Protein AF-A0A522X2B9-F1 (afdb_monomer)

Foldseek 3Di:
DVVVVVLFLVLLFLDPLVLQLLLQLLLLQLLVLLCVVCVVPAFFAPCNCVLSVQAHDDDDDPDDPDRHHLSLLLSLLLLDLPSCVQQDFPDPVVVPPPPPDDSAQLDPNRTPNVVSSCVSVVDDPSSFVSLARPLCLAALSLVVQLVVLLLVLLVQLLVAPSSLNRSSSSLSSSLSSVQSVLAQLRHQQPPQFDFSQLSSLLSQLCQAVFFWFAFDLVLLCLLAVVVCNVSSLVSSLVCLCVLQADPPPVVVPDDPPDPCVVVPPHPVDPDPVVSVVSSVLLSVLSVCSNVPPDTQTGHHSVCLNPCPPSSSSNSSSVSSSVSSSSSSQSRCCNHVVDNDDSSVVGDGAGDGDPPPDPPPDDPDDDDDDDDDDDDDDDDDDDDDDDPDDPPPPDPDPDPPPPPPPVCSVVRSVVNVVVVVVVLVPSFWKKWKKKWKWKQWPDAPDGTKIKIKIWMWTWRDDPDAWTKIKIKIKMWIDDPPWIKIWIKIKIWTGHGSFQKTKIKMKTWMWGDDPVDIDTDIKIWIKIWHDDGSFKIKIKIWIKDWDQHPPPGIDIGIMIMTIMMGMHTVVSVCVVVVVDPVVD

Solvent-accessible surface area (backbone atoms only — not comparable to full-atom values): 32000 Å² total; per-residue (Å²): 108,69,72,58,51,58,56,47,59,64,63,56,52,86,69,52,45,64,52,45,19,53,47,37,41,50,21,53,52,30,50,49,46,42,34,59,77,52,71,35,75,83,56,30,34,97,60,42,66,64,41,46,64,58,30,44,77,81,86,66,100,80,61,72,88,81,68,60,29,39,5,56,49,18,29,38,39,59,52,38,83,57,54,70,62,65,65,44,57,77,71,55,80,88,71,67,80,77,72,88,79,68,86,64,41,58,47,76,89,49,39,39,49,66,71,50,46,53,50,61,66,61,54,78,61,35,59,52,49,29,50,67,57,48,61,54,59,22,42,65,43,15,55,50,45,22,52,52,32,37,51,49,10,32,58,37,4,50,76,32,76,60,26,40,43,39,13,50,56,35,31,23,52,12,48,33,36,52,52,40,68,53,13,31,19,25,59,70,30,63,53,60,43,37,37,43,34,60,30,50,24,44,19,51,50,32,15,71,71,35,38,30,37,44,72,42,82,70,45,41,56,66,56,40,41,78,94,44,37,67,54,52,52,54,27,49,36,76,44,13,47,71,71,65,47,73,68,75,65,74,64,70,79,54,73,85,88,54,96,55,83,79,69,67,76,60,71,89,72,82,44,76,74,47,41,55,50,23,29,53,50,47,54,49,38,50,55,45,56,69,63,48,82,67,62,44,59,30,38,13,56,86,44,44,87,47,73,64,88,54,35,23,49,41,45,50,52,49,53,34,43,50,48,32,41,55,55,47,30,31,33,35,7,35,51,71,63,43,95,55,64,71,71,83,74,48,73,84,55,64,50,80,59,79,79,83,67,82,73,89,68,88,82,80,85,82,84,88,80,89,80,89,85,88,84,86,81,90,81,90,84,86,87,81,92,85,87,88,73,96,79,79,88,66,100,59,95,68,86,66,78,71,78,66,75,54,58,61,61,50,45,53,49,52,42,57,62,74,28,59,64,58,68,73,62,63,79,28,42,33,38,34,44,35,44,32,43,34,34,39,79,29,38,83,46,87,59,32,40,37,38,34,44,34,43,27,51,48,47,77,48,93,90,75,53,30,46,32,46,32,46,31,42,36,41,36,44,45,93,94,47,62,32,39,33,44,35,41,33,40,34,38,30,43,61,76,41,48,36,31,43,28,49,35,42,32,46,34,40,35,74,45,103,89,51,75,46,78,45,77,29,40,36,40,30,43,33,41,48,82,48,44,38,37,28,41,34,43,31,47,32,41,36,74,31,66,26,98,86,71,50,73,30,74,26,50,28,43,35,41,36,43,38,39,38,42,26,42,72,52,51,33,54,76,74,65,54,58,80,86,82,114

pLDDT: mean 73.32, std 21.57, range [21.41, 98.19]

Sequence (582 aa):
MTFIIIQFTHTAIAFEGYEHKKMGDLAMLVVQNICEEDKGEKFCAANWKQAISQLTPCKGDGCKPNPITYGDIVRCVDDYLVPEKMLSRKVDPKKQTDAGQNWLPVDRNELMLNPLLEHCDAGRGGELAAAHANHTHFQNDLLVALNLHHTAAIGFALQGENTLYGALVMNAIADHYLHDFFAPGHMVTPRSTLTDTASNSMHDVANDQGMMYQLAPNMTGLIIDKQHEKLLMDAMAAVSVQLVCRPSKLFKEFPPAFIYSRLETTDPDCSEDKEKRADDAVREALKSLSNMQNPLKLKGDGLLWRDDNGQGLMQRVLMLAVNVRSILDVMDANKNKQFTNSFAKVNWQYEPSKSALQVTGDENSVKKDGSSNRISRPGIVTKLPCASNPDCMSVGFGHGRYELENDGSRMTHDALKNNEEYKNNTFSTLIGFQYARESLTSGAHYGRNAYEAYLAPILYRDENWNVIPNFGLVWLHEGAFGAHGASFRTDFIVPNTETKIAPYIRRIKYPNPNTYEWKNSFGVRAEQGFTSFMTLFIGLGKDYGPSPNLGLEHGWMFTAGANFSLPFIRAKKLIGISPDNQ

Mean predicted aligned error: 12.09 Å

Secondary structure (DSSP, 8-state):
-HHHHHHHHHHT----HHHHHHHHHHHHHHHHHHHHHTTTSSSS-TTHHHHHHTTSPP-STTPPS-PPPHHHHHHHGGG-SSGGGGG-B---GGGTTS--S--S-SSGGGBTHHHHHHHHHS-SHHHHHHHHH-GGGSHHHHHHHHHHHHHHHHHHHHT-GGGHHHHHHHHHHHHHHHHHHTSHHHHH--GGGS-HHHHHHHHHHHHHH-EEE---HHHHHHHS-TTTHHHHHHHHHTTHHHHHS--TTGGGGS-TTSTTTTS--------HHHHHHHHHHHHHHHHHHHT--SPEEE--GGGTT--STTHHHHHHHHHHHHHHHHHHHHHHHHHH-----SGGG--------TTS-------------------PPPPP---------TT---------------HHHHHHHHHHHS-HHHHHH--EEEEEEEEEEEEESSSS-EEEEEEEEEEEEEB--TTS-EEEEEEEEEEEEETTEEEEEEEEEEEEEPTTSSEEEEEEEEEEEEEETTEEEEEEEEEEEEEEEEETTEEEEEEEEEEEEEETTTEEEEEEEEEEEEEEEEEHHHHHHHTT--GGG-

Nearest PDB structures (foldseek):
  1uyo-assembly1_X  TM=2.685E-01  e=1.409E-02  Neisseria meningitidis
  3aeh-assembly2_B  TM=3.006E-01  e=7.185E-02  Escherichia coli
  2hdi-assembly1_A  TM=3.529E-01  e=3.026E-01  Escherichia coli
  2ooj-assembly1_B  TM=2.152E-01  e=4.231E-01  Shewanella oneidensis MR-1
  6wil-assembly1_A  TM=1.802E-01  e=5.918E-01  Acinetobacter baumannii ACICU

Structure (mmCIF, N/CA/C/O backbone):
data_AF-A0A522X2B9-F1
#
_entry.id   AF-A0A522X2B9-F1
#
loop_
_atom_site.group_PDB
_atom_site.id
_atom_site.type_symbol
_atom_site.label_atom_id
_atom_site.label_alt_id
_atom_site.label_comp_id
_atom_site.label_asym_id
_atom_site.label_entity_id
_atom_site.label_seq_id
_atom_site.pdbx_PDB_ins_code
_atom_site.Cartn_x
_atom_site.Cartn_y
_atom_site.Cartn_z
_atom_site.occupancy
_atom_site.B_iso_or_equiv
_atom_site.auth_seq_id
_atom_site.auth_comp_id
_atom_site.auth_asym_id
_atom_site.auth_atom_id
_atom_site.pdbx_PDB_model_num
ATOM 1 N N . MET A 1 1 ? 27.171 2.404 -4.765 1.00 43.00 1 MET A N 1
ATOM 2 C CA . MET A 1 1 ? 26.072 1.463 -5.076 1.00 43.00 1 MET A CA 1
ATOM 3 C C . MET A 1 1 ? 25.308 1.060 -3.815 1.00 43.00 1 MET A C 1
ATOM 5 O O . MET A 1 1 ? 24.109 1.270 -3.782 1.00 43.00 1 MET A O 1
ATOM 9 N N . THR A 1 2 ? 25.971 0.614 -2.741 1.00 41.34 2 THR A N 1
ATOM 10 C CA . THR A 1 2 ? 25.317 0.201 -1.477 1.00 41.34 2 THR A CA 1
ATOM 11 C C . THR A 1 2 ? 24.466 1.288 -0.804 1.00 41.34 2 THR A C 1
ATOM 13 O O . THR A 1 2 ? 23.340 1.012 -0.419 1.00 41.34 2 THR A O 1
ATOM 16 N N . PHE A 1 3 ? 24.946 2.536 -0.720 1.00 43.25 3 PHE A N 1
ATOM 17 C CA . PHE A 1 3 ? 24.181 3.650 -0.124 1.00 43.25 3 PHE A CA 1
ATOM 18 C C . PHE A 1 3 ? 22.908 3.989 -0.923 1.00 43.25 3 PHE A C 1
ATOM 20 O O . PHE A 1 3 ? 21.861 4.266 -0.357 1.00 43.25 3 PHE A O 1
ATOM 27 N N . ILE A 1 4 ? 22.999 3.875 -2.250 1.00 51.88 4 ILE A N 1
ATOM 28 C CA . ILE A 1 4 ? 21.897 4.089 -3.193 1.00 51.88 4 ILE A CA 1
ATOM 29 C C . ILE A 1 4 ? 20.855 2.963 -3.066 1.00 51.88 4 ILE A C 1
ATOM 31 O O . ILE A 1 4 ? 19.663 3.236 -3.019 1.00 51.88 4 ILE A O 1
ATOM 35 N N . ILE A 1 5 ? 21.298 1.707 -2.929 1.00 51.84 5 ILE A N 1
ATOM 36 C CA . ILE A 1 5 ? 20.413 0.553 -2.698 1.00 51.84 5 ILE A CA 1
ATOM 37 C C . ILE A 1 5 ? 19.647 0.706 -1.374 1.00 51.84 5 ILE A C 1
ATOM 39 O O . ILE A 1 5 ? 18.444 0.483 -1.358 1.00 51.84 5 ILE A O 1
ATOM 43 N N . ILE A 1 6 ? 20.308 1.152 -0.298 1.00 49.59 6 ILE A N 1
ATOM 44 C CA . ILE A 1 6 ? 19.671 1.375 1.016 1.00 49.59 6 ILE A CA 1
ATOM 45 C C . ILE A 1 6 ? 18.601 2.478 0.947 1.00 49.59 6 ILE A C 1
ATOM 47 O O . ILE A 1 6 ? 17.540 2.358 1.552 1.00 49.59 6 ILE A O 1
ATOM 51 N N . GLN A 1 7 ? 18.842 3.547 0.187 1.00 52.84 7 GLN A N 1
ATOM 52 C CA . GLN A 1 7 ? 17.868 4.631 0.016 1.00 52.84 7 GLN A CA 1
ATOM 53 C C . GLN A 1 7 ? 16.675 4.207 -0.863 1.00 52.84 7 GLN A C 1
ATOM 55 O O . GLN A 1 7 ? 15.539 4.634 -0.634 1.00 52.84 7 GLN A O 1
ATOM 60 N N . PHE A 1 8 ? 16.916 3.335 -1.849 1.00 48.66 8 PHE A N 1
ATOM 61 C CA . PHE A 1 8 ? 15.869 2.801 -2.719 1.00 48.66 8 PHE A CA 1
ATOM 62 C C . PHE A 1 8 ? 14.986 1.756 -2.042 1.00 48.66 8 PHE A C 1
ATOM 64 O O . PHE A 1 8 ? 13.787 1.762 -2.292 1.00 48.66 8 PHE A O 1
ATOM 71 N N . THR A 1 9 ? 15.515 0.919 -1.144 1.00 48.28 9 THR A N 1
ATOM 72 C CA . THR A 1 9 ? 14.682 -0.045 -0.405 1.00 48.28 9 THR A CA 1
ATOM 73 C C . THR A 1 9 ? 13.669 0.652 0.500 1.00 48.28 9 THR A C 1
ATOM 75 O O . THR A 1 9 ? 12.523 0.230 0.537 1.00 48.28 9 THR A O 1
ATOM 78 N N . HIS A 1 10 ? 14.044 1.765 1.144 1.00 45.09 10 HIS A N 1
ATOM 79 C CA . HIS A 1 10 ? 13.141 2.493 2.046 1.00 45.09 10 HIS A CA 1
ATOM 80 C C . HIS A 1 10 ? 12.104 3.354 1.323 1.00 45.09 10 HIS A C 1
ATOM 82 O O . HIS A 1 10 ? 10.983 3.491 1.791 1.00 45.09 10 HIS A O 1
ATOM 88 N N . THR A 1 11 ? 12.442 3.915 0.160 1.00 40.56 11 THR A N 1
ATOM 89 C CA . THR A 1 11 ? 11.441 4.618 -0.655 1.00 40.56 11 THR A CA 1
ATOM 90 C C . THR A 1 11 ? 10.551 3.660 -1.421 1.00 40.56 11 THR A C 1
ATOM 92 O O . THR A 1 11 ? 9.473 4.063 -1.822 1.00 40.56 11 THR A O 1
ATOM 95 N N . ALA A 1 12 ? 10.944 2.396 -1.606 1.00 38.91 12 ALA A N 1
ATOM 96 C CA . ALA A 1 12 ? 10.116 1.361 -2.218 1.00 38.91 12 ALA A CA 1
ATOM 97 C C . ALA A 1 12 ? 8.970 0.851 -1.308 1.00 38.91 12 ALA A C 1
ATOM 99 O O . ALA A 1 12 ? 8.080 0.150 -1.796 1.00 38.91 12 ALA A O 1
ATOM 100 N N . ILE A 1 13 ? 8.934 1.280 -0.045 1.00 51.75 13 ILE A N 1
ATOM 101 C CA . ILE A 1 13 ? 7.884 0.970 0.926 1.00 51.75 13 ILE A CA 1
ATOM 102 C C . ILE A 1 13 ? 6.615 1.737 0.534 1.00 51.75 13 ILE A C 1
ATOM 104 O O . ILE A 1 13 ? 6.647 2.954 0.365 1.00 51.75 13 ILE A O 1
ATOM 108 N N . ALA A 1 14 ? 5.525 1.014 0.282 1.00 47.81 14 ALA A N 1
ATOM 109 C CA . ALA A 1 14 ? 4.223 1.601 -0.032 1.00 47.81 14 ALA A CA 1
ATOM 110 C C . ALA A 1 14 ? 3.400 1.946 1.219 1.00 47.81 14 ALA A C 1
ATOM 112 O O . ALA A 1 14 ? 2.438 2.683 1.080 1.00 47.81 14 ALA A O 1
ATOM 113 N N . PHE A 1 15 ? 3.817 1.480 2.398 1.00 54.16 15 PHE A N 1
ATOM 114 C CA . PHE A 1 15 ? 3.040 1.531 3.632 1.00 54.16 15 PHE A CA 1
ATOM 115 C C . PHE A 1 15 ? 3.828 2.260 4.724 1.00 54.16 15 PHE A C 1
ATOM 117 O O . PHE A 1 15 ? 4.863 1.774 5.193 1.00 54.16 15 PHE A O 1
ATOM 124 N N . GLU A 1 16 ? 3.378 3.445 5.128 1.00 60.91 16 GLU A N 1
ATOM 125 C CA . GLU A 1 16 ? 3.914 4.081 6.334 1.00 60.91 16 GLU A CA 1
ATOM 126 C C . GLU A 1 16 ? 3.185 3.467 7.548 1.00 60.91 16 GLU A C 1
ATOM 128 O O . GLU A 1 16 ? 2.139 3.918 7.996 1.00 60.91 16 GLU A O 1
ATOM 133 N N . GLY A 1 17 ? 3.720 2.364 8.088 1.00 64.88 17 GLY A N 1
ATOM 134 C CA . GLY A 1 17 ? 3.065 1.609 9.173 1.00 64.88 17 GLY A CA 1
ATOM 135 C C . GLY A 1 17 ? 2.955 2.353 10.520 1.00 64.88 17 GLY A C 1
ATOM 136 O O . GLY A 1 17 ? 2.348 1.858 11.475 1.00 64.88 17 GLY A O 1
ATOM 137 N N . TYR A 1 18 ? 3.545 3.547 10.641 1.00 72.50 18 TYR A N 1
ATOM 138 C CA . TYR A 1 18 ? 3.484 4.359 11.861 1.00 72.50 18 TYR A CA 1
ATOM 139 C C . TYR A 1 18 ? 2.064 4.871 12.132 1.00 72.50 18 TYR A C 1
ATOM 141 O O . TYR A 1 18 ? 1.601 4.880 13.277 1.00 72.50 18 TYR A O 1
ATOM 149 N N . GLU A 1 19 ? 1.363 5.280 11.082 1.00 82.25 19 GLU A N 1
ATOM 150 C CA . GLU A 1 19 ? 0.006 5.797 11.126 1.00 82.25 19 GLU A CA 1
ATOM 151 C C . GLU A 1 19 ? -0.968 4.752 11.647 1.00 82.25 19 GLU A C 1
ATOM 153 O O . GLU A 1 19 ? -1.758 5.054 12.545 1.00 82.25 19 GLU A O 1
ATOM 158 N N . HIS A 1 20 ? -0.846 3.521 11.148 1.00 89.44 20 HIS A N 1
ATOM 159 C CA . HIS A 1 20 ? -1.674 2.390 11.554 1.00 89.44 20 HIS A CA 1
ATOM 160 C C . HIS A 1 20 ? -1.465 2.055 13.027 1.00 89.44 20 HIS A C 1
ATOM 162 O O . HIS A 1 20 ? -2.429 1.952 13.792 1.00 89.44 20 HIS A O 1
ATOM 168 N N . LYS A 1 21 ? -0.196 2.011 13.468 1.00 89.44 21 LYS A N 1
ATOM 169 C CA . LYS A 1 21 ? 0.127 1.853 14.889 1.00 89.44 21 LYS A CA 1
ATOM 170 C C . LYS A 1 21 ? -0.557 2.919 15.731 1.00 89.44 21 LYS A C 1
ATOM 172 O O . LYS A 1 21 ? -1.258 2.608 16.693 1.00 89.44 21 LYS A O 1
ATOM 177 N N . LYS A 1 22 ? -0.338 4.188 15.384 1.00 87.38 22 LYS A N 1
ATOM 178 C CA . LYS A 1 22 ? -0.850 5.310 16.171 1.00 87.38 22 LYS A CA 1
ATOM 179 C C . LYS A 1 22 ? -2.377 5.300 16.212 1.00 87.38 22 LYS A C 1
ATOM 181 O O . LYS A 1 22 ? -2.942 5.500 17.282 1.00 87.38 22 LYS A O 1
ATOM 186 N N . MET A 1 23 ? -3.039 5.056 15.084 1.00 91.31 23 MET A N 1
ATOM 187 C CA . MET A 1 23 ? -4.498 5.007 15.016 1.00 91.31 23 MET A CA 1
ATOM 188 C C . MET A 1 23 ? -5.067 3.852 15.851 1.00 91.31 23 MET A C 1
ATOM 190 O O . MET A 1 23 ? -5.997 4.069 16.626 1.00 91.31 23 MET A O 1
ATOM 194 N N . GLY A 1 24 ? -4.457 2.664 15.780 1.00 93.19 24 GLY A N 1
ATOM 195 C CA . GLY A 1 24 ? -4.853 1.515 16.596 1.00 93.19 24 GLY A CA 1
ATOM 196 C C . GLY A 1 24 ? -4.675 1.755 18.100 1.00 93.19 24 GLY A C 1
ATOM 197 O O . GLY A 1 24 ? -5.568 1.449 18.890 1.00 93.19 24 GLY A O 1
ATOM 198 N N . ASP A 1 25 ? -3.557 2.364 18.511 1.00 90.94 25 ASP A N 1
ATOM 199 C CA . ASP A 1 25 ? -3.310 2.721 19.916 1.00 90.94 25 ASP A CA 1
ATOM 200 C C . ASP A 1 25 ? -4.325 3.751 20.436 1.00 90.94 25 ASP A C 1
ATOM 202 O O . ASP A 1 25 ? -4.817 3.632 21.561 1.00 90.94 25 ASP A O 1
ATOM 206 N N . LEU A 1 26 ? -4.668 4.747 19.611 1.00 90.19 26 LEU A N 1
ATOM 207 C CA . LEU A 1 26 ? -5.689 5.743 19.938 1.00 90.19 26 LEU A CA 1
ATOM 208 C C . LEU A 1 26 ? -7.069 5.106 20.084 1.00 90.19 26 LEU A C 1
ATOM 210 O O . LEU A 1 26 ? -7.774 5.410 21.045 1.00 90.19 26 LEU A O 1
ATOM 214 N N . ALA A 1 27 ? -7.446 4.207 19.174 1.00 93.31 27 ALA A N 1
ATOM 215 C CA . ALA A 1 27 ? -8.726 3.512 19.238 1.00 93.31 27 ALA A CA 1
ATOM 216 C C . ALA A 1 27 ? -8.851 2.690 20.527 1.00 93.31 27 ALA A C 1
ATOM 218 O O . ALA A 1 27 ? -9.862 2.788 21.226 1.00 93.31 27 ALA A O 1
ATOM 219 N N . MET A 1 28 ? -7.797 1.957 20.902 1.00 92.44 28 MET A N 1
ATOM 220 C CA . MET A 1 28 ? -7.774 1.198 22.154 1.00 92.44 28 MET A CA 1
ATOM 221 C C . MET A 1 28 ? -7.887 2.108 23.387 1.00 92.44 28 MET A C 1
ATOM 223 O O . MET A 1 28 ? -8.623 1.793 24.323 1.00 92.44 28 MET A O 1
ATOM 227 N N . LEU A 1 29 ? -7.212 3.262 23.381 1.00 89.12 29 LEU A N 1
ATOM 228 C CA . LEU A 1 29 ? -7.299 4.236 24.471 1.00 89.12 29 LEU A CA 1
ATOM 229 C C . LEU A 1 29 ? -8.710 4.835 24.606 1.00 89.12 29 LEU A C 1
ATOM 231 O O . LEU A 1 29 ? -9.213 4.973 25.719 1.00 89.12 29 LEU A O 1
ATOM 235 N N . VAL A 1 30 ? -9.373 5.151 23.490 1.00 89.88 30 VAL A N 1
ATOM 236 C CA . VAL A 1 30 ? -10.764 5.631 23.502 1.00 89.88 30 VAL A CA 1
ATOM 237 C C . VAL A 1 30 ? -11.698 4.564 24.069 1.00 89.88 30 VAL A C 1
ATOM 239 O O . VAL A 1 30 ? -12.511 4.872 24.937 1.00 89.88 30 VAL A O 1
ATOM 242 N N . VAL A 1 31 ? -11.558 3.304 23.648 1.00 91.38 31 VAL A N 1
ATOM 243 C CA . VAL A 1 31 ? -12.365 2.196 24.188 1.00 91.38 31 VAL A CA 1
ATOM 244 C C . VAL A 1 31 ? -12.130 2.013 25.683 1.00 91.38 31 VAL A C 1
ATOM 246 O O . VAL A 1 31 ? -13.090 1.821 26.428 1.00 91.38 31 VAL A O 1
ATOM 249 N N . GLN A 1 32 ? -10.884 2.125 26.146 1.00 89.56 32 GLN A N 1
ATOM 250 C CA . GLN A 1 32 ? -10.584 2.099 27.574 1.00 89.56 32 GLN A CA 1
ATOM 251 C C . GLN A 1 32 ? -11.341 3.201 28.329 1.00 89.56 32 GLN A C 1
ATOM 253 O O . GLN A 1 32 ? -12.005 2.893 29.317 1.00 89.56 32 GLN A O 1
ATOM 258 N N . ASN A 1 33 ? -11.297 4.449 27.852 1.00 88.62 33 ASN A N 1
ATOM 259 C CA . ASN A 1 33 ? -12.010 5.566 28.482 1.00 88.62 33 ASN A CA 1
ATOM 260 C C . ASN A 1 33 ? -13.528 5.310 28.530 1.00 88.62 33 ASN A C 1
ATOM 262 O O . ASN A 1 33 ? -14.153 5.500 29.572 1.00 88.62 33 ASN A O 1
ATOM 266 N N . ILE A 1 34 ? -14.107 4.791 27.440 1.00 88.56 34 ILE A N 1
ATOM 267 C CA . ILE A 1 34 ? -15.521 4.382 27.374 1.00 88.56 34 ILE A CA 1
ATOM 268 C C . ILE A 1 34 ? -15.833 3.339 28.457 1.00 88.56 34 ILE A C 1
ATOM 270 O O . ILE A 1 34 ? -16.811 3.484 29.191 1.00 88.56 34 ILE A O 1
ATOM 274 N N . CYS A 1 35 ? -14.998 2.304 28.594 1.00 88.31 35 CYS A N 1
ATOM 275 C CA . CYS A 1 35 ? -15.179 1.261 29.604 1.00 88.31 35 CYS A CA 1
ATOM 276 C C . CYS A 1 35 ? -15.068 1.784 31.046 1.00 88.31 35 CYS A C 1
ATOM 278 O O . CYS A 1 35 ? -15.757 1.279 31.939 1.00 88.31 35 CYS A O 1
ATOM 280 N N . GLU A 1 36 ? -14.182 2.753 31.292 1.00 87.31 36 GLU A N 1
ATOM 281 C CA . GLU A 1 36 ? -13.979 3.368 32.607 1.00 87.31 36 GLU A CA 1
ATOM 282 C C . GLU A 1 36 ? -15.164 4.251 33.009 1.00 87.31 36 GLU A C 1
ATOM 284 O O . GLU A 1 36 ? -15.685 4.104 34.119 1.00 87.31 36 GLU A O 1
ATOM 289 N N . GLU A 1 37 ? -15.632 5.113 32.105 1.00 85.62 37 GLU A N 1
ATOM 290 C CA . GLU A 1 37 ? -16.770 6.009 32.341 1.00 85.62 37 GLU A CA 1
ATOM 291 C C . GLU A 1 37 ? -18.090 5.250 32.515 1.00 85.62 37 GLU A C 1
ATOM 293 O O . GLU A 1 37 ? -18.890 5.574 33.396 1.00 85.62 37 GLU A O 1
ATOM 298 N N . ASP A 1 38 ? -18.293 4.189 31.733 1.00 80.50 38 ASP A N 1
ATOM 299 C CA . ASP A 1 38 ? -19.456 3.302 31.830 1.00 80.50 38 ASP A CA 1
ATOM 300 C C . ASP A 1 38 ? -19.413 2.393 33.075 1.00 80.50 38 ASP A C 1
ATOM 302 O O . ASP A 1 38 ? -20.323 1.597 33.311 1.00 80.50 38 ASP A O 1
ATOM 306 N N . LYS A 1 39 ? -18.337 2.464 33.877 1.00 77.38 39 LYS A N 1
ATOM 307 C CA . LYS A 1 39 ? -18.062 1.572 35.019 1.00 77.38 39 LYS A CA 1
ATOM 308 C C . LYS A 1 39 ? -18.130 0.079 34.654 1.00 77.38 39 LYS A C 1
ATOM 310 O O . LYS A 1 39 ? -18.300 -0.768 35.527 1.00 77.38 39 LYS A O 1
ATOM 315 N N . GLY A 1 40 ? -17.973 -0.252 33.370 1.00 63.56 40 GLY A N 1
ATOM 316 C CA . GLY A 1 40 ? -18.115 -1.603 32.825 1.00 63.56 40 GLY A CA 1
ATOM 317 C C . GLY A 1 40 ? -19.547 -2.156 32.801 1.00 63.56 40 GLY A C 1
ATOM 318 O O . GLY A 1 40 ? -19.719 -3.351 32.565 1.00 63.56 40 GLY A O 1
ATOM 319 N N . GLU A 1 41 ? -20.585 -1.349 33.031 1.00 72.19 41 GLU A N 1
ATOM 320 C CA . GLU A 1 41 ? -21.954 -1.858 33.193 1.00 72.19 41 GLU A CA 1
ATOM 321 C C . GLU A 1 41 ? -22.665 -2.155 31.867 1.00 72.19 41 GLU A C 1
ATOM 323 O O . GLU A 1 41 ? -23.356 -3.171 31.781 1.00 72.19 41 GLU A O 1
ATOM 328 N N . LYS A 1 42 ? -22.414 -1.410 30.785 1.00 70.00 42 LYS A N 1
ATOM 329 C CA . LYS A 1 42 ? -23.084 -1.580 29.479 1.00 70.00 42 LYS A CA 1
ATOM 330 C C . LYS A 1 42 ? -22.205 -2.183 28.392 1.00 70.00 42 LYS A C 1
ATOM 332 O O . LYS A 1 42 ? -22.634 -3.145 27.767 1.00 70.00 42 LYS A O 1
ATOM 337 N N . PHE A 1 43 ? -20.959 -1.737 28.244 1.00 68.06 43 PHE A N 1
ATOM 338 C CA . PHE A 1 43 ? -20.129 -2.129 27.090 1.00 68.06 43 PHE A CA 1
ATOM 339 C C . PHE A 1 43 ? -19.108 -3.218 27.355 1.00 68.06 43 PHE A C 1
ATOM 341 O O . PHE A 1 43 ? -18.921 -4.109 26.532 1.00 68.06 43 PHE A O 1
ATOM 348 N N . CYS A 1 44 ? -18.434 -3.154 28.497 1.00 79.38 44 CYS A N 1
ATOM 349 C CA . CYS A 1 44 ? -17.204 -3.916 28.666 1.00 79.38 44 CYS A CA 1
ATOM 350 C C . CYS A 1 44 ? -17.420 -5.114 29.593 1.00 79.38 44 CYS A C 1
ATOM 352 O O . CYS A 1 44 ? -18.132 -5.016 30.594 1.00 79.38 44 CYS A O 1
ATOM 354 N N . ALA A 1 45 ? -16.864 -6.266 29.218 1.00 72.19 45 ALA A N 1
ATOM 355 C CA . ALA A 1 45 ? -16.962 -7.508 29.986 1.00 72.19 45 ALA A CA 1
ATOM 356 C C . ALA A 1 45 ? -16.224 -7.394 31.328 1.00 72.19 45 ALA A C 1
ATOM 358 O O . ALA A 1 45 ? -15.288 -6.613 31.442 1.00 72.19 45 ALA A O 1
ATOM 359 N N . ALA A 1 46 ? -16.574 -8.186 32.345 1.00 74.88 46 ALA A N 1
ATOM 360 C CA . ALA A 1 46 ? -15.974 -8.065 33.683 1.00 74.88 46 ALA A CA 1
ATOM 361 C C . ALA A 1 46 ? -14.429 -8.131 33.683 1.00 74.88 46 ALA A C 1
ATOM 363 O O . ALA A 1 46 ? -13.770 -7.504 34.514 1.00 74.88 46 ALA A O 1
ATOM 364 N N . ASN A 1 47 ? -13.847 -8.839 32.714 1.00 78.62 47 ASN A N 1
ATOM 365 C CA . ASN A 1 47 ? -12.410 -9.019 32.551 1.00 78.62 47 ASN A CA 1
ATOM 366 C C . ASN A 1 47 ? -11.745 -8.049 31.550 1.00 78.62 47 ASN A C 1
ATOM 368 O O . ASN A 1 47 ? -10.559 -8.212 31.249 1.00 78.62 47 ASN A O 1
ATOM 372 N N . TRP A 1 48 ? -12.459 -7.031 31.050 1.00 83.25 48 TRP A N 1
ATOM 373 C CA . TRP A 1 48 ? -11.945 -6.108 30.029 1.00 83.25 48 TRP A CA 1
ATOM 374 C C . TRP A 1 48 ? -10.615 -5.470 30.446 1.00 83.25 48 TRP A C 1
ATOM 376 O O . TRP A 1 48 ? -9.702 -5.359 29.633 1.00 83.25 48 TRP A O 1
ATOM 386 N N . LYS A 1 49 ? -10.456 -5.130 31.734 1.00 85.12 49 LYS A N 1
ATOM 387 C CA . LYS A 1 49 ? -9.230 -4.518 32.274 1.00 85.12 49 LYS A CA 1
ATOM 388 C C . LYS A 1 49 ? -8.004 -5.397 32.059 1.00 85.12 49 LYS A C 1
ATOM 390 O O . LYS A 1 49 ? -6.934 -4.880 31.757 1.00 85.12 49 LYS A O 1
ATOM 395 N N . GLN A 1 50 ? -8.146 -6.715 32.194 1.00 83.44 50 GLN A N 1
ATOM 396 C CA . GLN A 1 50 ? -7.044 -7.645 31.968 1.00 83.44 50 GLN A CA 1
ATOM 397 C C . GLN A 1 50 ? -6.661 -7.684 30.486 1.00 83.44 50 GLN A C 1
ATOM 399 O O . GLN A 1 50 ? -5.487 -7.538 30.173 1.00 83.44 50 GLN A O 1
ATOM 404 N N . ALA A 1 51 ? -7.633 -7.826 29.582 1.00 81.38 51 ALA A N 1
ATOM 405 C CA . ALA A 1 51 ? -7.359 -7.886 28.146 1.00 81.38 51 ALA A CA 1
ATOM 406 C C . ALA A 1 51 ? -6.804 -6.556 27.598 1.00 81.38 51 ALA A C 1
ATOM 408 O O . ALA A 1 51 ? -5.794 -6.557 26.898 1.00 81.38 51 ALA A O 1
ATOM 409 N N . ILE A 1 52 ? -7.415 -5.423 27.969 1.00 82.31 52 ILE A N 1
ATOM 410 C CA . ILE A 1 52 ? -6.997 -4.084 27.531 1.00 82.31 52 ILE A CA 1
ATOM 411 C C . ILE A 1 52 ? -5.631 -3.715 28.115 1.00 82.31 52 ILE A C 1
ATOM 413 O O . ILE A 1 52 ? -4.760 -3.276 27.376 1.00 82.31 52 ILE A O 1
ATOM 417 N N . SER A 1 53 ? -5.370 -3.952 29.407 1.00 79.69 53 SER A N 1
ATOM 418 C CA . SER A 1 53 ? -4.062 -3.609 30.004 1.00 79.69 53 SER A CA 1
ATOM 419 C C . SER A 1 53 ? -2.878 -4.350 29.370 1.00 79.69 53 SER A C 1
ATOM 421 O O . SER A 1 53 ? -1.742 -3.890 29.477 1.00 79.69 53 SER A O 1
ATOM 423 N N . GLN A 1 54 ? -3.127 -5.475 28.692 1.00 79.56 54 GLN A N 1
ATOM 424 C CA . GLN A 1 54 ? -2.111 -6.198 27.930 1.00 79.56 54 GLN A CA 1
ATOM 425 C C . GLN A 1 54 ? -1.861 -5.621 26.525 1.00 79.56 54 GLN A C 1
ATOM 427 O O . GLN A 1 54 ? -0.866 -6.015 25.920 1.00 79.56 54 GLN A O 1
ATOM 432 N N . LEU A 1 55 ? -2.733 -4.734 26.027 1.00 81.62 55 LEU A N 1
ATOM 433 C CA . LEU A 1 55 ? -2.713 -4.142 24.680 1.00 81.62 55 LEU A CA 1
ATOM 434 C C . LEU A 1 55 ? -2.681 -2.599 24.679 1.00 81.62 55 LEU A C 1
ATOM 436 O O . LEU A 1 55 ? -2.516 -1.995 23.622 1.00 81.62 55 LEU A O 1
ATOM 440 N N . THR A 1 56 ? -2.824 -1.932 25.823 1.00 77.19 56 THR A N 1
ATOM 441 C CA . THR A 1 56 ? -2.702 -0.470 25.916 1.00 77.19 56 THR A CA 1
ATOM 442 C C . THR A 1 56 ? -1.246 -0.059 26.174 1.00 77.19 56 THR A C 1
ATOM 444 O O . THR A 1 56 ? -0.570 -0.688 26.995 1.00 77.19 56 THR A O 1
ATOM 447 N N . PRO A 1 57 ? -0.757 1.037 25.558 1.00 66.62 57 PRO A N 1
ATOM 448 C CA . PRO A 1 57 ? 0.495 1.672 25.962 1.00 66.62 57 PRO A CA 1
ATOM 449 C C . PRO A 1 57 ? 0.531 1.942 27.477 1.00 66.62 57 PRO A C 1
ATOM 451 O O . PRO A 1 57 ? -0.358 2.591 28.033 1.00 66.62 57 PRO A O 1
ATOM 454 N N . CYS A 1 58 ? 1.559 1.451 28.168 1.00 65.06 58 CYS A N 1
ATOM 455 C CA . CYS A 1 58 ? 1.665 1.603 29.619 1.00 65.06 58 CYS A CA 1
ATOM 456 C C . CYS A 1 58 ? 2.043 3.047 30.003 1.00 65.06 58 CYS A C 1
ATOM 458 O O . CYS A 1 58 ? 2.941 3.638 29.404 1.00 65.06 58 CYS A O 1
ATOM 460 N N . LYS A 1 59 ? 1.362 3.620 31.008 1.00 58.00 59 LYS A N 1
ATOM 461 C CA . LYS A 1 59 ? 1.627 4.970 31.536 1.00 58.00 59 LYS A CA 1
ATOM 462 C C . LYS A 1 59 ? 2.322 4.877 32.906 1.00 58.00 59 LYS A C 1
ATOM 464 O O . LYS A 1 59 ? 1.699 4.419 33.859 1.00 58.00 59 LYS A O 1
ATOM 469 N N . GLY A 1 60 ? 3.566 5.360 33.020 1.00 58.19 60 GLY A N 1
ATOM 470 C CA . GLY A 1 60 ? 4.225 5.664 34.306 1.00 58.19 60 GLY A CA 1
ATOM 471 C C . GLY A 1 60 ? 5.526 4.912 34.636 1.00 58.19 60 GLY A C 1
ATOM 472 O O . GLY A 1 60 ? 5.901 3.933 33.988 1.00 58.19 60 GLY A O 1
ATOM 473 N N . ASP A 1 61 ? 6.203 5.390 35.686 1.00 45.00 61 ASP A N 1
ATOM 474 C CA . ASP A 1 61 ? 7.471 4.870 36.216 1.00 45.00 61 ASP A CA 1
ATOM 475 C C . ASP A 1 61 ? 7.241 3.535 36.951 1.00 45.00 61 ASP A C 1
ATOM 477 O O . ASP A 1 61 ? 7.011 3.482 38.157 1.00 45.00 61 ASP A O 1
ATOM 481 N N . GLY A 1 62 ? 7.225 2.430 36.208 1.00 52.44 62 GLY A N 1
ATOM 482 C CA . GLY A 1 62 ? 6.979 1.087 36.758 1.00 52.44 62 GLY A CA 1
ATOM 483 C C . GLY A 1 62 ? 6.590 0.033 35.721 1.00 52.44 62 GLY A C 1
ATOM 484 O O . GLY A 1 62 ? 6.514 -1.156 36.032 1.00 52.44 62 GLY A O 1
ATOM 485 N N . CYS A 1 63 ? 6.364 0.450 34.477 1.00 55.19 63 CYS A N 1
ATOM 486 C CA . CYS A 1 63 ? 6.096 -0.448 33.366 1.00 55.19 63 CYS A CA 1
ATOM 487 C C . CYS A 1 63 ? 7.330 -1.298 33.026 1.00 55.19 63 CYS A C 1
ATOM 489 O O . CYS A 1 63 ? 8.457 -0.800 32.982 1.00 55.19 63 CYS A O 1
ATOM 491 N N . LYS A 1 64 ? 7.117 -2.584 32.718 1.00 54.44 64 LYS A N 1
ATOM 492 C CA . LYS A 1 64 ? 8.139 -3.365 32.007 1.00 54.44 64 LYS A CA 1
ATOM 493 C C . LYS A 1 64 ? 8.439 -2.658 30.676 1.00 54.44 64 LYS A C 1
ATOM 495 O O . LYS A 1 64 ? 7.484 -2.206 30.043 1.00 54.44 64 LYS A O 1
ATOM 500 N N . PRO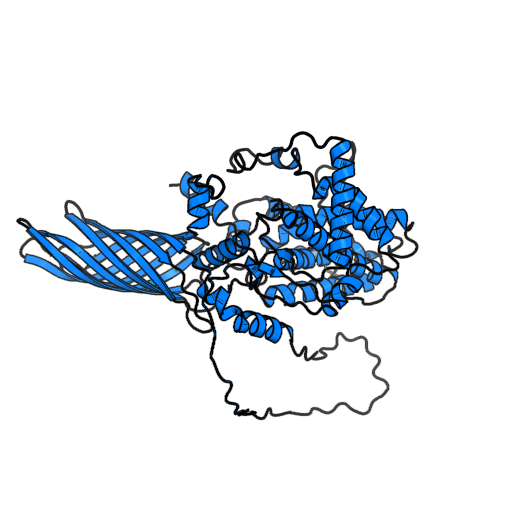 A 1 65 ? 9.706 -2.569 30.239 1.00 51.47 65 PRO A N 1
ATOM 501 C CA . PRO A 1 65 ? 10.026 -1.987 28.943 1.00 51.47 65 PRO A CA 1
ATOM 502 C C . PRO A 1 65 ? 9.276 -2.749 27.837 1.00 51.47 65 PRO A C 1
ATOM 504 O O . PRO A 1 65 ? 9.365 -3.973 27.756 1.00 51.47 65 PRO A O 1
ATOM 507 N N . ASN A 1 66 ? 8.517 -2.001 27.033 1.00 59.38 66 ASN A N 1
ATOM 508 C CA . ASN A 1 66 ? 7.850 -2.402 25.786 1.00 59.38 66 ASN A CA 1
ATOM 509 C C . ASN A 1 66 ? 6.753 -3.486 25.903 1.00 59.38 66 ASN A C 1
ATOM 511 O O . ASN A 1 66 ? 6.901 -4.599 25.386 1.00 5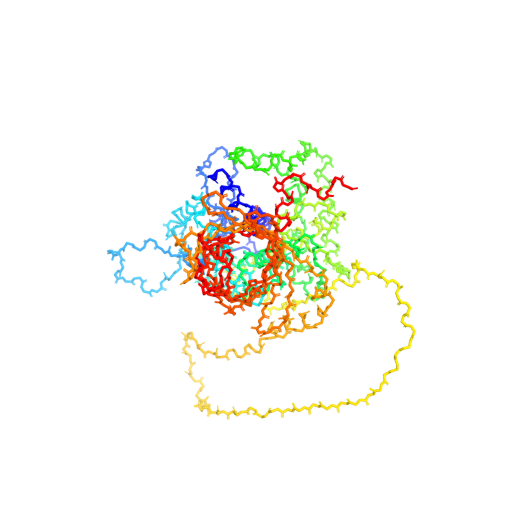9.38 66 ASN A O 1
ATOM 515 N N . PRO A 1 67 ? 5.608 -3.213 26.562 1.00 70.19 67 PRO A N 1
ATOM 516 C CA . PRO A 1 67 ? 4.418 -4.017 26.329 1.00 70.19 67 PRO A CA 1
ATOM 517 C C . PRO A 1 67 ? 3.940 -3.812 24.888 1.00 70.19 67 PRO A C 1
ATOM 519 O O . PRO A 1 67 ? 3.837 -2.682 24.427 1.00 70.19 67 PRO A O 1
ATOM 522 N N . ILE A 1 68 ? 3.651 -4.921 24.212 1.00 79.94 68 ILE A N 1
ATOM 523 C CA . ILE A 1 68 ? 3.049 -4.940 22.880 1.00 79.94 68 ILE A CA 1
ATOM 524 C C . ILE A 1 68 ? 1.708 -4.228 22.954 1.00 79.94 68 ILE A C 1
ATOM 526 O O . ILE A 1 68 ? 0.863 -4.614 23.764 1.00 79.94 68 ILE A O 1
ATOM 530 N N . THR A 1 69 ? 1.513 -3.225 22.114 1.00 88.06 69 THR A N 1
ATOM 531 C CA . THR A 1 69 ? 0.256 -2.492 22.052 1.00 88.06 69 THR A CA 1
ATOM 532 C C . THR A 1 69 ? -0.664 -3.049 20.969 1.00 88.06 69 THR A C 1
ATOM 534 O O . THR A 1 69 ? -0.264 -3.840 20.114 1.00 88.06 69 THR A O 1
ATOM 537 N N . TYR A 1 70 ? -1.928 -2.638 20.991 1.00 92.38 70 TYR A N 1
ATOM 538 C CA . TYR A 1 70 ? -2.873 -2.927 19.920 1.00 92.38 70 TYR A CA 1
ATOM 539 C C . TYR A 1 70 ? -2.341 -2.419 18.577 1.00 92.38 70 TYR A C 1
ATOM 541 O O . TYR A 1 70 ? -2.294 -3.165 17.603 1.00 92.38 70 TYR A O 1
ATOM 549 N N . GLY A 1 71 ? -1.849 -1.179 18.550 1.00 90.81 71 GLY A N 1
ATOM 550 C CA . GLY A 1 71 ? -1.234 -0.581 17.376 1.00 90.81 71 GLY A CA 1
ATOM 551 C C . GLY A 1 71 ? 0.008 -1.321 16.881 1.00 90.81 71 GLY A C 1
ATOM 552 O O . GLY A 1 71 ? 0.223 -1.377 15.674 1.00 90.81 71 GLY A O 1
ATOM 553 N N . ASP A 1 72 ? 0.818 -1.916 17.765 1.00 87.31 72 ASP A N 1
ATOM 554 C CA . ASP A 1 72 ? 1.956 -2.742 17.336 1.00 87.31 72 ASP A CA 1
ATOM 555 C C . ASP A 1 72 ? 1.502 -3.912 16.458 1.00 87.31 72 ASP A C 1
ATOM 557 O O . ASP A 1 72 ? 2.133 -4.203 15.442 1.00 87.31 72 ASP A O 1
ATOM 561 N N . ILE A 1 73 ? 0.386 -4.551 16.826 1.00 89.75 73 ILE A N 1
ATOM 562 C CA . ILE A 1 73 ? -0.204 -5.648 16.056 1.00 89.75 73 ILE A CA 1
ATOM 563 C C . ILE A 1 73 ? -0.766 -5.116 14.739 1.00 89.75 73 ILE A C 1
ATOM 565 O O . ILE A 1 73 ? -0.432 -5.675 13.700 1.00 89.75 73 ILE A O 1
ATOM 569 N N . VAL A 1 74 ? -1.548 -4.026 14.772 1.00 91.94 74 VAL A N 1
ATOM 570 C CA . VAL A 1 74 ? -2.114 -3.398 13.562 1.00 91.94 74 VAL A CA 1
ATOM 571 C C . VAL A 1 74 ? -1.006 -3.071 12.557 1.00 91.94 74 VAL A C 1
ATOM 573 O O . VAL A 1 74 ? -1.107 -3.442 11.396 1.00 91.94 74 VAL A O 1
ATOM 576 N N . ARG A 1 75 ? 0.086 -2.428 12.985 1.00 87.56 75 ARG A N 1
ATOM 577 C CA . ARG A 1 75 ? 1.229 -2.116 12.107 1.00 87.56 75 ARG A CA 1
ATOM 578 C C . ARG A 1 75 ? 1.887 -3.367 11.543 1.00 87.56 75 ARG A C 1
ATOM 580 O O . ARG A 1 75 ? 2.275 -3.385 10.386 1.00 87.56 75 ARG A O 1
ATOM 587 N N . CYS A 1 76 ? 2.063 -4.385 12.376 1.00 86.19 76 CYS A N 1
ATOM 588 C CA . CYS A 1 76 ? 2.862 -5.544 12.013 1.00 86.19 76 CYS A CA 1
ATOM 589 C C . CYS A 1 76 ? 2.234 -6.392 10.888 1.00 86.19 76 CYS A C 1
ATOM 591 O O . CYS A 1 76 ? 2.955 -7.123 10.217 1.00 86.19 76 CYS A O 1
ATOM 593 N N . VAL A 1 77 ? 0.923 -6.297 10.645 1.00 87.25 77 VAL A N 1
ATOM 594 C CA . VAL A 1 77 ? 0.233 -7.074 9.595 1.00 87.25 77 VAL A CA 1
ATOM 595 C C . VAL A 1 77 ? 0.874 -6.907 8.212 1.00 87.25 77 VAL A C 1
ATOM 597 O O . VAL A 1 77 ? 0.971 -7.901 7.496 1.00 87.25 77 VAL A O 1
ATOM 600 N N . ASP A 1 78 ? 1.385 -5.715 7.877 1.00 81.69 78 ASP A N 1
ATOM 601 C CA . ASP A 1 78 ? 2.069 -5.441 6.601 1.00 81.69 78 ASP A CA 1
ATOM 602 C C . ASP A 1 78 ? 3.216 -6.415 6.308 1.00 81.69 78 ASP A C 1
ATOM 604 O O . ASP A 1 78 ? 3.457 -6.777 5.155 1.00 81.69 78 ASP A O 1
ATOM 608 N N . ASP A 1 79 ? 3.911 -6.875 7.349 1.00 78.44 79 ASP A N 1
ATOM 609 C CA . ASP A 1 79 ? 5.082 -7.741 7.227 1.00 78.44 79 ASP A CA 1
ATOM 610 C C . ASP A 1 79 ? 4.714 -9.222 6.994 1.00 78.44 79 ASP A C 1
ATOM 612 O O . ASP A 1 79 ? 5.601 -10.077 6.869 1.00 78.44 79 ASP A O 1
ATOM 616 N N . TYR A 1 80 ? 3.418 -9.559 6.943 1.00 77.38 80 TYR A N 1
ATOM 617 C CA . TYR A 1 80 ? 2.926 -10.934 6.869 1.00 77.38 80 TYR A CA 1
ATOM 618 C C . TYR A 1 80 ? 2.091 -11.193 5.618 1.00 77.38 80 TYR A C 1
ATOM 620 O O . TYR A 1 80 ? 0.974 -10.721 5.471 1.00 77.38 80 TYR A O 1
ATOM 628 N N . LEU A 1 81 ? 2.552 -12.148 4.805 1.00 75.19 81 LEU A N 1
ATOM 629 C CA . LEU A 1 81 ? 1.748 -12.716 3.710 1.00 75.19 81 LEU A CA 1
ATOM 630 C C . LEU A 1 81 ? 0.505 -13.474 4.197 1.00 75.19 81 LEU A C 1
ATOM 632 O O . LEU A 1 81 ? -0.439 -13.687 3.445 1.00 75.19 81 LEU A O 1
ATOM 636 N N . VAL A 1 82 ? 0.565 -13.983 5.430 1.00 80.88 82 VAL A N 1
ATOM 637 C CA . VAL A 1 82 ? -0.495 -14.759 6.085 1.00 80.88 82 VAL A CA 1
ATOM 638 C C . VAL A 1 82 ? -0.553 -14.276 7.537 1.00 80.88 82 VAL A C 1
ATOM 640 O O . VAL A 1 82 ? 0.152 -14.844 8.385 1.00 80.88 82 VAL A O 1
ATOM 643 N N . PRO A 1 83 ? -1.297 -13.193 7.827 1.00 81.69 83 PRO A N 1
ATOM 644 C CA . PRO A 1 83 ? -1.341 -12.570 9.152 1.00 81.69 83 PRO A CA 1
ATOM 645 C C . PRO A 1 83 ? -1.806 -13.516 10.261 1.00 81.69 83 PRO A C 1
ATOM 647 O O . PRO A 1 83 ? -1.447 -13.350 11.420 1.00 81.69 83 PRO A O 1
ATOM 650 N N . GLU A 1 84 ? -2.523 -14.593 9.940 1.00 80.19 84 GLU A N 1
ATOM 651 C CA . GLU A 1 84 ? -2.921 -15.619 10.908 1.00 80.19 84 GLU A CA 1
ATOM 652 C C . GLU A 1 84 ? -1.719 -16.319 11.549 1.00 80.19 84 GLU A C 1
ATOM 654 O O . GLU A 1 84 ? -1.824 -16.861 12.651 1.00 80.19 84 GLU A O 1
ATOM 659 N N . LYS A 1 85 ? -0.540 -16.274 10.912 1.00 76.69 85 LYS A N 1
ATOM 660 C CA . LYS A 1 85 ? 0.707 -16.736 11.535 1.00 76.69 85 LYS A CA 1
ATOM 661 C C . LYS A 1 85 ? 1.051 -15.936 12.789 1.00 76.69 85 LYS A C 1
ATOM 663 O O . LYS A 1 85 ? 1.719 -16.486 13.666 1.00 76.69 85 LYS A O 1
ATOM 668 N N . MET A 1 86 ? 0.546 -14.710 12.930 1.00 75.19 86 MET A N 1
ATOM 669 C CA . MET A 1 86 ? 0.673 -13.922 14.155 1.00 75.19 86 MET A CA 1
ATOM 670 C C . MET A 1 86 ? -0.033 -14.558 15.353 1.00 75.19 86 MET A C 1
ATOM 672 O O . MET A 1 86 ? 0.361 -14.333 16.495 1.00 75.19 86 MET A O 1
ATOM 676 N N . LEU A 1 87 ? -1.019 -15.420 15.098 1.00 73.94 87 LEU A N 1
ATOM 677 C CA . LEU A 1 87 ? -1.736 -16.178 16.120 1.00 73.94 87 LEU A CA 1
ATOM 678 C C . LEU A 1 87 ? -1.085 -17.531 16.433 1.00 73.94 87 LEU A C 1
ATOM 680 O O . LEU A 1 87 ? -1.563 -18.261 17.306 1.00 73.94 87 LEU A O 1
ATOM 684 N N . SER A 1 88 ? -0.004 -17.892 15.734 1.00 68.19 88 SER A N 1
ATOM 685 C CA . SER A 1 88 ? 0.671 -19.165 15.971 1.00 68.19 88 SER A CA 1
ATOM 686 C C . SER A 1 88 ? 1.262 -19.215 17.386 1.00 68.19 88 SER A C 1
ATOM 688 O O . SER A 1 88 ? 1.899 -18.281 17.872 1.00 68.19 88 SER A O 1
ATOM 690 N N . ARG A 1 89 ? 1.013 -20.319 18.097 1.00 60.78 89 ARG A N 1
ATOM 691 C CA . ARG A 1 89 ? 1.512 -20.544 19.460 1.00 60.78 89 ARG A CA 1
ATOM 692 C C . ARG A 1 89 ? 2.917 -21.144 19.428 1.00 60.78 89 ARG A C 1
ATOM 694 O O . ARG A 1 89 ? 3.263 -21.901 18.520 1.00 60.78 89 ARG A O 1
ATOM 701 N N . LYS A 1 90 ? 3.698 -20.913 20.489 1.00 56.09 90 LYS A N 1
ATOM 702 C CA . LYS A 1 90 ? 4.907 -21.700 20.790 1.00 56.09 90 LYS A CA 1
ATOM 703 C C . LYS A 1 90 ? 4.431 -23.060 21.295 1.00 56.09 90 LYS A C 1
ATOM 705 O O . LYS A 1 90 ? 4.310 -23.280 22.496 1.00 56.09 90 LYS A O 1
ATOM 710 N N . VAL A 1 91 ? 4.041 -23.948 20.389 1.00 53.19 91 VAL A N 1
ATOM 711 C CA . VAL A 1 91 ? 3.635 -25.293 20.797 1.00 53.19 91 VAL A CA 1
ATOM 712 C C . VAL A 1 91 ? 4.899 -26.017 21.244 1.00 53.19 91 VAL A C 1
ATOM 714 O O . VAL A 1 91 ? 5.748 -26.339 20.418 1.00 53.19 91 VAL A O 1
ATOM 717 N N . ASP A 1 92 ? 5.049 -26.238 22.552 1.00 56.16 92 ASP A N 1
ATOM 718 C CA . ASP A 1 92 ? 5.997 -27.227 23.063 1.00 56.16 92 ASP A CA 1
ATOM 719 C C . ASP A 1 92 ? 5.522 -28.596 22.549 1.00 56.16 92 ASP A C 1
ATOM 721 O O . ASP A 1 92 ? 4.463 -29.061 22.992 1.00 56.16 92 ASP A O 1
ATOM 725 N N . PRO A 1 93 ? 6.258 -29.253 21.630 1.00 55.16 93 PRO A N 1
ATOM 726 C CA . PRO A 1 93 ? 5.825 -30.515 21.034 1.00 55.16 93 PRO A CA 1
ATOM 727 C C . PRO A 1 93 ? 5.564 -31.599 22.087 1.00 55.16 93 PRO A C 1
ATOM 729 O O . PRO A 1 93 ? 4.819 -32.542 21.842 1.00 55.16 93 PRO A O 1
ATOM 732 N N . LYS A 1 94 ? 6.154 -31.467 23.285 1.00 56.62 94 LYS A N 1
ATOM 733 C CA . LYS A 1 94 ? 6.005 -32.423 24.388 1.00 56.62 94 LYS A CA 1
ATOM 734 C C . LYS A 1 94 ? 4.745 -32.212 25.231 1.00 56.62 94 LYS A C 1
ATOM 736 O O . LYS A 1 94 ? 4.389 -33.108 25.987 1.00 56.62 94 LYS A O 1
ATOM 741 N N . LYS A 1 95 ? 4.071 -31.061 25.120 1.00 55.16 9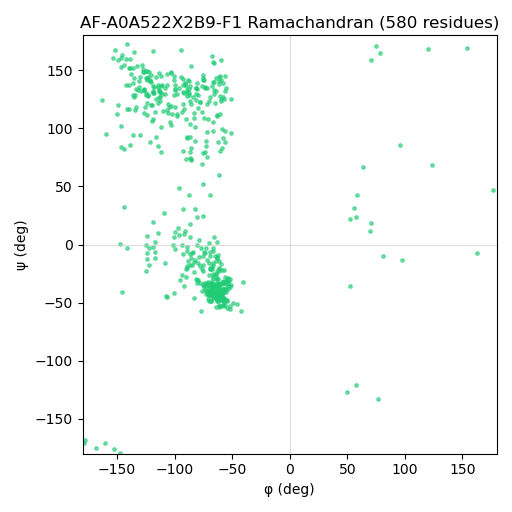5 LYS A N 1
ATOM 742 C CA . LYS A 1 95 ? 2.802 -30.758 25.818 1.00 55.16 95 LYS A CA 1
ATOM 743 C C . LYS A 1 95 ? 1.575 -30.916 24.918 1.00 55.16 95 LYS A C 1
ATOM 745 O O . LYS A 1 95 ? 0.460 -30.595 25.319 1.00 55.16 95 LYS A O 1
ATOM 750 N N . GLN A 1 96 ? 1.773 -31.417 23.702 1.00 55.53 96 GLN A N 1
ATOM 751 C CA . GLN A 1 96 ? 0.751 -31.547 22.669 1.00 55.53 96 GLN A CA 1
ATOM 752 C C . GLN A 1 96 ? -0.118 -32.807 22.845 1.00 55.53 96 GLN A C 1
ATOM 754 O O . GLN A 1 96 ? -0.550 -33.391 21.858 1.00 55.53 96 GLN A O 1
ATOM 759 N N . THR A 1 97 ? -0.336 -33.276 24.079 1.00 46.16 97 THR A N 1
ATOM 760 C CA . THR A 1 97 ? -0.946 -34.596 24.291 1.00 46.16 97 THR A CA 1
ATOM 761 C C . THR A 1 97 ? -2.469 -34.599 24.362 1.00 46.16 97 THR A C 1
ATOM 763 O O . THR A 1 97 ? -3.021 -35.631 24.030 1.00 46.16 97 THR A O 1
ATOM 766 N N . ASP A 1 98 ? -3.167 -33.489 24.645 1.00 50.44 98 ASP A N 1
ATOM 767 C CA . ASP A 1 98 ? -4.651 -33.508 24.714 1.00 50.44 98 ASP A CA 1
ATOM 768 C C . ASP A 1 98 ? -5.359 -32.205 24.264 1.00 50.44 98 ASP A C 1
ATOM 770 O O . ASP A 1 98 ? -6.585 -32.112 24.265 1.00 50.44 98 ASP A O 1
ATOM 774 N N . ALA A 1 99 ? -4.627 -31.170 23.836 1.00 46.66 99 ALA A N 1
ATOM 775 C CA . ALA A 1 99 ? -5.179 -29.830 23.577 1.00 46.66 99 ALA A CA 1
ATOM 776 C C . ALA A 1 99 ? -5.735 -29.628 22.149 1.00 46.66 99 ALA A C 1
ATOM 778 O O . ALA A 1 99 ? -5.525 -28.584 21.534 1.00 46.66 99 ALA A O 1
ATOM 779 N N . GLY A 1 100 ? -6.464 -30.609 21.612 1.00 44.41 100 GLY A N 1
ATOM 780 C CA . GLY A 1 100 ? -7.059 -30.549 20.268 1.00 44.41 100 GLY A CA 1
ATOM 781 C C . GLY A 1 100 ? -8.232 -29.569 20.095 1.00 44.41 100 GLY A C 1
ATOM 782 O O . GLY A 1 100 ? -8.798 -29.509 19.006 1.00 44.41 100 GLY A O 1
ATOM 783 N N . GLN A 1 101 ? -8.633 -28.822 21.132 1.00 49.53 101 GLN A N 1
ATOM 784 C CA . GLN A 1 101 ? -9.893 -28.058 21.117 1.00 49.53 101 GLN A CA 1
ATOM 785 C C . GLN A 1 101 ? -9.776 -26.543 21.338 1.00 49.53 101 GLN A C 1
ATOM 787 O O . GLN A 1 101 ? -10.687 -25.831 20.930 1.00 49.53 101 GLN A O 1
ATOM 792 N N . ASN A 1 102 ? -8.666 -26.014 21.864 1.00 49.91 102 ASN A N 1
ATOM 793 C CA . ASN A 1 102 ? -8.524 -24.569 22.096 1.00 49.91 102 ASN A CA 1
ATOM 794 C C . ASN A 1 102 ? -7.429 -23.977 21.204 1.00 49.91 102 ASN A C 1
ATOM 796 O O . ASN A 1 102 ? -6.280 -23.817 21.612 1.00 49.91 102 ASN A O 1
ATOM 800 N N . TRP A 1 103 ? -7.809 -23.643 19.970 1.00 54.00 103 TRP A N 1
ATOM 801 C CA . TRP A 1 103 ? -6.933 -23.018 18.970 1.00 54.00 103 TRP A CA 1
ATOM 802 C C . TRP A 1 103 ? -6.545 -21.572 19.315 1.00 54.00 103 TRP A C 1
ATOM 804 O O . TRP A 1 103 ? -5.668 -21.008 18.666 1.00 54.00 103 TRP A O 1
ATOM 814 N N . LEU A 1 104 ? -7.166 -20.970 20.336 1.00 57.94 104 LEU A N 1
ATOM 815 C CA . LEU A 1 104 ? -7.058 -19.540 20.606 1.00 57.94 104 LEU A CA 1
ATOM 816 C C . LEU A 1 104 ? -6.309 -19.238 21.891 1.00 57.94 104 LEU A C 1
ATOM 818 O O . LEU A 1 104 ? -6.656 -19.798 22.927 1.00 57.94 104 LEU A O 1
ATOM 822 N N . PRO A 1 105 ? -5.278 -18.384 21.848 1.00 58.62 105 PRO A N 1
ATOM 823 C CA . PRO A 1 105 ? -4.522 -17.966 23.023 1.00 58.62 105 PRO A CA 1
ATOM 824 C C . PRO A 1 105 ? -5.416 -17.248 24.038 1.00 58.62 105 PRO A C 1
ATOM 826 O O . PRO A 1 105 ? -6.129 -16.306 23.697 1.00 58.62 105 PRO A O 1
ATOM 829 N N . VAL A 1 106 ? -5.366 -17.723 25.281 1.00 57.56 106 VAL A N 1
ATOM 830 C CA . VAL A 1 106 ? -6.150 -17.210 26.417 1.00 57.56 106 VAL A CA 1
ATOM 831 C C . VAL A 1 106 ? -5.402 -16.094 27.160 1.00 57.56 106 VAL A C 1
ATOM 833 O O . VAL A 1 106 ? -6.009 -15.267 27.834 1.00 57.56 106 VAL A O 1
ATOM 836 N N . ASP A 1 107 ? -4.078 -16.035 27.007 1.00 61.78 107 ASP A N 1
ATOM 837 C CA . ASP A 1 107 ? -3.204 -15.048 27.647 1.00 61.78 107 ASP A CA 1
ATOM 838 C C . ASP A 1 107 ? -2.052 -14.652 26.709 1.00 61.78 107 ASP A C 1
ATOM 840 O O . ASP A 1 107 ? -1.612 -15.448 25.872 1.00 61.78 107 ASP A O 1
ATOM 844 N N . ARG A 1 108 ? -1.506 -13.444 26.888 1.00 58.97 108 ARG A N 1
ATOM 845 C CA . ARG A 1 108 ? -0.306 -12.947 26.195 1.00 58.97 108 ARG A CA 1
ATOM 846 C C . ARG A 1 108 ? 0.865 -13.920 26.275 1.00 58.97 108 ARG A C 1
ATOM 848 O O . ARG A 1 108 ? 1.619 -14.039 25.314 1.00 58.97 108 ARG A O 1
ATOM 855 N N . ASN A 1 109 ? 1.015 -14.634 27.390 1.00 58.50 109 ASN A N 1
ATOM 856 C CA . ASN A 1 109 ? 2.093 -15.610 27.569 1.00 58.50 109 ASN A CA 1
ATOM 857 C C . ASN A 1 109 ? 1.930 -16.877 26.705 1.00 58.50 109 ASN A C 1
ATOM 859 O O . ASN A 1 109 ? 2.896 -17.618 26.529 1.00 58.50 109 ASN A O 1
ATOM 863 N N . GLU A 1 110 ? 0.736 -17.135 26.159 1.00 56.94 110 GLU A N 1
ATOM 864 C CA . GLU A 1 110 ? 0.477 -18.245 25.228 1.00 56.94 110 GLU A CA 1
ATOM 865 C C . GLU A 1 110 ? 0.778 -17.875 23.769 1.00 56.94 110 GLU A C 1
ATOM 867 O O . GLU A 1 110 ? 0.930 -18.755 22.916 1.00 56.94 110 GLU A O 1
ATOM 872 N N . LEU A 1 111 ? 0.874 -16.577 23.483 1.00 59.78 111 LEU A N 1
ATOM 873 C CA . LEU A 1 111 ? 1.104 -16.032 22.156 1.00 59.78 111 LEU A CA 1
ATOM 874 C C . LEU A 1 111 ? 2.594 -15.815 21.894 1.00 59.78 111 LEU A C 1
ATOM 876 O O . LEU A 1 111 ? 3.331 -15.272 22.715 1.00 59.78 111 LEU A O 1
ATOM 880 N N . MET A 1 112 ? 3.038 -16.180 20.692 1.00 55.34 112 MET A N 1
ATOM 881 C CA . MET A 1 112 ? 4.399 -15.914 20.215 1.00 55.34 112 MET A CA 1
ATOM 882 C C . MET A 1 112 ? 4.630 -14.461 19.808 1.00 55.34 112 MET A C 1
ATOM 884 O O . MET A 1 112 ? 5.530 -14.195 19.020 1.00 55.34 112 MET A O 1
ATOM 888 N N . LEU A 1 113 ? 3.864 -13.513 20.348 1.00 62.12 113 LEU A N 1
ATOM 889 C CA . LEU A 1 113 ? 3.899 -12.132 19.878 1.00 62.12 113 LEU A CA 1
ATOM 890 C C . LEU A 1 113 ? 5.264 -11.467 20.087 1.00 62.12 113 LEU A C 1
ATOM 892 O O . LEU A 1 113 ? 5.659 -10.677 19.247 1.00 62.12 113 LEU A O 1
ATOM 896 N N . ASN A 1 114 ? 6.015 -11.801 21.145 1.00 59.56 114 ASN A N 1
ATOM 897 C CA . ASN A 1 114 ? 7.327 -11.179 21.386 1.00 59.56 114 ASN A CA 1
ATOM 898 C C . ASN A 1 114 ? 8.351 -11.518 20.267 1.00 59.56 114 ASN A C 1
ATOM 900 O O . ASN A 1 114 ? 8.861 -10.584 19.660 1.00 59.56 114 ASN A O 1
ATOM 904 N N . PRO A 1 115 ? 8.613 -12.796 19.905 1.00 61.72 115 PRO A N 1
ATOM 905 C CA . PRO A 1 115 ? 9.446 -13.120 18.736 1.00 61.72 115 PRO A CA 1
ATOM 906 C C . PRO A 1 115 ? 8.881 -12.627 17.400 1.00 61.72 115 PRO A C 1
ATOM 908 O O . PRO A 1 115 ? 9.636 -12.364 16.470 1.00 61.72 115 PRO A O 1
ATOM 911 N N . LEU A 1 116 ? 7.553 -12.542 17.294 1.00 61.94 116 LEU A N 1
ATOM 912 C CA . LEU A 1 116 ? 6.877 -12.043 16.102 1.00 61.94 116 LEU A CA 1
ATOM 913 C C . LEU A 1 116 ? 7.117 -10.547 15.902 1.00 61.94 116 LEU A C 1
ATOM 915 O O . LEU A 1 116 ? 7.409 -10.131 14.792 1.00 61.94 116 LEU A O 1
ATOM 919 N N . LEU A 1 117 ? 7.039 -9.757 16.972 1.00 62.66 117 LEU A N 1
ATOM 920 C CA . LEU A 1 117 ? 7.232 -8.309 16.941 1.00 62.66 117 LEU A CA 1
ATOM 921 C C . LEU A 1 117 ? 8.697 -7.912 16.902 1.00 62.66 117 LEU A C 1
ATOM 923 O O . LEU A 1 117 ? 9.026 -6.958 16.212 1.00 62.66 117 LEU A O 1
ATOM 927 N N . GLU A 1 118 ? 9.589 -8.715 17.490 1.00 65.25 118 GLU A N 1
ATOM 928 C CA . GLU A 1 118 ? 11.012 -8.650 17.148 1.00 65.25 118 GLU A CA 1
ATOM 929 C C . GLU A 1 118 ? 11.222 -8.813 15.636 1.00 65.25 118 GLU A C 1
ATOM 931 O O . GLU A 1 118 ? 12.138 -8.204 15.105 1.00 65.25 118 GLU A O 1
ATOM 936 N N . HIS A 1 119 ? 10.377 -9.578 14.928 1.00 63.09 119 HIS A N 1
ATOM 937 C CA . HIS A 1 119 ? 10.434 -9.715 13.470 1.00 63.09 119 HIS A CA 1
ATOM 938 C C . HIS A 1 119 ? 9.873 -8.495 12.724 1.00 63.09 119 HIS A C 1
ATOM 940 O O . HIS A 1 119 ? 10.487 -8.079 11.744 1.00 63.09 119 HIS A O 1
ATOM 946 N N . CYS A 1 120 ? 8.771 -7.897 13.196 1.00 66.44 120 CYS A N 1
ATOM 947 C CA . CYS A 1 120 ? 8.228 -6.662 12.604 1.00 66.44 120 CYS A CA 1
ATOM 948 C C . CYS A 1 120 ? 9.146 -5.450 12.883 1.00 66.44 120 CYS A C 1
ATOM 950 O O . CYS A 1 120 ? 9.221 -4.516 12.092 1.00 66.44 120 CYS A O 1
ATOM 952 N N . ASP A 1 121 ? 9.921 -5.484 13.975 1.00 61.41 121 ASP A N 1
ATOM 953 C CA . ASP A 1 121 ? 10.964 -4.495 14.279 1.00 61.41 121 ASP A CA 1
ATOM 954 C C . ASP A 1 121 ? 12.345 -4.847 13.678 1.00 61.41 121 ASP A C 1
ATOM 956 O O . ASP A 1 121 ? 13.219 -3.979 13.610 1.00 61.41 121 ASP A O 1
ATOM 960 N N . ALA A 1 122 ? 12.576 -6.086 13.213 1.00 47.84 122 ALA A N 1
ATOM 961 C CA . ALA A 1 122 ? 13.894 -6.557 12.746 1.00 47.84 122 ALA A CA 1
ATOM 962 C C . ALA A 1 122 ? 14.379 -5.915 11.431 1.00 47.84 122 ALA A C 1
ATOM 964 O O . ALA A 1 122 ? 15.535 -6.121 11.049 1.00 47.84 122 ALA A O 1
ATOM 965 N N . GLY A 1 123 ? 13.545 -5.107 10.770 1.00 54.62 123 GLY A N 1
ATOM 966 C CA . GLY A 1 123 ? 13.915 -4.258 9.638 1.00 54.62 123 GLY A CA 1
ATOM 967 C C . GLY A 1 123 ? 14.220 -4.993 8.328 1.00 54.62 123 GLY A C 1
ATOM 968 O O . GLY A 1 123 ? 14.563 -6.173 8.312 1.00 54.62 123 GLY A O 1
ATOM 969 N N . ARG A 1 124 ? 14.126 -4.246 7.213 1.00 52.09 124 ARG A N 1
ATOM 970 C CA . ARG A 1 124 ? 14.527 -4.518 5.805 1.00 52.09 124 ARG A CA 1
ATOM 971 C C . ARG A 1 124 ? 14.033 -5.805 5.119 1.00 52.09 124 ARG A C 1
ATOM 973 O O . ARG A 1 124 ? 13.833 -5.778 3.908 1.00 52.09 124 ARG A O 1
ATOM 980 N N . GLY A 1 125 ? 13.899 -6.931 5.818 1.00 53.09 125 GLY A N 1
ATOM 981 C CA . GLY A 1 125 ? 13.488 -8.226 5.270 1.00 53.09 125 GLY A CA 1
ATOM 982 C C . GLY A 1 125 ? 11.971 -8.376 5.145 1.00 53.09 125 GLY A C 1
ATOM 983 O O . GLY A 1 125 ? 11.506 -8.789 4.085 1.00 53.09 125 GLY A O 1
ATOM 984 N N . GLY A 1 126 ? 11.219 -7.994 6.187 1.00 56.97 126 GLY A N 1
ATOM 985 C CA . GLY A 1 126 ? 9.746 -7.957 6.164 1.00 56.97 126 GLY A CA 1
ATOM 986 C C . GLY A 1 126 ? 9.2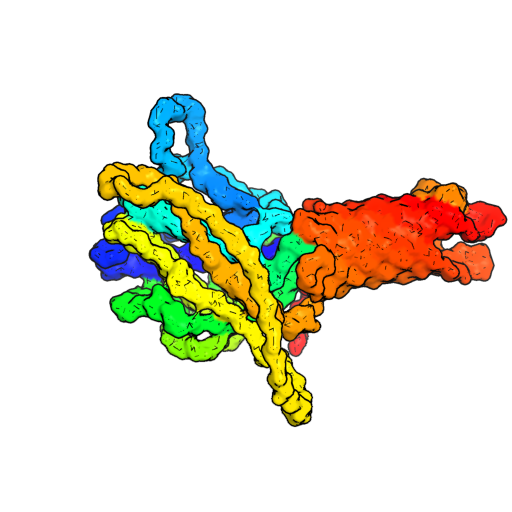15 -6.965 5.125 1.00 56.97 126 GLY A C 1
ATOM 987 O O . GLY A 1 126 ? 8.404 -7.324 4.279 1.00 56.97 126 GLY A O 1
ATOM 988 N N . GLU A 1 127 ? 9.830 -5.782 5.065 1.00 58.78 127 GLU A N 1
ATOM 989 C CA . GLU A 1 127 ? 9.486 -4.692 4.136 1.00 58.78 127 GLU A CA 1
ATOM 990 C C . GLU A 1 127 ? 9.523 -5.105 2.648 1.00 58.78 127 GLU A C 1
ATOM 992 O O . GLU A 1 127 ? 8.689 -4.680 1.845 1.00 58.78 127 GLU A O 1
ATOM 997 N N . LEU A 1 128 ? 10.492 -5.940 2.250 1.00 58.47 128 LEU A N 1
ATOM 998 C CA . LEU A 1 128 ? 10.592 -6.432 0.870 1.00 58.47 128 LEU A CA 1
ATOM 999 C C . LEU A 1 128 ? 9.530 -7.491 0.558 1.00 58.47 128 LEU A C 1
ATOM 1001 O O . LEU A 1 128 ? 9.063 -7.555 -0.578 1.00 58.47 128 LEU A O 1
ATOM 1005 N N . ALA A 1 129 ? 9.151 -8.305 1.546 1.00 60.91 129 ALA A N 1
ATOM 1006 C CA . ALA A 1 129 ? 8.079 -9.283 1.398 1.00 60.91 129 ALA A CA 1
ATOM 1007 C C . ALA A 1 129 ? 6.712 -8.590 1.286 1.00 60.91 129 ALA A C 1
ATOM 1009 O O . ALA A 1 129 ? 5.930 -8.953 0.404 1.00 60.91 129 ALA A O 1
ATOM 1010 N N . ALA A 1 130 ? 6.489 -7.545 2.091 1.00 60.66 130 ALA A N 1
ATOM 1011 C CA . ALA A 1 130 ? 5.279 -6.729 2.080 1.00 60.66 130 ALA A CA 1
ATOM 1012 C C . ALA A 1 130 ? 5.010 -6.120 0.693 1.00 60.66 130 ALA A C 1
ATOM 1014 O O . ALA A 1 130 ? 3.929 -6.229 0.120 1.00 60.66 130 ALA A O 1
ATOM 1015 N N . ALA A 1 131 ? 6.037 -5.542 0.064 1.00 60.78 131 ALA A N 1
ATOM 1016 C CA . ALA A 1 131 ? 5.872 -4.954 -1.263 1.00 60.78 131 ALA A CA 1
ATOM 1017 C C . ALA A 1 131 ? 5.572 -5.997 -2.364 1.00 60.78 131 ALA A C 1
ATOM 1019 O O . ALA A 1 131 ? 4.911 -5.670 -3.352 1.00 60.78 131 ALA A O 1
ATOM 1020 N N . HIS A 1 132 ? 6.044 -7.239 -2.205 1.00 63.34 132 HIS A N 1
ATOM 1021 C CA . HIS A 1 132 ? 6.062 -8.248 -3.269 1.00 63.34 132 HIS A CA 1
ATOM 1022 C C . HIS A 1 132 ? 4.840 -9.181 -3.284 1.00 63.34 132 HIS A C 1
ATOM 1024 O O . HIS A 1 132 ? 4.504 -9.704 -4.342 1.00 63.34 132 HIS A O 1
ATOM 1030 N N . ALA A 1 133 ? 4.158 -9.407 -2.153 1.00 60.00 133 ALA A N 1
ATOM 1031 C CA . ALA A 1 133 ? 3.071 -10.396 -2.094 1.00 60.00 133 ALA A CA 1
ATOM 1032 C C . ALA A 1 133 ? 1.877 -10.021 -1.185 1.00 60.00 133 ALA A C 1
ATOM 1034 O O . ALA A 1 133 ? 1.171 -10.895 -0.687 1.00 60.00 133 ALA A O 1
ATOM 1035 N N . ASN A 1 134 ? 1.568 -8.727 -1.075 1.00 75.44 134 ASN A N 1
ATOM 1036 C CA . ASN A 1 134 ? 0.436 -8.210 -0.292 1.00 75.44 134 ASN A CA 1
ATOM 1037 C C . ASN A 1 134 ? -0.822 -7.948 -1.139 1.00 75.44 134 ASN A C 1
ATOM 1039 O O . ASN A 1 134 ? -1.420 -6.880 -1.058 1.00 75.44 134 ASN A O 1
ATOM 1043 N N . HIS A 1 135 ? -1.252 -8.902 -1.976 1.00 81.00 135 HIS A N 1
ATOM 1044 C CA . HIS A 1 135 ? -2.489 -8.743 -2.770 1.00 81.00 135 HIS A CA 1
ATOM 1045 C C . HIS A 1 135 ? -3.727 -8.488 -1.899 1.00 81.00 135 HIS A C 1
ATOM 1047 O O . HIS A 1 135 ? -4.615 -7.740 -2.297 1.00 81.00 135 HIS A O 1
ATOM 1053 N N . THR A 1 136 ? -3.747 -9.057 -0.693 1.00 87.00 136 THR A N 1
ATOM 1054 C CA . THR A 1 136 ? -4.826 -8.911 0.290 1.00 87.00 136 THR A CA 1
ATOM 1055 C C . THR A 1 136 ? -5.006 -7.487 0.804 1.00 87.00 136 THR A C 1
ATOM 1057 O O . THR A 1 136 ? -6.050 -7.203 1.363 1.00 87.00 136 THR A O 1
ATOM 1060 N N . HIS A 1 137 ? -4.051 -6.582 0.586 1.00 89.38 137 HIS A N 1
ATOM 1061 C CA . HIS A 1 137 ? -4.138 -5.173 0.990 1.00 89.38 137 HIS A CA 1
ATOM 1062 C C . HIS A 1 137 ? -4.734 -4.285 -0.106 1.00 89.38 137 HIS A C 1
ATOM 1064 O O . HIS A 1 137 ? -4.630 -3.066 -0.050 1.00 89.38 137 HIS A O 1
ATOM 1070 N N . PHE A 1 138 ? -5.311 -4.867 -1.162 1.00 88.62 138 PHE A N 1
ATOM 1071 C CA . PHE A 1 138 ? -5.838 -4.097 -2.282 1.00 88.62 138 PHE A CA 1
ATOM 1072 C C . PHE A 1 138 ? -7.269 -4.499 -2.637 1.00 88.62 138 PHE A C 1
ATOM 1074 O O . PHE A 1 138 ? -7.656 -5.669 -2.610 1.00 88.62 138 PHE A O 1
ATOM 1081 N N . GLN A 1 139 ? -8.044 -3.495 -3.043 1.00 87.69 139 GLN A N 1
ATOM 1082 C CA . GLN A 1 139 ? -9.348 -3.618 -3.686 1.00 87.69 139 GLN A CA 1
ATOM 1083 C C . GLN A 1 139 ? -10.311 -4.565 -2.941 1.00 87.69 139 GLN A C 1
ATOM 1085 O O . GLN A 1 139 ? -10.593 -4.391 -1.758 1.00 87.69 139 GLN A O 1
ATOM 1090 N N . ASN A 1 140 ? -10.873 -5.548 -3.648 1.00 86.38 140 ASN A N 1
ATOM 1091 C CA . ASN A 1 140 ? -11.847 -6.477 -3.091 1.00 86.38 140 ASN A CA 1
ATOM 1092 C C . ASN A 1 140 ? -11.227 -7.418 -2.047 1.00 86.38 140 ASN A C 1
ATOM 1094 O O . ASN A 1 140 ? -11.907 -7.782 -1.090 1.00 86.38 140 ASN A O 1
ATOM 1098 N N . ASP A 1 141 ? -9.960 -7.799 -2.209 1.00 86.75 141 ASP A N 1
ATOM 1099 C CA . ASP A 1 141 ? -9.317 -8.747 -1.298 1.00 86.75 141 ASP A CA 1
ATOM 1100 C C . ASP A 1 141 ? -9.115 -8.125 0.089 1.00 86.75 141 ASP A C 1
ATOM 1102 O O . ASP A 1 141 ? -9.335 -8.804 1.090 1.00 86.75 141 ASP A O 1
ATOM 1106 N N . LEU A 1 142 ? -8.849 -6.816 0.146 1.00 90.25 142 LEU A N 1
ATOM 1107 C CA . LEU A 1 142 ? -8.830 -6.027 1.382 1.00 90.25 142 LEU A CA 1
ATOM 1108 C C . LEU A 1 142 ? -10.164 -6.087 2.119 1.00 90.25 142 LEU A C 1
ATOM 1110 O O . LEU A 1 142 ? -10.205 -6.376 3.314 1.00 90.25 142 LEU A O 1
ATOM 1114 N N . LEU A 1 143 ? -11.274 -5.861 1.415 1.00 89.06 143 LEU A N 1
ATOM 1115 C CA . LEU A 1 143 ? -12.607 -5.896 2.025 1.00 89.06 143 LEU A CA 1
ATOM 1116 C C . LEU A 1 143 ? -12.974 -7.292 2.530 1.00 89.06 143 LEU A C 1
ATOM 1118 O O . LEU A 1 143 ? -13.589 -7.438 3.591 1.00 89.06 143 LEU A O 1
ATOM 1122 N N . VAL A 1 144 ? -12.586 -8.325 1.780 1.00 88.62 144 VAL A N 1
ATOM 1123 C CA . VAL A 1 144 ? -12.761 -9.718 2.195 1.00 88.62 144 VAL A CA 1
ATOM 1124 C C . VAL A 1 144 ? -11.930 -10.006 3.445 1.00 88.62 144 VAL A C 1
ATOM 1126 O O . VAL A 1 144 ? -12.473 -10.581 4.388 1.00 88.62 144 VAL A O 1
ATOM 1129 N N . ALA A 1 145 ? -10.666 -9.577 3.487 1.00 90.75 145 ALA A N 1
ATOM 1130 C CA . ALA A 1 145 ? -9.775 -9.770 4.629 1.00 90.75 145 ALA A CA 1
ATOM 1131 C C . ALA A 1 145 ? -10.291 -9.048 5.885 1.00 90.75 145 ALA A C 1
ATOM 1133 O O . ALA A 1 145 ? -10.429 -9.677 6.938 1.00 90.75 145 ALA A O 1
ATOM 1134 N N . LEU A 1 146 ? -10.690 -7.777 5.759 1.00 93.06 146 LEU A N 1
ATOM 1135 C CA . LEU A 1 146 ? -11.343 -7.006 6.820 1.00 93.06 146 LEU A CA 1
ATOM 1136 C C . LEU A 1 146 ? -12.544 -7.767 7.399 1.00 93.06 146 LEU A C 1
ATOM 1138 O O . LEU A 1 146 ? -12.610 -8.020 8.604 1.00 93.06 146 LEU A O 1
ATOM 1142 N N . ASN A 1 147 ? -13.491 -8.169 6.548 1.00 91.31 147 ASN A N 1
ATOM 1143 C CA . ASN A 1 147 ? -14.709 -8.825 7.013 1.00 91.31 147 ASN A CA 1
ATOM 1144 C C . ASN A 1 147 ? -14.437 -10.213 7.614 1.00 91.31 147 ASN A C 1
ATOM 1146 O O . ASN A 1 147 ? -15.056 -10.579 8.618 1.00 91.31 147 ASN A O 1
ATOM 1150 N N . LEU A 1 148 ? -13.518 -10.980 7.021 1.00 91.75 148 LEU A N 1
ATOM 1151 C CA . LEU A 1 148 ? -13.124 -12.305 7.495 1.00 91.75 148 LEU A CA 1
ATOM 1152 C C . LEU A 1 148 ? -12.519 -12.228 8.899 1.00 91.75 148 LEU A C 1
ATOM 1154 O O . LEU A 1 148 ? -12.997 -12.909 9.809 1.00 91.75 148 LEU A O 1
ATOM 1158 N N . HIS A 1 149 ? -11.500 -11.388 9.086 1.00 94.44 149 HIS A N 1
ATOM 1159 C CA . HIS A 1 149 ? -10.796 -11.281 10.361 1.00 94.44 149 HIS A CA 1
ATOM 1160 C C . HIS A 1 149 ? -11.668 -10.649 11.444 1.00 94.44 149 HIS A C 1
ATOM 1162 O O . HIS A 1 149 ? -11.692 -11.151 12.567 1.00 94.44 149 HIS A O 1
ATOM 1168 N N . HIS A 1 150 ? -12.465 -9.631 11.113 1.00 95.81 150 HIS A N 1
ATOM 1169 C CA . HIS A 1 150 ? -13.376 -9.022 12.081 1.00 95.81 150 HIS A CA 1
ATOM 1170 C C . HIS A 1 150 ? -14.475 -10.003 12.525 1.00 95.81 150 HIS A C 1
ATOM 1172 O O . HIS A 1 150 ? -14.746 -10.165 13.716 1.00 95.81 150 HIS A O 1
ATOM 1178 N N . THR A 1 151 ? -15.054 -10.755 11.583 1.00 94.06 151 THR A N 1
ATOM 1179 C CA . THR A 1 151 ? -16.019 -11.824 11.893 1.00 94.06 151 THR A CA 1
ATOM 1180 C C . THR A 1 151 ? -15.396 -12.910 12.769 1.00 94.06 151 THR A C 1
ATOM 1182 O O . THR A 1 151 ? -16.030 -13.374 13.721 1.00 94.06 151 THR A O 1
ATOM 1185 N N . ALA A 1 152 ? -14.152 -13.304 12.484 1.00 92.50 152 ALA A N 1
ATOM 1186 C CA . ALA A 1 152 ? -13.424 -14.264 13.305 1.00 92.50 152 ALA A CA 1
ATOM 1187 C C . ALA A 1 152 ? -13.180 -13.727 14.724 1.00 92.50 152 ALA A C 1
ATOM 1189 O O . ALA A 1 152 ? -13.416 -14.451 15.689 1.00 92.50 152 ALA A O 1
ATOM 1190 N N . ALA A 1 153 ? -12.792 -12.456 14.866 1.00 94.81 153 ALA A N 1
ATOM 1191 C CA . ALA A 1 153 ? -12.607 -11.800 16.158 1.00 94.81 153 ALA A CA 1
ATOM 1192 C C . ALA A 1 153 ? -13.887 -11.823 17.008 1.00 94.81 153 ALA A C 1
ATOM 1194 O O . ALA A 1 153 ? -13.855 -12.251 18.163 1.00 94.81 153 ALA A O 1
ATOM 1195 N N . ILE A 1 154 ? -15.033 -11.461 16.424 1.00 95.31 154 ILE A N 1
ATOM 1196 C CA . ILE A 1 154 ? -16.344 -11.557 17.087 1.00 95.31 154 ILE A CA 1
ATOM 1197 C C . ILE A 1 154 ? -16.639 -13.010 17.483 1.00 95.31 154 ILE A C 1
ATOM 1199 O O . ILE A 1 154 ? -17.019 -13.290 18.621 1.00 95.31 154 ILE A O 1
ATOM 1203 N N . GLY A 1 155 ? -16.421 -13.957 16.565 1.00 92.62 155 GLY A N 1
ATOM 1204 C CA . GLY A 1 155 ? -16.599 -15.386 16.825 1.00 92.62 155 GLY A CA 1
ATOM 1205 C C . GLY A 1 155 ? -15.754 -15.888 17.998 1.00 92.62 155 GLY A C 1
ATOM 1206 O O . GLY A 1 155 ? -16.228 -16.688 18.804 1.00 92.62 155 GLY A O 1
ATOM 1207 N N . PHE A 1 156 ? -14.527 -15.388 18.140 1.00 90.12 156 PHE A N 1
ATOM 1208 C CA . PHE A 1 156 ? -13.649 -15.699 19.265 1.00 90.12 156 PHE A CA 1
ATOM 1209 C C . PHE A 1 156 ? -14.145 -15.078 20.563 1.00 90.12 156 PHE A C 1
ATOM 1211 O O . PHE A 1 156 ? -14.193 -15.771 21.578 1.00 90.12 156 PHE A O 1
ATOM 1218 N N . ALA A 1 157 ? -14.583 -13.821 20.540 1.00 92.00 157 ALA A N 1
ATOM 1219 C CA . ALA A 1 157 ? -15.140 -13.148 21.709 1.00 92.00 157 ALA A CA 1
ATOM 1220 C C . ALA A 1 157 ? -16.371 -13.872 22.282 1.00 92.00 157 ALA A C 1
ATOM 1222 O O . ALA A 1 157 ? -16.538 -13.928 23.503 1.00 92.00 157 ALA A O 1
ATOM 1223 N N . LEU A 1 158 ? -17.198 -14.495 21.436 1.00 92.81 158 LEU A N 1
ATOM 1224 C CA . LEU A 1 158 ? -18.374 -15.252 21.880 1.00 92.81 158 LEU A CA 1
ATOM 1225 C C . LEU A 1 158 ? -18.031 -16.481 22.737 1.00 92.81 158 LEU A C 1
ATOM 1227 O O . LEU A 1 158 ? -18.847 -16.879 23.569 1.00 92.81 158 LEU A O 1
ATOM 1231 N N . GLN A 1 159 ? -16.833 -17.057 22.592 1.00 88.44 159 GLN A N 1
ATOM 1232 C CA . GLN A 1 159 ? -16.458 -18.314 23.256 1.00 88.44 159 GLN A CA 1
ATOM 1233 C C . GLN A 1 159 ? -16.303 -18.200 24.780 1.00 88.44 159 GLN A C 1
ATOM 1235 O O . GLN A 1 159 ? -16.407 -19.207 25.478 1.00 88.44 159 GLN A O 1
ATOM 1240 N N . GLY A 1 160 ? -16.089 -17.002 25.327 1.00 82.75 160 GLY A N 1
ATOM 1241 C CA . GLY A 1 160 ? -15.977 -16.811 26.773 1.00 82.75 160 GLY A CA 1
ATOM 1242 C C . GLY A 1 160 ? -15.147 -15.593 27.146 1.00 82.75 160 GLY A C 1
ATOM 1243 O O . GLY A 1 160 ? -14.475 -15.005 26.315 1.00 82.75 160 GLY A O 1
ATOM 1244 N N . GLU A 1 161 ? -15.171 -15.198 28.414 1.00 77.88 161 GLU A N 1
ATOM 1245 C CA . GLU A 1 161 ? -14.368 -14.061 28.893 1.00 77.88 161 GLU A CA 1
ATOM 1246 C C . GLU A 1 161 ? -12.869 -14.282 28.609 1.00 77.88 161 GLU A C 1
ATOM 1248 O O . GLU A 1 161 ? -12.183 -13.404 28.090 1.00 77.88 161 GLU A O 1
ATOM 1253 N N . ASN A 1 162 ? -12.389 -15.508 28.811 1.00 80.38 162 ASN A N 1
ATOM 1254 C CA . ASN A 1 162 ? -10.994 -15.910 28.614 1.00 80.38 162 ASN A CA 1
ATOM 1255 C C . ASN A 1 162 ? -10.475 -15.792 27.166 1.00 80.38 162 ASN A C 1
ATOM 1257 O O . ASN A 1 162 ? -9.276 -15.918 26.948 1.00 80.38 162 ASN A O 1
ATOM 1261 N N . THR A 1 163 ? -11.329 -15.561 26.168 1.00 85.62 163 THR A N 1
ATOM 1262 C CA . THR A 1 163 ? -10.906 -15.432 24.763 1.00 85.62 163 THR A CA 1
ATOM 1263 C C . THR A 1 163 ? -10.839 -13.986 24.280 1.00 85.62 163 THR A C 1
ATOM 1265 O O . THR A 1 163 ? -10.448 -13.752 23.137 1.00 85.62 163 THR A O 1
ATOM 1268 N N . LEU A 1 164 ? -11.166 -13.005 25.134 1.00 89.38 164 LEU A N 1
ATOM 1269 C CA . LEU A 1 164 ? -11.211 -11.592 24.748 1.00 89.38 164 LEU A CA 1
ATOM 1270 C C . LEU A 1 164 ? -9.860 -11.081 24.232 1.00 89.38 164 LEU A C 1
ATOM 1272 O O . LEU A 1 164 ? -9.818 -10.374 23.234 1.00 89.38 164 LEU A O 1
ATOM 1276 N N . TYR A 1 165 ? -8.749 -11.470 24.862 1.00 88.19 165 TYR A N 1
ATOM 1277 C CA . TYR A 1 165 ? -7.419 -11.058 24.405 1.00 88.19 165 TYR A CA 1
ATOM 1278 C C . TYR A 1 165 ? -7.128 -11.544 22.977 1.00 88.19 165 TYR A C 1
ATOM 1280 O O . TYR A 1 165 ? -6.833 -10.735 22.102 1.00 88.19 165 TYR A O 1
ATOM 1288 N N . GLY A 1 166 ? -7.286 -12.846 22.709 1.00 86.69 166 GLY A N 1
ATOM 1289 C CA . GLY A 1 166 ? -7.105 -13.404 21.365 1.00 86.69 166 GLY A CA 1
ATOM 1290 C C . GLY A 1 166 ? -8.082 -12.824 20.335 1.00 86.69 166 GLY A C 1
ATOM 1291 O O . GLY A 1 166 ? -7.704 -12.611 19.184 1.00 86.69 166 GLY A O 1
ATOM 1292 N N . ALA A 1 167 ? -9.312 -12.507 20.752 1.00 92.38 167 ALA A N 1
ATOM 1293 C CA . ALA A 1 167 ? -10.289 -11.819 19.916 1.00 92.38 167 ALA A CA 1
ATOM 1294 C C . ALA A 1 167 ? -9.823 -10.405 19.533 1.00 92.38 167 ALA A C 1
ATOM 1296 O O . ALA A 1 167 ? -9.903 -10.041 18.365 1.00 92.38 167 ALA A O 1
ATOM 1297 N N . LEU A 1 168 ? -9.270 -9.636 20.477 1.00 93.44 168 LEU A N 1
ATOM 1298 C CA . LEU A 1 168 ? -8.712 -8.310 20.200 1.00 93.44 168 LEU A CA 1
ATOM 1299 C C . LEU A 1 168 ? -7.467 -8.374 19.313 1.00 93.44 168 LEU A C 1
ATOM 1301 O O . LEU A 1 168 ? -7.324 -7.537 18.432 1.00 93.44 168 LEU A O 1
ATOM 1305 N N . VAL A 1 169 ? -6.602 -9.380 19.472 1.00 91.75 169 VAL A N 1
ATOM 1306 C CA . VAL A 1 169 ? -5.464 -9.588 18.555 1.00 91.75 169 VAL A CA 1
ATOM 1307 C C . VAL A 1 169 ? -5.959 -9.866 17.131 1.00 91.75 169 VAL A C 1
ATOM 1309 O O . VAL A 1 169 ? -5.458 -9.268 16.184 1.00 91.75 169 VAL A O 1
ATOM 1312 N N . MET A 1 170 ? -6.970 -10.726 16.964 1.00 93.62 170 MET A N 1
ATOM 1313 C CA . MET A 1 170 ? -7.573 -10.977 15.648 1.00 93.62 170 MET A CA 1
ATOM 1314 C C . MET A 1 170 ? -8.269 -9.724 15.089 1.00 93.62 170 MET A C 1
ATOM 1316 O O . MET A 1 170 ? -8.216 -9.471 13.888 1.00 93.62 170 MET A O 1
ATOM 1320 N N . ASN A 1 171 ? -8.882 -8.905 15.948 1.00 96.38 171 ASN A N 1
ATOM 1321 C CA . ASN A 1 171 ? -9.480 -7.641 15.526 1.00 96.38 171 ASN A CA 1
ATOM 1322 C C . ASN A 1 171 ? -8.434 -6.612 15.098 1.00 96.38 171 ASN A C 1
ATOM 1324 O O . ASN A 1 171 ? -8.676 -5.887 14.146 1.00 96.38 171 ASN A O 1
ATOM 1328 N N . ALA A 1 172 ? -7.263 -6.578 15.738 1.00 95.31 172 ALA A N 1
ATOM 1329 C CA . ALA A 1 172 ? -6.162 -5.716 15.317 1.00 95.31 172 ALA A CA 1
ATOM 1330 C C . ALA A 1 172 ? -5.683 -6.067 13.900 1.00 95.31 172 ALA A C 1
ATOM 1332 O O . ALA A 1 172 ? -5.369 -5.173 13.120 1.00 95.31 172 ALA A O 1
ATOM 1333 N N . ILE A 1 173 ? -5.696 -7.358 13.540 1.00 94.19 173 ILE A N 1
ATOM 1334 C CA . ILE A 1 173 ? -5.439 -7.795 12.160 1.00 94.19 173 ILE A CA 1
ATOM 1335 C C . ILE A 1 173 ? -6.512 -7.250 11.212 1.00 94.19 173 ILE A C 1
ATOM 1337 O O . ILE A 1 173 ? -6.195 -6.737 10.145 1.00 94.19 173 ILE A O 1
ATOM 1341 N N . ALA A 1 174 ? -7.786 -7.327 11.599 1.00 95.62 174 ALA A N 1
ATOM 1342 C CA . ALA A 1 174 ? -8.874 -6.773 10.798 1.00 95.62 174 ALA A CA 1
ATOM 1343 C C . ALA A 1 174 ? -8.765 -5.246 10.640 1.00 95.62 174 ALA A C 1
ATOM 1345 O O . ALA A 1 174 ? -8.950 -4.724 9.545 1.00 95.62 174 ALA A O 1
ATOM 1346 N N . ASP A 1 175 ? -8.427 -4.539 11.718 1.00 96.19 175 ASP A N 1
ATOM 1347 C CA . ASP A 1 175 ? -8.304 -3.083 11.730 1.00 96.19 175 ASP A CA 1
ATOM 1348 C C . ASP A 1 175 ? -7.156 -2.574 10.867 1.00 96.19 175 ASP A C 1
ATOM 1350 O O . ASP A 1 175 ? -7.236 -1.461 10.364 1.00 96.19 175 ASP A O 1
ATOM 1354 N N . HIS A 1 176 ? -6.123 -3.382 10.638 1.00 94.69 176 HIS A N 1
ATOM 1355 C CA . HIS A 1 176 ? -5.116 -3.055 9.639 1.00 94.69 176 HIS A CA 1
ATOM 1356 C C . HIS A 1 176 ? -5.754 -2.870 8.254 1.00 94.69 176 HIS A C 1
ATOM 1358 O O . HIS A 1 176 ? -5.628 -1.812 7.646 1.00 94.69 176 HIS A O 1
ATOM 1364 N N . TYR A 1 177 ? -6.532 -3.857 7.796 1.00 93.50 177 TYR A N 1
ATOM 1365 C CA . TYR A 1 177 ? -7.251 -3.769 6.521 1.00 93.50 177 TYR A CA 1
ATOM 1366 C C . TYR A 1 177 ? -8.299 -2.653 6.520 1.00 93.50 177 TYR A C 1
ATOM 1368 O O . TYR A 1 177 ? -8.578 -2.051 5.483 1.00 93.50 177 TYR A O 1
ATOM 1376 N N . LEU A 1 178 ? -8.873 -2.343 7.686 1.00 93.81 178 LEU A N 1
ATOM 1377 C CA . LEU A 1 178 ? -9.720 -1.167 7.843 1.00 93.81 178 LEU A CA 1
ATOM 1378 C C . LEU A 1 178 ? -8.934 0.130 7.630 1.00 93.81 178 LEU A C 1
ATOM 1380 O O . LEU A 1 178 ? -9.496 1.082 7.104 1.00 93.81 178 LEU A O 1
ATOM 1384 N N . HIS A 1 179 ? -7.672 0.216 8.048 1.00 94.00 179 HIS A N 1
ATOM 1385 C CA . HIS A 1 179 ? -6.857 1.413 7.834 1.00 94.00 179 HIS A CA 1
ATOM 1386 C C . HIS A 1 179 ? -6.447 1.545 6.369 1.00 94.00 179 HIS A C 1
ATOM 1388 O O . HIS A 1 179 ? -6.638 2.626 5.807 1.00 94.00 179 HIS A O 1
ATOM 1394 N N . ASP A 1 180 ? -6.045 0.443 5.728 1.00 92.31 180 ASP A N 1
ATOM 1395 C CA . ASP A 1 180 ? -5.781 0.398 4.283 1.00 92.31 180 ASP A CA 1
ATOM 1396 C C . ASP A 1 180 ? -6.995 0.874 3.471 1.00 92.31 180 ASP A C 1
ATOM 1398 O O . ASP A 1 180 ? -6.852 1.612 2.498 1.00 92.31 180 ASP A O 1
ATOM 1402 N N . PHE A 1 181 ? -8.218 0.522 3.893 1.00 91.19 181 PHE A N 1
ATOM 1403 C CA . PHE A 1 181 ? -9.462 0.955 3.240 1.00 91.19 181 PHE A CA 1
ATOM 1404 C C . PHE A 1 181 ? -9.571 2.487 3.113 1.00 91.19 181 PHE A C 1
ATOM 1406 O O . PHE A 1 181 ? -10.139 3.012 2.147 1.00 91.19 181 PHE A O 1
ATOM 1413 N N . PHE A 1 182 ? -9.033 3.223 4.091 1.00 91.56 182 PHE A N 1
ATOM 1414 C CA . PHE A 1 182 ? -9.054 4.685 4.100 1.00 91.56 182 PHE A CA 1
ATOM 1415 C C . PHE A 1 182 ? -7.915 5.322 3.298 1.00 91.56 182 PHE A C 1
ATOM 1417 O O . PHE A 1 182 ? -7.942 6.539 3.102 1.00 91.56 182 PHE A O 1
ATOM 1424 N N . ALA A 1 183 ? -6.959 4.539 2.799 1.00 91.06 183 ALA A N 1
ATOM 1425 C CA . ALA A 1 183 ? -5.899 4.999 1.915 1.00 91.06 183 ALA A CA 1
ATOM 1426 C C . ALA A 1 183 ? -6.272 4.692 0.445 1.00 91.06 183 ALA A C 1
ATOM 1428 O O . ALA A 1 183 ? -6.352 3.532 0.030 1.00 91.06 183 ALA A O 1
ATOM 1429 N N . PRO A 1 184 ? -6.531 5.721 -0.391 1.00 90.38 184 PRO A N 1
ATOM 1430 C CA . PRO A 1 184 ? -7.044 5.534 -1.750 1.00 90.38 184 PRO A CA 1
ATOM 1431 C C . PRO A 1 184 ? -6.214 4.608 -2.638 1.00 90.38 184 PRO A C 1
ATOM 1433 O O . PRO A 1 184 ? -6.776 3.922 -3.492 1.00 90.38 184 PRO A O 1
ATOM 1436 N N . GLY A 1 185 ? -4.896 4.570 -2.438 1.00 89.31 185 GLY A N 1
ATOM 1437 C CA . GLY A 1 185 ? -3.975 3.700 -3.154 1.00 89.31 185 GLY A CA 1
ATOM 1438 C C . GLY A 1 185 ? -4.356 2.228 -3.068 1.00 89.31 185 GLY A C 1
ATOM 1439 O O . GLY A 1 185 ? -4.319 1.552 -4.098 1.00 89.31 185 GLY A O 1
ATOM 1440 N N . HIS A 1 186 ? -4.803 1.744 -1.911 1.00 89.94 186 HIS A N 1
ATOM 1441 C CA . HIS A 1 186 ? -5.252 0.358 -1.742 1.00 89.94 186 HIS A CA 1
ATOM 1442 C C . HIS A 1 186 ? -6.527 0.059 -2.521 1.00 89.94 186 HIS A C 1
ATOM 1444 O O . HIS A 1 186 ? -6.693 -1.026 -3.076 1.00 89.94 186 HIS A O 1
ATOM 1450 N N . MET A 1 187 ? -7.413 1.041 -2.640 1.00 87.81 187 MET A N 1
ATOM 1451 C CA . MET A 1 187 ? -8.727 0.848 -3.249 1.00 87.81 187 MET A CA 1
ATOM 1452 C C . MET A 1 187 ? -8.700 0.869 -4.775 1.00 87.81 187 MET A C 1
ATOM 1454 O O . MET A 1 187 ? -9.514 0.204 -5.416 1.00 87.81 187 MET A O 1
ATOM 1458 N N . VAL A 1 188 ? -7.779 1.628 -5.370 1.00 86.12 188 VAL A N 1
ATOM 1459 C CA . VAL A 1 188 ? -7.754 1.842 -6.827 1.00 86.12 188 VAL A CA 1
ATOM 1460 C C . VAL A 1 188 ? -6.610 1.127 -7.534 1.00 86.12 188 VAL A C 1
ATOM 1462 O O . VAL A 1 188 ? -6.675 0.977 -8.752 1.00 86.12 188 VAL A O 1
ATOM 1465 N N . THR A 1 189 ? -5.580 0.667 -6.815 1.00 86.06 189 THR A N 1
ATOM 1466 C CA . THR A 1 189 ? -4.418 0.016 -7.438 1.00 86.06 189 THR A CA 1
ATOM 1467 C C . THR A 1 189 ? -4.721 -1.448 -7.780 1.00 86.06 189 THR A C 1
ATOM 1469 O O . THR A 1 189 ? -4.933 -2.259 -6.878 1.00 86.06 189 THR A O 1
ATOM 1472 N N . PRO A 1 190 ? -4.694 -1.837 -9.066 1.00 83.88 190 PRO A N 1
ATOM 1473 C CA . PRO A 1 190 ? -5.066 -3.176 -9.514 1.00 83.88 190 PRO A CA 1
ATOM 1474 C C . PRO A 1 190 ? -3.881 -4.143 -9.422 1.00 83.88 190 PRO A C 1
ATOM 1476 O O . PRO A 1 190 ? -3.280 -4.540 -10.426 1.00 83.88 190 PRO A O 1
ATOM 1479 N N . ARG A 1 191 ? -3.533 -4.522 -8.189 1.00 83.50 191 ARG A N 1
ATOM 1480 C CA . ARG A 1 191 ? -2.299 -5.254 -7.869 1.00 83.50 191 ARG A CA 1
ATOM 1481 C C . ARG A 1 191 ? -2.143 -6.583 -8.614 1.00 83.50 191 ARG A C 1
ATOM 1483 O O . ARG A 1 191 ? -1.032 -6.958 -8.965 1.00 83.50 191 ARG A O 1
ATOM 1490 N N . SER A 1 192 ? -3.243 -7.278 -8.899 1.00 79.94 192 SER A N 1
ATOM 1491 C CA . SER A 1 192 ? -3.261 -8.558 -9.627 1.00 79.94 192 SER A CA 1
ATOM 1492 C C . SER A 1 192 ? -2.825 -8.454 -11.092 1.00 79.94 192 SER A C 1
ATOM 1494 O O . SER A 1 192 ? -2.520 -9.463 -11.718 1.00 79.94 192 SER A O 1
ATOM 1496 N N . THR A 1 193 ? -2.778 -7.257 -11.675 1.00 80.44 193 THR A N 1
ATOM 1497 C CA . THR A 1 193 ? -2.458 -7.082 -13.103 1.00 80.44 193 THR A CA 1
ATOM 1498 C C . THR A 1 193 ? -1.197 -6.255 -13.342 1.00 80.44 193 THR A C 1
ATOM 1500 O O . THR A 1 193 ? -0.784 -6.073 -14.488 1.00 80.44 193 THR A O 1
ATOM 1503 N N . LEU A 1 194 ? -0.561 -5.759 -12.282 1.00 83.12 194 LEU A N 1
ATOM 1504 C CA . LEU A 1 194 ? 0.584 -4.862 -12.348 1.00 83.12 194 LEU A CA 1
ATOM 1505 C C . LEU A 1 194 ? 1.772 -5.435 -11.584 1.00 83.12 194 LEU A C 1
ATOM 1507 O O . LEU A 1 194 ? 1.625 -5.970 -10.490 1.00 83.12 194 LEU A O 1
ATOM 1511 N N . THR A 1 195 ? 2.967 -5.207 -12.125 1.00 84.62 195 THR A N 1
ATOM 1512 C CA . THR A 1 195 ? 4.213 -5.482 -11.399 1.00 84.62 195 THR A CA 1
ATOM 1513 C C . THR A 1 195 ? 4.368 -4.560 -10.197 1.00 84.62 195 THR A C 1
ATOM 1515 O O . THR A 1 195 ? 3.842 -3.442 -10.236 1.00 84.62 195 THR A O 1
ATOM 1518 N N . ASP A 1 196 ? 5.147 -4.955 -9.194 1.00 83.19 196 ASP A N 1
ATOM 1519 C CA . ASP A 1 196 ? 5.358 -4.209 -7.946 1.00 83.19 196 ASP A CA 1
ATOM 1520 C C . ASP A 1 196 ? 5.627 -2.719 -8.190 1.00 83.19 196 ASP A C 1
ATOM 1522 O O . ASP A 1 196 ? 4.961 -1.851 -7.631 1.00 83.19 196 ASP A O 1
ATOM 1526 N N . THR A 1 197 ? 6.585 -2.397 -9.069 1.00 82.19 197 THR A N 1
ATOM 1527 C CA . THR A 1 197 ? 6.983 -1.003 -9.306 1.00 82.19 197 THR A CA 1
ATOM 1528 C C . THR A 1 197 ? 5.835 -0.182 -9.887 1.00 82.19 197 THR A C 1
ATOM 1530 O O . THR A 1 197 ? 5.631 0.966 -9.497 1.00 82.19 197 THR A O 1
ATOM 1533 N N . ALA A 1 198 ? 5.086 -0.761 -10.827 1.00 83.75 198 ALA A N 1
ATOM 1534 C CA . ALA A 1 198 ? 3.967 -0.080 -11.466 1.00 83.75 198 ALA A CA 1
ATOM 1535 C C . ALA A 1 198 ? 2.810 0.115 -10.478 1.00 83.75 198 ALA A C 1
ATOM 1537 O O . ALA A 1 198 ? 2.268 1.215 -10.388 1.00 83.75 198 ALA A O 1
ATOM 1538 N N . SER A 1 199 ? 2.512 -0.921 -9.689 1.00 85.50 199 SER A N 1
ATOM 1539 C CA . SER A 1 199 ? 1.523 -0.876 -8.611 1.00 85.50 199 SER A CA 1
ATOM 1540 C C . SER A 1 199 ? 1.864 0.212 -7.600 1.00 85.50 199 SER A C 1
ATOM 1542 O O . SER A 1 199 ? 1.053 1.100 -7.379 1.00 85.50 199 SER A O 1
ATOM 1544 N N . ASN A 1 200 ? 3.095 0.228 -7.081 1.00 83.50 200 ASN A N 1
ATOM 1545 C CA . ASN A 1 200 ? 3.567 1.245 -6.138 1.00 83.50 200 ASN A CA 1
ATOM 1546 C C . ASN A 1 200 ? 3.462 2.662 -6.711 1.00 83.50 200 ASN A C 1
ATOM 1548 O O . ASN A 1 200 ? 3.109 3.604 -6.011 1.00 83.50 200 ASN A O 1
ATOM 1552 N N . SER A 1 201 ? 3.746 2.823 -8.002 1.00 84.00 201 SER A N 1
ATOM 1553 C CA . SER A 1 201 ? 3.647 4.119 -8.664 1.00 84.00 201 SER A CA 1
ATOM 1554 C C . SER A 1 201 ? 2.203 4.607 -8.787 1.00 84.00 201 SER A C 1
ATOM 1556 O O . SER A 1 201 ? 1.953 5.804 -8.655 1.00 84.00 201 SER A O 1
ATOM 1558 N N . MET A 1 202 ? 1.251 3.719 -9.076 1.00 85.06 202 MET A N 1
ATOM 1559 C CA . MET A 1 202 ? -0.173 4.073 -9.108 1.00 85.06 202 MET A CA 1
ATOM 1560 C C . MET A 1 202 ? -0.711 4.327 -7.701 1.00 85.06 202 MET A C 1
ATOM 1562 O O . MET A 1 202 ? -1.367 5.341 -7.479 1.00 85.06 202 MET A O 1
ATOM 1566 N N . HIS A 1 203 ? -0.345 3.463 -6.759 1.00 88.00 203 HIS A N 1
ATOM 1567 C CA . HIS A 1 203 ? -0.660 3.572 -5.343 1.00 88.00 203 HIS A CA 1
ATOM 1568 C C . HIS A 1 203 ? -0.273 4.938 -4.772 1.00 88.00 203 HIS A C 1
ATOM 1570 O O . HIS A 1 203 ? -1.115 5.645 -4.226 1.00 88.00 203 HIS A O 1
ATOM 1576 N N . ASP A 1 204 ? 0.976 5.360 -4.963 1.00 85.19 204 ASP A N 1
ATOM 1577 C CA . ASP A 1 204 ? 1.448 6.642 -4.441 1.00 85.19 204 ASP A CA 1
ATOM 1578 C C . ASP A 1 204 ? 0.717 7.835 -5.041 1.00 85.19 204 ASP A C 1
ATOM 1580 O O . ASP A 1 204 ? 0.417 8.797 -4.340 1.00 85.19 204 ASP A O 1
ATOM 1584 N N . VAL A 1 205 ? 0.470 7.796 -6.353 1.00 85.00 205 VAL A N 1
ATOM 1585 C CA . VAL A 1 205 ? -0.235 8.877 -7.044 1.00 85.00 205 VAL A CA 1
ATOM 1586 C C . VAL A 1 205 ? -1.662 8.975 -6.518 1.00 85.00 205 VAL A C 1
ATOM 1588 O O . VAL A 1 205 ? -2.128 10.077 -6.246 1.00 85.00 205 VAL A O 1
ATOM 1591 N N . ALA A 1 206 ? -2.334 7.842 -6.317 1.00 86.56 206 ALA A N 1
ATOM 1592 C CA . ALA A 1 206 ? -3.663 7.794 -5.724 1.00 86.56 206 ALA A CA 1
ATOM 1593 C C . ALA A 1 206 ? -3.683 8.346 -4.295 1.00 86.56 206 ALA A C 1
ATOM 1595 O O . ALA A 1 206 ? -4.541 9.161 -3.958 1.00 86.56 206 ALA A O 1
ATOM 1596 N N . ASN A 1 207 ? -2.709 7.948 -3.479 1.00 87.88 207 ASN A N 1
ATOM 1597 C CA . ASN A 1 207 ? -2.554 8.422 -2.111 1.00 87.88 207 ASN A CA 1
ATOM 1598 C C . ASN A 1 207 ? -2.294 9.932 -2.039 1.00 87.88 207 ASN A C 1
ATOM 1600 O O . ASN A 1 207 ? -2.879 10.610 -1.192 1.00 87.88 207 ASN A O 1
ATOM 1604 N N . ASP A 1 208 ? -1.464 10.462 -2.939 1.00 85.75 208 ASP A N 1
ATOM 1605 C CA . ASP A 1 208 ? -1.127 11.886 -3.018 1.00 85.75 208 ASP A CA 1
ATOM 1606 C C . ASP A 1 208 ? -2.302 12.742 -3.504 1.00 85.75 208 ASP A C 1
ATOM 1608 O O . ASP A 1 208 ? -2.673 13.746 -2.881 1.00 85.75 208 ASP A O 1
ATOM 1612 N N . GLN A 1 209 ? -2.938 12.308 -4.594 1.00 86.06 209 GLN A N 1
ATOM 1613 C CA . GLN A 1 209 ? -4.087 12.993 -5.177 1.00 86.06 209 GLN A CA 1
ATOM 1614 C C . GLN A 1 209 ? -5.310 12.934 -4.268 1.00 86.06 209 GLN A C 1
ATOM 1616 O O . GLN A 1 209 ? -6.071 13.904 -4.224 1.00 86.06 209 GLN A O 1
ATOM 1621 N N . GLY A 1 210 ? -5.474 11.837 -3.532 1.00 88.25 210 GLY A N 1
ATOM 1622 C CA . GLY A 1 210 ? -6.638 11.531 -2.721 1.00 88.25 210 GLY A CA 1
ATOM 1623 C C . GLY A 1 210 ? -7.854 11.083 -3.538 1.00 88.25 210 GLY A C 1
ATOM 1624 O O . GLY A 1 210 ? -7.892 11.200 -4.762 1.00 88.25 210 GLY A O 1
ATOM 1625 N N . MET A 1 211 ? -8.885 10.610 -2.846 1.00 86.88 211 MET A N 1
ATOM 1626 C CA . MET A 1 211 ? -10.161 10.186 -3.426 1.00 86.88 211 MET A CA 1
ATOM 1627 C C . MET A 1 211 ? -11.310 10.718 -2.576 1.00 86.88 211 MET A C 1
ATOM 1629 O O . MET A 1 211 ? -11.226 10.721 -1.351 1.00 86.88 211 MET A O 1
ATOM 1633 N N . MET A 1 212 ? -12.382 11.195 -3.212 1.00 88.12 212 MET A N 1
ATOM 1634 C CA . MET A 1 212 ? -13.568 11.593 -2.456 1.00 88.12 212 MET A CA 1
ATOM 1635 C C . MET A 1 212 ? -14.325 10.351 -2.007 1.00 88.12 212 MET A C 1
ATOM 1637 O O . MET A 1 212 ? -14.418 9.352 -2.714 1.00 88.12 212 MET A O 1
ATOM 1641 N N . TYR A 1 213 ? -14.845 10.428 -0.800 1.00 84.94 213 TYR A N 1
ATOM 1642 C CA . TYR A 1 213 ? -15.497 9.339 -0.117 1.00 84.94 213 TYR A CA 1
ATOM 1643 C C . TYR A 1 213 ? -16.786 9.856 0.493 1.00 84.94 213 TYR A C 1
ATOM 1645 O O . TYR A 1 213 ? -16.785 10.871 1.190 1.00 84.94 213 TYR A O 1
ATOM 1653 N N . GLN A 1 214 ? -17.894 9.177 0.226 1.00 83.25 214 GLN A N 1
ATOM 1654 C CA . GLN A 1 214 ? -19.189 9.566 0.756 1.00 83.25 214 GLN A CA 1
ATOM 1655 C C . GLN A 1 214 ? -19.690 8.490 1.709 1.00 83.25 214 GLN A C 1
ATOM 1657 O O . GLN A 1 214 ? -19.857 7.330 1.340 1.00 83.25 214 GLN A O 1
ATOM 1662 N N . LEU A 1 215 ? -19.950 8.890 2.952 1.00 75.62 215 LEU A N 1
ATOM 1663 C CA . LEU A 1 215 ? -20.595 8.017 3.919 1.00 75.62 215 LEU A CA 1
ATOM 1664 C C . LEU A 1 215 ? -22.051 7.803 3.508 1.00 75.62 215 LEU A C 1
ATOM 1666 O O . LEU A 1 215 ? -22.806 8.760 3.326 1.00 75.62 215 LEU A O 1
ATOM 1670 N N . ALA A 1 216 ? -22.465 6.542 3.407 1.00 74.56 216 ALA A N 1
ATOM 1671 C CA . ALA A 1 216 ? -23.875 6.225 3.266 1.00 74.56 216 ALA A CA 1
ATOM 1672 C C . ALA A 1 216 ? -24.640 6.724 4.517 1.00 74.56 216 ALA A C 1
ATOM 1674 O O . ALA A 1 216 ? -24.140 6.559 5.634 1.00 74.56 216 ALA A O 1
ATOM 1675 N N . PRO A 1 217 ? -25.859 7.288 4.390 1.00 71.31 217 PRO A N 1
ATOM 1676 C CA . PRO A 1 217 ? -26.587 7.873 5.526 1.00 71.31 217 PRO A CA 1
ATOM 1677 C C . PRO A 1 217 ? -26.822 6.917 6.708 1.00 71.31 217 PRO A C 1
ATOM 1679 O O . PRO A 1 217 ? -26.932 7.341 7.856 1.00 71.31 217 PRO A O 1
ATOM 1682 N N . ASN A 1 218 ? -26.904 5.612 6.442 1.00 71.00 218 ASN A N 1
ATOM 1683 C CA . ASN A 1 218 ? -27.044 4.573 7.464 1.00 71.00 218 ASN A CA 1
ATOM 1684 C C . ASN A 1 218 ? -25.735 4.276 8.216 1.00 71.00 218 ASN A C 1
ATOM 1686 O O . ASN A 1 218 ? -25.788 3.759 9.330 1.00 71.00 218 ASN A O 1
ATOM 1690 N N . MET A 1 219 ? -24.576 4.606 7.640 1.00 69.56 219 MET A N 1
ATOM 1691 C CA . MET A 1 219 ? -23.265 4.377 8.249 1.00 69.56 219 MET A CA 1
ATOM 1692 C C . MET A 1 219 ? -23.062 5.273 9.471 1.00 69.56 219 MET A C 1
ATOM 1694 O O . MET A 1 219 ? -22.543 4.834 10.493 1.00 69.56 219 MET A O 1
ATOM 1698 N N . THR A 1 220 ? -23.559 6.506 9.413 1.00 68.69 220 THR A N 1
ATOM 1699 C CA . THR A 1 220 ? -23.451 7.469 10.507 1.00 68.69 220 THR A CA 1
ATOM 1700 C C . THR A 1 220 ? -24.077 6.966 11.807 1.00 68.69 220 THR A C 1
ATOM 1702 O O . THR A 1 220 ? -23.457 7.051 12.864 1.00 68.69 220 THR A O 1
ATOM 1705 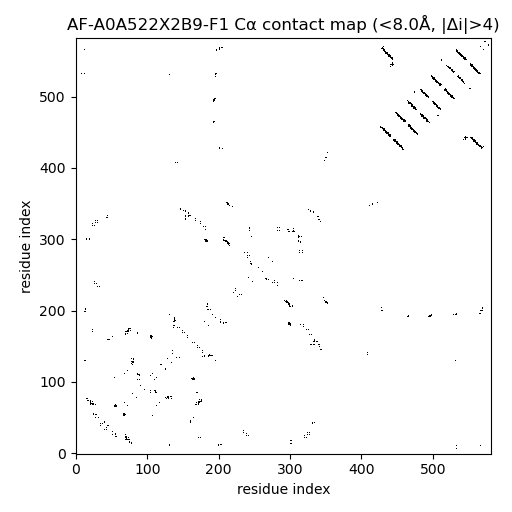N N . GLY A 1 221 ? -25.280 6.388 11.731 1.00 68.88 221 GLY A N 1
ATOM 1706 C CA . GLY A 1 221 ? -25.964 5.829 12.903 1.00 68.88 221 GLY A CA 1
ATOM 1707 C C . GLY A 1 221 ? -25.344 4.530 13.426 1.00 68.88 221 GLY A C 1
ATOM 1708 O O . GLY A 1 221 ? -25.672 4.101 14.528 1.00 68.88 221 GLY A O 1
ATOM 1709 N N . LEU A 1 222 ? -24.467 3.905 12.638 1.00 68.06 222 LEU A N 1
ATOM 1710 C CA . LEU A 1 222 ? -23.761 2.677 12.988 1.00 68.06 222 LEU A CA 1
ATOM 1711 C C . LEU A 1 222 ? -22.406 2.969 13.644 1.00 68.06 222 LEU A C 1
ATOM 1713 O O . LEU A 1 222 ? -22.023 2.273 14.578 1.00 68.06 222 LEU A O 1
ATOM 1717 N N . ILE A 1 223 ? -21.717 4.026 13.209 1.00 70.12 223 ILE A N 1
ATOM 1718 C CA . ILE A 1 223 ? -20.490 4.521 13.849 1.00 70.12 223 ILE A CA 1
ATOM 1719 C C . ILE A 1 223 ? -20.827 5.179 15.193 1.00 70.12 223 ILE A C 1
ATOM 1721 O O . ILE A 1 223 ? -20.149 4.953 16.193 1.00 70.12 223 ILE A O 1
ATOM 1725 N N . ILE A 1 224 ? -21.899 5.972 15.216 1.00 66.88 224 ILE A N 1
ATOM 1726 C CA . ILE A 1 224 ? -22.328 6.751 16.372 1.00 66.88 224 ILE A CA 1
ATOM 1727 C C . ILE A 1 224 ? -23.751 6.315 16.727 1.00 66.88 224 ILE A C 1
ATOM 1729 O O . ILE A 1 224 ? -24.735 6.887 16.253 1.00 66.88 224 ILE A O 1
ATOM 1733 N N . ASP A 1 225 ? -23.879 5.289 17.567 1.00 70.81 225 ASP A N 1
ATOM 1734 C CA . ASP A 1 225 ? -25.173 5.006 18.188 1.00 70.81 225 ASP A CA 1
ATOM 1735 C C . ASP A 1 225 ? -25.587 6.237 19.006 1.00 70.81 225 ASP A C 1
ATOM 1737 O O . ASP A 1 225 ? -24.858 6.667 19.899 1.00 70.81 225 ASP A O 1
ATOM 1741 N N . LYS A 1 226 ? -26.763 6.807 18.719 1.00 73.94 226 LYS A N 1
ATOM 1742 C CA . LYS A 1 226 ? -27.287 8.001 19.403 1.00 73.94 226 LYS A CA 1
ATOM 1743 C C . LYS A 1 226 ? -27.304 7.861 20.922 1.00 73.94 226 LYS A C 1
ATOM 1745 O O . LYS A 1 226 ? -27.162 8.855 21.628 1.00 73.94 226 LYS A O 1
ATOM 1750 N N . GLN A 1 227 ? -27.489 6.645 21.437 1.00 70.81 227 GLN A N 1
ATOM 1751 C CA . GLN A 1 227 ? -27.481 6.399 22.882 1.00 70.81 227 GLN A CA 1
ATOM 1752 C C . GLN A 1 227 ? -26.091 6.590 23.507 1.00 70.81 227 GLN A C 1
ATOM 1754 O O . GLN A 1 227 ? -25.978 6.843 24.706 1.00 70.81 227 GLN A O 1
ATOM 1759 N N . HIS A 1 228 ? -25.045 6.508 22.689 1.00 75.06 228 HIS A N 1
ATOM 1760 C CA . HIS A 1 228 ? -23.645 6.451 23.097 1.00 75.06 228 HIS A CA 1
ATOM 1761 C C . HIS A 1 228 ? -22.788 7.541 22.449 1.00 75.06 228 HIS A C 1
ATOM 1763 O O . HIS A 1 228 ? -21.611 7.669 22.771 1.00 75.06 228 HIS A O 1
ATOM 1769 N N . GLU A 1 229 ? -23.397 8.379 21.610 1.00 81.00 229 GLU A N 1
ATOM 1770 C CA . GLU A 1 229 ? -22.777 9.525 20.953 1.00 81.00 229 GLU A CA 1
ATOM 1771 C C . GLU A 1 229 ? -22.021 10.402 21.945 1.00 81.00 229 GLU A C 1
ATOM 1773 O O . GLU A 1 229 ? -20.847 10.681 21.742 1.00 81.00 229 GLU A O 1
ATOM 1778 N N . LYS A 1 230 ? -22.657 10.783 23.060 1.00 83.88 230 LYS A N 1
ATOM 1779 C CA . LYS A 1 230 ? -22.016 11.631 24.073 1.00 83.88 230 LYS A CA 1
ATOM 1780 C C . LYS A 1 230 ? -20.764 10.972 24.665 1.00 83.88 230 LYS A C 1
ATOM 1782 O O . LYS A 1 230 ? -19.744 11.636 24.799 1.00 83.88 230 LYS A O 1
ATOM 1787 N N . LEU A 1 231 ? -20.853 9.685 24.999 1.00 83.19 231 LEU A N 1
ATOM 1788 C CA . LEU A 1 231 ? -19.758 8.922 25.600 1.00 83.19 231 LEU A CA 1
ATOM 1789 C C . LEU A 1 231 ? -18.581 8.794 24.624 1.00 83.19 231 LEU A C 1
ATOM 1791 O O . LEU A 1 231 ? -17.441 9.057 24.988 1.00 83.19 231 LEU A O 1
ATOM 1795 N N . LEU A 1 232 ? -18.867 8.475 23.359 1.00 81.44 232 LEU A N 1
ATOM 1796 C CA . LEU A 1 232 ? -17.858 8.425 22.303 1.00 81.44 232 LEU A CA 1
ATOM 1797 C C . LEU A 1 232 ? -17.214 9.799 22.071 1.00 81.44 232 LEU A C 1
ATOM 1799 O O . LEU A 1 232 ? -15.997 9.895 21.974 1.00 81.44 232 LEU A O 1
ATOM 1803 N N . MET A 1 233 ? -18.014 10.866 22.019 1.00 81.81 233 MET A N 1
ATOM 1804 C CA . MET A 1 233 ? -17.530 12.237 21.821 1.00 81.81 233 MET A CA 1
ATOM 1805 C C . MET A 1 233 ? -16.608 12.686 22.952 1.00 81.81 233 MET A C 1
ATOM 1807 O O . MET A 1 233 ? -15.584 13.313 22.690 1.00 81.81 233 MET A O 1
ATOM 1811 N N . ASP A 1 234 ? -16.962 12.378 24.200 1.00 83.50 234 ASP A N 1
ATOM 1812 C CA . ASP A 1 234 ? -16.159 12.736 25.368 1.00 83.50 234 ASP A CA 1
ATOM 1813 C C . ASP A 1 234 ? -14.862 11.906 25.418 1.00 83.50 234 ASP A C 1
ATOM 1815 O O . ASP A 1 234 ? -13.781 12.469 25.598 1.00 83.50 234 ASP A O 1
ATOM 1819 N N . ALA A 1 235 ? -14.931 10.606 25.111 1.00 83.56 235 ALA A N 1
ATOM 1820 C CA . ALA A 1 235 ? -13.755 9.740 25.044 1.00 83.56 235 ALA A CA 1
ATOM 1821 C C . ALA A 1 235 ? -12.803 10.088 23.881 1.00 83.56 235 ALA A C 1
ATOM 1823 O O . ALA A 1 235 ? -11.585 10.017 24.044 1.00 83.56 235 ALA A O 1
ATOM 1824 N N . MET A 1 236 ? -13.331 10.490 22.719 1.00 82.19 236 MET A N 1
ATOM 1825 C CA . MET A 1 236 ? -12.529 10.965 21.583 1.00 82.19 236 MET A CA 1
ATOM 1826 C C . MET A 1 236 ? -11.933 12.353 21.837 1.00 82.19 236 MET A C 1
ATOM 1828 O O . MET A 1 236 ? -10.800 12.608 21.432 1.00 82.19 236 MET A O 1
ATOM 1832 N N . ALA A 1 237 ? -12.655 13.237 22.536 1.00 80.00 237 ALA A N 1
ATOM 1833 C CA . ALA A 1 237 ? -12.104 14.514 22.985 1.00 80.00 237 ALA A CA 1
ATOM 1834 C C . ALA A 1 237 ? -10.912 14.291 23.932 1.00 80.00 237 ALA A C 1
ATOM 1836 O O . ALA A 1 237 ? -9.877 14.918 23.766 1.00 80.00 237 ALA A O 1
ATOM 1837 N N . ALA A 1 238 ? -10.968 13.290 24.815 1.00 79.81 238 ALA A N 1
ATOM 1838 C CA . ALA A 1 238 ? -9.842 12.957 25.695 1.00 79.81 238 ALA A CA 1
ATOM 1839 C C . ALA A 1 238 ? -8.546 12.540 24.958 1.00 79.81 238 ALA A C 1
ATOM 1841 O O . ALA A 1 238 ? -7.478 12.491 25.572 1.00 79.81 238 ALA A O 1
ATOM 1842 N N . VAL A 1 239 ? -8.611 12.243 23.653 1.00 79.88 239 VAL A N 1
ATOM 1843 C CA . VAL A 1 239 ? -7.439 11.970 22.800 1.00 79.88 239 VAL A CA 1
ATOM 1844 C C . VAL A 1 239 ? -7.234 13.023 21.702 1.00 79.88 239 VAL A C 1
ATOM 1846 O O . VAL A 1 239 ? -6.382 12.850 20.827 1.00 79.88 239 VAL A O 1
ATOM 1849 N N . SER A 1 240 ? -7.972 14.135 21.743 1.00 79.88 240 SER A N 1
ATOM 1850 C CA . SER A 1 240 ? -7.969 15.185 20.717 1.00 79.88 240 SER A CA 1
ATOM 1851 C C . SER A 1 240 ? -6.583 15.782 20.492 1.00 79.88 240 SER A C 1
ATOM 1853 O O . SER A 1 240 ? -6.151 15.949 19.351 1.00 79.88 240 SER A O 1
ATOM 1855 N N . VAL A 1 241 ? -5.828 16.001 21.571 1.00 74.88 241 VAL A N 1
ATOM 1856 C CA . VAL A 1 241 ? -4.450 16.488 21.513 1.00 74.88 241 VAL A CA 1
ATOM 1857 C C . VAL A 1 241 ? -3.603 15.538 20.678 1.00 74.88 241 VAL A C 1
ATOM 1859 O O . VAL A 1 241 ? -2.819 15.983 19.855 1.00 74.88 241 VAL A O 1
ATOM 1862 N N . GLN A 1 242 ? -3.785 14.225 20.803 1.00 76.44 242 GLN A N 1
ATOM 1863 C CA . GLN A 1 242 ? -3.007 13.238 20.051 1.00 76.44 242 GLN A CA 1
ATOM 1864 C C . GLN A 1 242 ? -3.449 13.136 18.574 1.00 76.44 242 GLN A C 1
ATOM 1866 O O . GLN A 1 242 ? -2.647 12.727 17.724 1.00 76.44 242 GLN A O 1
ATOM 1871 N N . LEU A 1 243 ? -4.692 13.534 18.265 1.00 72.50 243 LEU A N 1
ATOM 1872 C CA . LEU A 1 243 ? -5.277 13.623 16.916 1.00 72.50 243 LEU A CA 1
ATOM 1873 C C . LEU A 1 243 ? -4.946 14.922 16.167 1.00 72.50 243 LEU A C 1
ATOM 1875 O O . LEU A 1 243 ? -5.008 14.956 14.932 1.00 72.50 243 LEU A O 1
ATOM 1879 N N . VAL A 1 244 ? -4.624 15.987 16.896 1.00 70.38 244 VAL A N 1
ATOM 1880 C CA . VAL A 1 244 ? -4.337 17.314 16.334 1.00 70.38 244 VAL A CA 1
ATOM 1881 C C . VAL A 1 244 ? -2.846 17.622 16.402 1.00 70.38 244 VAL A C 1
ATOM 1883 O O . VAL A 1 244 ? -2.257 18.043 15.410 1.00 70.38 244 VAL A O 1
ATOM 1886 N N . CYS A 1 245 ? -2.202 17.350 17.534 1.00 67.69 245 CYS A N 1
ATOM 1887 C CA . CYS A 1 245 ? -0.773 17.558 17.700 1.00 67.69 245 CYS A CA 1
ATOM 1888 C C . CYS A 1 245 ? 0.037 16.419 17.079 1.00 67.69 245 CYS A C 1
ATOM 1890 O O . CYS A 1 245 ? -0.136 15.232 17.385 1.00 67.69 245 CYS A O 1
ATOM 1892 N N . ARG A 1 246 ? 1.011 16.791 16.244 1.00 59.94 246 ARG A N 1
ATOM 1893 C CA . ARG A 1 246 ? 2.037 15.864 15.768 1.00 59.94 246 ARG A CA 1
ATOM 1894 C C . ARG A 1 246 ? 2.957 15.522 16.951 1.00 59.94 246 ARG A C 1
ATOM 1896 O O . ARG A 1 246 ? 3.504 16.444 17.556 1.00 59.94 246 ARG A O 1
ATOM 1903 N N . PRO A 1 247 ? 3.153 14.245 17.326 1.00 52.06 247 PRO A N 1
ATOM 1904 C CA . PRO A 1 247 ? 3.972 13.915 18.486 1.00 52.06 247 PRO A CA 1
ATOM 1905 C C . PRO A 1 247 ? 5.435 14.282 18.211 1.00 52.06 247 PRO A C 1
ATOM 1907 O O . PRO A 1 247 ? 6.126 13.579 17.483 1.00 52.06 247 PRO A O 1
ATOM 1910 N N . SER A 1 248 ? 5.940 15.362 18.806 1.00 44.84 248 SER A N 1
ATOM 1911 C CA . SER A 1 248 ? 7.342 15.786 18.645 1.00 44.84 248 SER A CA 1
ATOM 1912 C C . SER A 1 248 ? 8.349 14.812 19.277 1.00 44.84 248 SER A C 1
ATOM 1914 O O . SER A 1 248 ? 9.530 14.829 18.932 1.00 44.84 248 SER A O 1
ATOM 1916 N N . LYS A 1 249 ? 7.898 13.949 20.202 1.00 43.69 249 LYS A N 1
ATOM 1917 C CA . LYS A 1 249 ? 8.753 13.005 20.940 1.00 43.69 249 LYS A CA 1
ATOM 1918 C C . LYS A 1 249 ? 8.826 11.594 20.34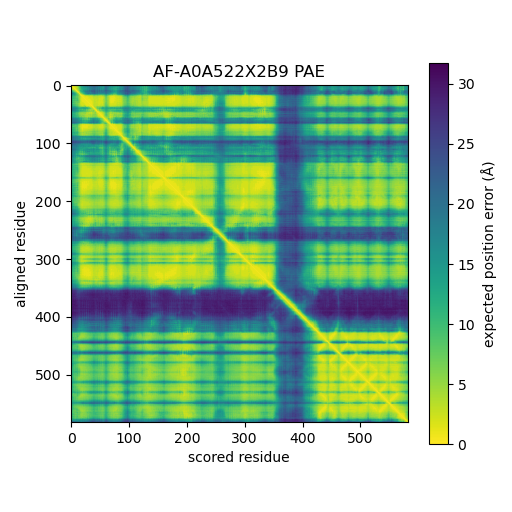9 1.00 43.69 249 LYS A C 1
ATOM 1920 O O . LYS A 1 249 ? 9.889 10.999 20.466 1.00 43.69 249 LYS A O 1
ATOM 1925 N N . LEU A 1 250 ? 7.785 11.078 19.678 1.00 44.09 250 LEU A N 1
ATOM 1926 C CA . LEU A 1 250 ? 7.830 9.702 19.137 1.00 44.09 250 LEU A CA 1
ATOM 1927 C C . LEU A 1 250 ? 8.858 9.535 18.006 1.00 44.09 250 LEU A C 1
ATOM 1929 O O . LEU A 1 250 ? 9.387 8.448 17.818 1.00 44.09 250 LEU A O 1
ATOM 1933 N N . PHE A 1 251 ? 9.177 10.604 17.272 1.00 44.31 251 PHE A N 1
ATOM 1934 C CA . PHE A 1 251 ? 10.132 10.537 16.161 1.00 44.31 251 PHE A CA 1
ATOM 1935 C C . PHE A 1 251 ? 11.604 10.548 16.601 1.00 44.31 251 PHE A C 1
ATOM 1937 O O . PHE A 1 251 ? 12.467 10.180 15.811 1.00 44.31 251 PHE A O 1
ATOM 1944 N N . LYS A 1 252 ? 11.919 10.930 17.850 1.00 41.66 252 LYS A N 1
ATOM 1945 C CA . LYS A 1 252 ? 13.312 10.982 18.336 1.00 41.66 252 LYS A CA 1
ATOM 1946 C C . LYS A 1 252 ? 13.914 9.610 18.651 1.00 41.66 252 LYS A C 1
ATOM 1948 O O . LYS A 1 252 ? 15.132 9.513 18.761 1.00 41.66 252 LYS A O 1
ATOM 1953 N N . GLU A 1 253 ? 13.091 8.577 18.811 1.00 39.06 253 GLU A N 1
ATOM 1954 C CA . GLU A 1 253 ? 13.553 7.224 19.157 1.00 39.06 253 GLU A CA 1
ATOM 1955 C C . GLU A 1 253 ? 13.946 6.383 17.931 1.00 39.06 253 GLU A C 1
ATOM 1957 O O . GLU A 1 253 ? 14.566 5.333 18.082 1.00 39.06 253 GLU A O 1
ATOM 1962 N N . PHE A 1 254 ? 13.683 6.869 16.713 1.00 42.00 254 PHE A N 1
ATOM 1963 C CA . PHE A 1 254 ? 14.161 6.237 15.486 1.00 42.00 254 PHE A CA 1
ATOM 1964 C C . PHE A 1 254 ? 15.514 6.843 15.065 1.00 42.00 254 PHE A C 1
ATOM 1966 O O . PHE A 1 254 ? 15.656 8.067 15.029 1.00 42.00 254 PHE A O 1
ATOM 1973 N N . PRO A 1 255 ? 16.544 6.027 14.764 1.00 38.47 255 PRO A N 1
ATOM 1974 C CA . PRO A 1 255 ? 17.896 6.526 14.532 1.00 38.47 255 PRO A CA 1
ATOM 1975 C C . PRO A 1 255 ? 17.973 7.501 13.335 1.00 38.47 255 PRO A C 1
ATOM 1977 O O . PRO A 1 255 ? 17.337 7.255 12.316 1.00 38.47 255 PRO A O 1
ATOM 1980 N N . PRO A 1 256 ? 18.810 8.561 13.369 1.00 36.28 256 PRO A N 1
ATOM 1981 C CA . PRO A 1 256 ? 18.792 9.683 12.407 1.00 36.28 256 PRO A CA 1
ATOM 1982 C C . PRO A 1 256 ? 19.167 9.364 10.946 1.00 36.28 256 PRO A C 1
ATOM 1984 O O . PRO A 1 256 ? 19.326 10.277 10.140 1.00 36.28 256 PRO A O 1
ATOM 1987 N N . ALA A 1 257 ? 19.362 8.095 10.582 1.00 37.47 257 ALA A N 1
ATOM 1988 C CA . ALA A 1 257 ? 19.703 7.696 9.215 1.00 37.47 257 ALA A CA 1
ATOM 1989 C C . ALA A 1 257 ? 18.507 7.777 8.244 1.00 37.47 257 ALA A C 1
ATOM 1991 O O . ALA A 1 257 ? 18.679 7.588 7.039 1.00 37.47 257 ALA A O 1
ATOM 1992 N N . PHE A 1 258 ? 17.307 8.057 8.755 1.00 45.72 258 PHE A N 1
ATOM 1993 C CA . PHE A 1 258 ? 16.099 8.211 7.961 1.00 45.72 258 PHE A CA 1
ATOM 1994 C C . PHE A 1 258 ? 15.947 9.646 7.452 1.00 45.72 258 PHE A C 1
ATOM 1996 O O . PHE A 1 258 ? 16.104 10.617 8.191 1.00 45.72 258 PHE A O 1
ATOM 2003 N N . ILE A 1 259 ? 15.580 9.789 6.180 1.00 41.06 259 ILE A N 1
ATOM 2004 C CA . ILE A 1 259 ? 15.280 11.069 5.519 1.00 41.06 259 ILE A CA 1
ATOM 2005 C C . ILE A 1 259 ? 13.894 11.561 5.977 1.00 41.06 259 ILE A C 1
ATOM 2007 O O . ILE A 1 259 ? 13.020 11.854 5.173 1.00 41.06 259 ILE A O 1
ATOM 2011 N N . TYR A 1 260 ? 13.673 11.625 7.288 1.00 42.31 260 TYR A N 1
ATOM 2012 C CA . TYR A 1 260 ? 12.535 12.312 7.900 1.00 42.31 260 TYR A CA 1
ATOM 2013 C C . TYR A 1 260 ? 12.922 13.702 8.421 1.00 42.31 260 TYR A C 1
ATOM 2015 O O . TYR A 1 260 ? 12.047 14.479 8.791 1.00 42.31 260 TYR A O 1
ATOM 2023 N N . SER A 1 261 ? 14.204 14.083 8.330 1.00 35.28 261 SER A N 1
ATOM 2024 C CA . SER A 1 261 ? 14.739 15.382 8.775 1.00 35.28 261 SER A CA 1
ATOM 2025 C C . SER A 1 261 ? 14.189 16.615 8.035 1.00 35.28 261 SER A C 1
ATOM 2027 O O . SER A 1 261 ? 14.604 17.734 8.314 1.00 35.28 261 SER A O 1
ATOM 2029 N N . ARG A 1 262 ? 13.248 16.452 7.090 1.00 40.19 262 ARG A N 1
ATOM 2030 C CA . ARG A 1 262 ? 12.533 17.567 6.437 1.00 40.19 262 ARG A CA 1
ATOM 2031 C C . ARG A 1 262 ? 11.025 17.613 6.667 1.00 40.19 262 ARG A C 1
ATOM 2033 O O . ARG A 1 262 ? 10.419 18.610 6.295 1.00 40.19 262 ARG A O 1
ATOM 2040 N N . LEU A 1 263 ? 10.427 16.608 7.308 1.00 40.88 263 LEU A N 1
ATOM 2041 C CA . LEU A 1 263 ? 9.046 16.707 7.807 1.00 40.88 263 LEU A CA 1
ATOM 2042 C C . LEU A 1 263 ? 8.996 17.203 9.263 1.00 40.88 263 LEU A C 1
ATOM 2044 O O . LEU A 1 263 ? 7.922 17.262 9.858 1.00 40.88 263 LEU A O 1
ATOM 2048 N N . GLU A 1 264 ? 10.139 17.641 9.802 1.00 39.16 264 GLU A N 1
ATOM 2049 C CA . GLU A 1 264 ? 10.296 18.353 11.075 1.00 39.16 264 GLU A CA 1
ATOM 2050 C C . GLU A 1 264 ? 9.720 19.783 11.057 1.00 39.16 264 GLU A C 1
ATOM 2052 O O . GLU A 1 264 ? 10.279 20.693 11.666 1.00 39.16 264 GLU A O 1
ATOM 2057 N N . THR A 1 265 ? 8.538 20.010 10.478 1.00 39.06 265 THR A N 1
ATOM 2058 C CA . THR A 1 265 ? 7.669 21.051 11.046 1.00 39.06 265 THR A CA 1
ATOM 2059 C C . THR A 1 265 ? 7.049 20.450 12.301 1.00 39.06 265 THR A C 1
ATOM 2061 O O . THR A 1 265 ? 5.880 20.066 12.352 1.00 39.06 265 THR A O 1
ATOM 2064 N N . THR A 1 266 ? 7.902 20.262 13.307 1.00 43.62 266 THR A N 1
ATOM 2065 C CA . THR A 1 266 ? 7.431 20.195 14.678 1.00 43.62 266 THR A CA 1
ATOM 2066 C C . THR A 1 266 ? 6.721 21.517 14.918 1.00 43.62 266 THR A C 1
ATOM 2068 O O . THR A 1 266 ? 7.264 22.579 14.625 1.00 43.62 266 THR A O 1
ATOM 2071 N N . ASP A 1 267 ? 5.482 21.456 15.379 1.00 47.88 267 ASP A N 1
ATOM 2072 C CA . ASP A 1 267 ? 4.918 22.560 16.132 1.00 47.88 267 ASP A CA 1
ATOM 2073 C C . ASP A 1 267 ? 5.296 22.254 17.590 1.00 47.88 267 ASP A C 1
ATOM 2075 O O . ASP A 1 267 ? 4.650 21.412 18.219 1.00 47.88 267 ASP A O 1
ATOM 2079 N N . PRO A 1 268 ? 6.443 22.756 18.092 1.00 50.25 268 PRO A N 1
ATOM 2080 C CA . PRO A 1 268 ? 6.981 22.369 19.395 1.00 50.25 268 PRO A CA 1
ATOM 2081 C C . PRO A 1 268 ? 6.095 22.785 20.576 1.00 50.25 268 PRO A C 1
ATOM 2083 O O . PRO A 1 268 ? 6.334 22.301 21.679 1.00 50.25 268 PRO A O 1
ATOM 2086 N N . ASP A 1 269 ? 5.065 23.603 20.356 1.00 52.50 269 ASP A N 1
ATOM 2087 C CA . ASP A 1 269 ? 4.178 24.094 21.406 1.00 52.50 269 ASP A CA 1
ATOM 2088 C C . ASP A 1 269 ? 2.748 23.589 21.208 1.00 52.50 269 ASP A C 1
ATOM 2090 O O . ASP A 1 269 ? 1.943 24.249 20.557 1.00 52.50 269 ASP A O 1
ATOM 2094 N N . CYS A 1 270 ? 2.384 22.462 21.823 1.00 63.25 270 CYS A N 1
ATOM 2095 C CA . CYS A 1 270 ? 0.980 22.190 22.152 1.00 63.25 270 CYS A CA 1
ATOM 2096 C C . CYS A 1 270 ? 0.666 22.808 23.516 1.00 63.25 270 CYS A C 1
ATOM 2098 O O . CYS A 1 270 ? 0.709 22.129 24.536 1.00 63.25 270 CYS A O 1
ATOM 2100 N N . SER A 1 271 ? 0.437 24.125 23.528 1.00 74.81 271 SER A N 1
ATOM 2101 C CA . SER A 1 271 ? 0.010 24.871 24.718 1.00 74.81 271 SER A CA 1
ATOM 2102 C C . SER A 1 271 ? -1.413 24.483 25.157 1.00 74.81 271 SER A C 1
ATOM 2104 O O . SER A 1 271 ? -2.181 23.960 24.350 1.00 74.81 271 SER A O 1
ATOM 2106 N N . GLU A 1 272 ? -1.798 24.785 26.405 1.00 70.81 272 GLU A N 1
ATOM 2107 C CA . GLU A 1 272 ? -3.167 24.559 26.928 1.00 70.81 272 GLU A CA 1
ATOM 2108 C C . GLU A 1 272 ? -4.255 25.167 26.015 1.00 70.81 272 GLU A C 1
ATOM 2110 O O . GLU A 1 272 ? -5.299 24.563 25.768 1.00 70.81 272 GLU A O 1
ATOM 2115 N N . ASP A 1 273 ? -3.983 26.331 25.413 1.00 76.50 273 ASP A N 1
ATOM 2116 C CA . ASP A 1 273 ? -4.884 26.963 24.440 1.00 76.50 273 ASP A CA 1
ATOM 2117 C C . ASP A 1 273 ? -5.092 26.119 23.170 1.00 76.50 273 ASP A C 1
ATOM 2119 O O . ASP A 1 273 ? -6.143 26.208 22.530 1.00 76.50 273 ASP A O 1
ATOM 2123 N N . LYS A 1 274 ? -4.105 25.304 22.775 1.00 72.44 274 LYS A N 1
ATOM 2124 C CA . LYS A 1 274 ? -4.225 24.379 21.640 1.00 72.44 274 LYS A CA 1
ATOM 2125 C C . LYS A 1 274 ? -4.943 23.089 22.013 1.00 72.44 274 LYS A C 1
ATOM 2127 O O . LYS A 1 274 ? -5.613 22.546 21.145 1.00 72.44 274 LYS A O 1
ATOM 2132 N N . GLU A 1 275 ? -4.864 22.634 23.261 1.00 74.81 275 GLU A N 1
ATOM 2133 C CA . GLU A 1 275 ? -5.639 21.480 23.738 1.00 74.81 275 GLU A CA 1
ATOM 2134 C C . GLU A 1 275 ? -7.140 21.757 23.651 1.00 74.81 275 GLU A C 1
ATOM 2136 O O . GLU A 1 275 ? -7.869 21.012 23.000 1.00 74.81 275 GLU A O 1
ATOM 2141 N N . LYS A 1 276 ? -7.586 22.914 24.150 1.00 80.50 276 LYS A N 1
ATOM 2142 C CA . LYS A 1 276 ? -8.991 23.316 24.012 1.00 80.50 276 LYS A CA 1
ATOM 2143 C C . LYS A 1 276 ? -9.427 23.449 22.547 1.00 80.50 276 LYS A C 1
ATOM 2145 O O . LYS A 1 276 ? -10.515 23.017 22.179 1.00 80.50 276 LYS A O 1
ATOM 2150 N N . ARG A 1 277 ? -8.581 24.029 21.688 1.00 81.38 277 ARG A N 1
ATOM 2151 C CA . ARG A 1 277 ? -8.875 24.121 20.245 1.00 81.38 277 ARG A CA 1
ATOM 2152 C C . ARG A 1 277 ? -8.918 22.748 19.578 1.00 81.38 277 ARG A C 1
ATOM 2154 O O . ARG A 1 277 ? -9.710 22.564 18.661 1.00 81.38 277 ARG A O 1
ATOM 2161 N N . ALA A 1 278 ? -8.082 21.807 20.014 1.00 81.56 278 ALA A N 1
ATOM 2162 C CA . ALA A 1 278 ? -8.080 20.442 19.509 1.00 81.56 278 ALA A CA 1
ATOM 2163 C C . ALA A 1 278 ? -9.375 19.715 19.884 1.00 81.56 278 ALA A C 1
ATOM 2165 O O . ALA A 1 278 ? -9.988 19.090 19.020 1.00 81.56 278 ALA A O 1
ATOM 2166 N N . ASP A 1 279 ? -9.825 19.861 21.132 1.00 82.81 279 ASP A N 1
ATOM 2167 C CA . ASP A 1 279 ? -11.123 19.362 21.591 1.00 82.81 279 ASP A CA 1
ATOM 2168 C C . ASP A 1 279 ? -12.269 19.913 20.745 1.00 82.81 279 ASP A C 1
ATOM 2170 O O . ASP A 1 279 ? -13.084 19.148 20.220 1.00 82.81 279 ASP A O 1
ATOM 2174 N N . ASP A 1 280 ? -12.320 21.238 20.588 1.00 85.81 280 ASP A N 1
ATOM 2175 C CA . ASP A 1 280 ? -13.362 21.909 19.815 1.00 85.81 280 ASP A CA 1
ATOM 2176 C C . ASP A 1 280 ? -13.353 21.430 18.352 1.00 85.81 280 ASP A C 1
ATOM 2178 O O . ASP A 1 280 ? -14.409 21.091 17.812 1.00 85.81 280 ASP A O 1
ATOM 2182 N N . ALA A 1 281 ? -12.170 21.297 17.741 1.00 85.44 281 ALA A N 1
ATOM 2183 C CA . ALA A 1 281 ? -12.012 20.825 16.367 1.00 85.44 281 ALA A CA 1
ATOM 2184 C C . ALA A 1 281 ? -12.432 19.356 16.185 1.00 85.44 281 ALA A C 1
ATOM 2186 O O . ALA A 1 281 ? -13.093 19.022 15.202 1.00 85.44 281 ALA A O 1
ATOM 2187 N N . VAL A 1 282 ? -12.105 18.465 17.129 1.00 85.56 282 VAL A N 1
ATOM 2188 C CA . VAL A 1 282 ? -12.546 17.058 17.084 1.00 85.56 282 VAL A CA 1
ATOM 2189 C C . VAL A 1 282 ? -14.060 16.959 17.251 1.00 85.56 282 VAL A C 1
ATOM 2191 O O . VAL A 1 282 ? -14.714 16.218 16.516 1.00 85.56 282 VAL A O 1
ATOM 2194 N N . ARG A 1 283 ? -14.647 17.739 18.165 1.00 84.88 283 ARG A N 1
ATOM 2195 C CA . ARG A 1 283 ? -16.105 17.784 18.352 1.00 84.88 283 ARG A CA 1
ATOM 2196 C C . ARG A 1 283 ? -16.814 18.341 17.120 1.00 84.88 283 ARG A C 1
ATOM 2198 O O . ARG A 1 283 ? -17.876 17.840 16.753 1.00 84.88 283 ARG A O 1
ATOM 2205 N N . GLU A 1 284 ? -16.251 19.353 16.469 1.00 87.44 284 GLU A N 1
ATOM 2206 C CA . GLU A 1 284 ? -16.769 19.888 15.208 1.00 87.44 284 GLU A CA 1
ATOM 2207 C C . GLU A 1 284 ? -16.654 18.872 14.066 1.00 87.44 284 GLU A C 1
ATOM 2209 O O . GLU A 1 284 ? -17.624 18.664 13.333 1.00 87.44 284 GLU A O 1
ATOM 2214 N N . ALA A 1 285 ? -15.521 18.175 13.952 1.00 86.25 285 ALA A N 1
ATOM 2215 C CA . ALA A 1 285 ? -15.330 17.114 12.969 1.00 86.25 285 ALA A CA 1
ATOM 2216 C C . ALA A 1 285 ? -16.335 15.970 13.171 1.00 86.25 285 ALA A C 1
ATOM 2218 O O . ALA A 1 285 ? -16.961 15.531 12.210 1.00 86.25 285 ALA A O 1
ATOM 2219 N N . LEU A 1 286 ? -16.571 15.537 14.412 1.00 83.19 286 LEU A N 1
ATOM 2220 C CA . LEU A 1 286 ? -17.564 14.505 14.722 1.00 83.19 286 LEU A CA 1
ATOM 2221 C C . LEU A 1 286 ? -18.998 14.951 14.416 1.00 83.19 286 LEU A C 1
ATOM 2223 O O . LEU A 1 286 ? -19.762 14.187 13.828 1.00 83.19 286 LEU A O 1
ATOM 2227 N N . LYS A 1 287 ? -19.365 16.197 14.745 1.00 84.31 287 LYS A N 1
ATOM 2228 C CA . LYS A 1 287 ? -20.660 16.778 14.342 1.00 84.31 287 LYS A CA 1
ATOM 2229 C C . LYS A 1 287 ? -20.799 16.874 12.824 1.00 84.31 287 LYS A C 1
ATOM 2231 O O . LYS A 1 287 ? -21.893 16.715 12.287 1.00 84.31 287 LYS A O 1
ATOM 2236 N N . SER A 1 288 ? -19.701 17.146 12.128 1.00 85.88 288 SER A N 1
ATOM 2237 C CA . SER A 1 288 ? -19.678 17.194 10.668 1.00 85.88 288 SER A CA 1
ATOM 2238 C C . SER A 1 288 ? -19.843 15.799 10.074 1.00 85.88 288 SER A C 1
ATOM 2240 O O . SER A 1 288 ? -20.600 15.643 9.124 1.00 85.88 288 SER A O 1
ATOM 2242 N N . LEU A 1 289 ? -19.221 14.775 10.669 1.00 82.81 289 LEU A N 1
ATOM 2243 C CA . LEU A 1 289 ? -19.409 13.369 10.298 1.00 82.81 289 LEU A CA 1
ATOM 2244 C C . LEU A 1 289 ? -20.842 12.895 10.558 1.00 82.81 289 LEU A C 1
ATOM 2246 O O . LEU A 1 289 ? -21.410 12.178 9.733 1.00 82.81 289 LEU A O 1
ATOM 2250 N N . SER A 1 290 ? -21.462 13.341 11.658 1.00 78.56 290 SER A N 1
ATOM 2251 C CA . SER A 1 290 ? -22.847 12.982 11.975 1.00 78.56 290 SER A CA 1
ATOM 2252 C C . SER A 1 290 ? -23.882 13.602 11.031 1.00 78.56 290 SER A C 1
ATOM 2254 O O . SER A 1 290 ? -24.987 13.082 10.881 1.00 78.56 290 SER A O 1
ATOM 2256 N N . ASN A 1 291 ? -23.505 14.678 10.339 1.00 80.25 291 ASN A N 1
ATOM 2257 C CA . ASN A 1 291 ? -24.340 15.383 9.370 1.00 80.25 291 ASN A CA 1
ATOM 2258 C C . ASN A 1 291 ? -23.740 15.368 7.959 1.00 80.25 291 ASN A C 1
ATOM 2260 O O . ASN A 1 291 ? -24.086 16.222 7.140 1.00 80.25 291 ASN A O 1
ATOM 2264 N N . MET A 1 292 ? -22.814 14.447 7.675 1.00 75.88 292 MET A N 1
ATOM 2265 C CA . MET A 1 292 ? -22.015 14.481 6.455 1.00 75.88 292 MET A CA 1
ATOM 2266 C C . MET A 1 292 ? -22.896 14.246 5.225 1.00 75.88 292 MET A C 1
ATOM 2268 O O . MET A 1 292 ? -23.206 13.119 4.860 1.00 75.88 292 MET A O 1
ATOM 2272 N N . GLN A 1 293 ? -23.296 15.339 4.577 1.00 74.50 293 GLN A N 1
ATOM 2273 C CA . GLN A 1 293 ? -23.907 15.321 3.246 1.00 74.50 293 GLN A CA 1
ATOM 2274 C C . GLN A 1 293 ? -22.844 15.431 2.150 1.00 74.50 293 GLN A C 1
ATOM 2276 O O . GLN A 1 293 ? -23.035 14.930 1.043 1.00 74.50 293 GLN A O 1
ATOM 2281 N N . ASN A 1 294 ? -21.718 16.073 2.472 1.00 79.50 294 ASN A N 1
ATOM 2282 C CA . ASN A 1 294 ? -20.636 16.332 1.536 1.00 79.50 294 ASN A CA 1
ATOM 2283 C C . ASN A 1 294 ? -19.606 15.198 1.569 1.00 79.50 294 ASN A C 1
ATOM 2285 O O . ASN A 1 294 ? -19.242 14.760 2.660 1.00 79.50 294 ASN A O 1
ATOM 2289 N N . PRO A 1 295 ? -19.085 14.764 0.413 1.00 85.06 295 PRO A N 1
ATOM 2290 C CA . PRO A 1 295 ? -17.993 13.805 0.378 1.00 85.06 295 PRO A CA 1
ATOM 2291 C C . PRO A 1 295 ? -16.740 14.348 1.092 1.00 85.06 295 PRO A C 1
ATOM 2293 O O . PRO A 1 295 ? -16.439 15.542 1.032 1.00 85.06 295 PRO A O 1
ATOM 2296 N N . LEU A 1 296 ? -16.000 13.459 1.749 1.00 88.44 296 LEU A N 1
ATOM 2297 C CA . LEU A 1 296 ? -14.715 13.700 2.403 1.00 88.44 296 LEU A CA 1
ATOM 2298 C C . LEU A 1 296 ? -13.580 13.298 1.463 1.00 88.44 296 LEU A C 1
ATOM 2300 O O . LEU A 1 296 ? -13.624 12.214 0.887 1.00 88.44 296 LEU A O 1
ATOM 2304 N N . LYS A 1 297 ? -12.541 14.122 1.324 1.00 90.94 297 LYS A N 1
ATOM 2305 C CA . LYS A 1 297 ? -11.359 13.728 0.554 1.00 90.94 297 LYS A CA 1
ATOM 2306 C C . LYS A 1 297 ? -10.424 12.888 1.419 1.00 90.94 297 LYS A C 1
ATOM 2308 O O . LYS A 1 297 ? -9.769 13.425 2.305 1.00 90.94 297 LYS A O 1
ATOM 2313 N N . LEU A 1 298 ? -10.341 11.594 1.135 1.00 91.19 298 LEU A N 1
ATOM 2314 C CA . LEU A 1 298 ? -9.365 10.699 1.745 1.00 91.19 298 LEU A CA 1
ATOM 2315 C C . LEU A 1 298 ? -8.016 10.844 1.045 1.00 91.19 298 LEU A C 1
ATOM 2317 O O . LEU A 1 298 ? -7.963 10.927 -0.182 1.00 91.19 298 LEU A O 1
ATOM 2321 N N . LYS A 1 299 ? -6.932 10.851 1.813 1.00 90.44 299 LYS A N 1
ATOM 2322 C CA . LYS A 1 299 ? -5.552 10.767 1.330 1.00 90.44 299 LYS A CA 1
ATOM 2323 C C . LYS A 1 299 ? -4.866 9.524 1.876 1.00 90.44 299 LYS A C 1
ATOM 2325 O O . LYS A 1 299 ? -5.377 8.877 2.785 1.00 90.44 299 LYS A O 1
ATOM 2330 N N . GLY A 1 300 ? -3.720 9.199 1.289 1.00 87.06 300 GLY A N 1
ATOM 2331 C CA . GLY A 1 300 ? -2.909 8.076 1.735 1.00 87.06 300 GLY A CA 1
ATOM 2332 C C . GLY A 1 300 ? -2.451 8.182 3.182 1.00 87.06 300 GLY A C 1
ATOM 2333 O O . GLY A 1 300 ? -2.332 9.273 3.739 1.00 87.06 300 GLY A O 1
ATOM 2334 N N . ASP A 1 301 ? -2.123 7.026 3.728 1.00 77.38 301 ASP A N 1
ATOM 2335 C CA . ASP A 1 301 ? -1.493 6.747 5.012 1.00 77.38 301 ASP A CA 1
ATOM 2336 C C . ASP A 1 301 ? -0.337 7.720 5.318 1.00 77.38 301 ASP A C 1
ATOM 2338 O O . ASP A 1 301 ? -0.471 8.521 6.241 1.00 77.38 301 ASP A O 1
ATOM 2342 N N . GLY A 1 302 ? 0.693 7.840 4.472 1.00 77.00 302 GLY A N 1
ATOM 2343 C CA . GLY A 1 302 ? 1.791 8.812 4.690 1.00 77.00 302 GLY A CA 1
ATOM 2344 C C . GLY A 1 302 ? 1.413 10.308 4.602 1.00 77.00 302 GLY A C 1
ATOM 2345 O O . GLY A 1 302 ? 2.244 11.201 4.786 1.00 77.00 302 GLY A O 1
ATOM 2346 N N . LEU A 1 303 ? 0.154 10.622 4.287 1.00 84.19 303 LEU A N 1
ATOM 2347 C CA . LEU A 1 303 ? -0.398 11.981 4.250 1.00 84.19 303 LEU A CA 1
ATOM 2348 C C . LEU A 1 303 ? -1.514 12.188 5.277 1.00 84.19 303 LEU A C 1
ATOM 2350 O O . LEU A 1 303 ? -2.045 13.295 5.372 1.00 84.19 303 LEU A O 1
ATOM 2354 N N . LEU A 1 304 ? -1.832 11.177 6.090 1.00 83.00 304 LEU A N 1
ATOM 2355 C CA . LEU A 1 304 ? -2.927 11.215 7.055 1.00 83.00 304 LEU A CA 1
ATOM 2356 C C . LEU A 1 304 ? -2.782 12.362 8.064 1.00 83.00 304 LEU A C 1
ATOM 2358 O O . LEU A 1 304 ? -3.775 12.918 8.529 1.00 83.00 304 LEU A O 1
ATOM 2362 N N . TRP A 1 305 ? -1.545 12.735 8.404 1.00 82.94 305 TRP A N 1
ATOM 2363 C CA . TRP A 1 305 ? -1.230 13.824 9.337 1.00 82.94 305 TRP A CA 1
ATOM 2364 C C . TRP A 1 305 ? -0.988 15.179 8.667 1.00 82.94 305 TRP A C 1
ATOM 2366 O O . TRP A 1 305 ? -0.735 16.160 9.367 1.00 82.94 305 TRP A O 1
ATOM 2376 N N . ARG A 1 306 ? -1.074 15.263 7.335 1.00 81.94 306 ARG A N 1
ATOM 2377 C CA . ARG A 1 306 ? -1.009 16.533 6.610 1.00 81.94 306 ARG A CA 1
ATOM 2378 C C . ARG A 1 306 ? -2.366 17.225 6.724 1.00 81.94 306 ARG A C 1
ATOM 2380 O O . ARG A 1 306 ? -3.399 16.646 6.393 1.00 81.94 306 ARG A O 1
ATOM 2387 N N . ASP A 1 307 ? -2.380 18.444 7.253 1.00 72.44 307 ASP A N 1
ATOM 2388 C CA . ASP A 1 307 ? -3.623 19.197 7.405 1.00 72.44 307 ASP A CA 1
ATOM 2389 C C . ASP A 1 307 ? -3.911 20.032 6.152 1.00 72.44 307 ASP A C 1
ATOM 2391 O O . ASP A 1 307 ? -3.442 21.158 6.006 1.00 72.44 307 ASP A O 1
ATOM 2395 N N . ASP A 1 308 ? -4.675 19.454 5.227 1.00 75.44 308 ASP A N 1
ATOM 2396 C CA . ASP A 1 308 ? -5.147 20.136 4.024 1.00 75.44 308 ASP A CA 1
ATOM 2397 C C . ASP A 1 308 ? -6.536 20.750 4.287 1.00 75.44 308 ASP A C 1
ATOM 2399 O O . ASP A 1 308 ? -7.568 20.184 3.918 1.00 75.44 308 ASP A O 1
ATOM 2403 N N . ASN A 1 309 ? -6.573 21.913 4.947 1.00 78.94 309 ASN A N 1
ATOM 2404 C CA . ASN A 1 309 ? -7.807 22.646 5.282 1.00 78.94 309 ASN A CA 1
ATOM 2405 C C . ASN A 1 309 ? -8.804 21.839 6.144 1.00 78.94 309 ASN A C 1
ATOM 2407 O O . ASN A 1 309 ? -10.006 21.835 5.872 1.00 78.94 309 ASN A O 1
ATOM 2411 N N . GLY A 1 310 ? -8.327 21.107 7.155 1.00 80.81 310 GLY A N 1
ATOM 2412 C CA . GLY A 1 310 ? -9.167 20.329 8.070 1.00 80.81 310 GLY A CA 1
ATOM 2413 C C . GLY A 1 310 ? -9.610 18.962 7.536 1.00 80.81 310 GLY A C 1
ATOM 2414 O O . GLY A 1 310 ? -10.101 18.141 8.313 1.00 80.81 310 GLY A O 1
ATOM 2415 N N . GLN A 1 311 ? -9.397 18.658 6.247 1.00 84.75 311 GLN A N 1
ATOM 2416 C CA . GLN A 1 311 ? -9.756 17.357 5.657 1.00 84.75 311 GLN A CA 1
ATOM 2417 C C . GLN A 1 311 ? -8.984 16.207 6.315 1.00 84.75 311 GLN A C 1
ATOM 2419 O O . GLN A 1 311 ? -9.572 15.177 6.644 1.00 84.75 311 GLN A O 1
ATOM 2424 N N . GLY A 1 312 ? -7.689 16.410 6.583 1.00 87.81 312 GLY A N 1
ATOM 2425 C CA . GLY A 1 312 ? -6.863 15.417 7.270 1.00 87.81 312 GLY A CA 1
ATOM 2426 C C . GLY A 1 312 ? -7.388 15.112 8.675 1.00 87.81 312 GLY A C 1
ATOM 2427 O O . GLY A 1 312 ? -7.459 13.952 9.069 1.00 87.81 312 GLY A O 1
ATOM 2428 N N . LEU A 1 313 ? -7.833 16.131 9.423 1.00 88.75 313 LEU A N 1
ATOM 2429 C CA . LEU A 1 313 ? -8.455 15.915 10.732 1.00 88.75 313 LEU A CA 1
ATOM 2430 C C . LEU A 1 313 ? -9.766 15.132 10.611 1.00 88.75 313 LEU A C 1
ATOM 2432 O O . LEU A 1 313 ? -9.968 14.181 11.363 1.00 88.75 313 LEU A O 1
ATOM 2436 N N . MET A 1 314 ? -10.632 15.483 9.657 1.00 89.88 314 MET A N 1
ATOM 2437 C CA . MET A 1 314 ? -11.885 14.755 9.433 1.00 89.88 314 MET A CA 1
ATOM 2438 C C . MET A 1 314 ? -11.645 13.282 9.083 1.00 89.88 314 MET A C 1
ATOM 2440 O O . MET A 1 314 ? -12.322 12.419 9.640 1.00 89.88 314 MET A O 1
ATOM 2444 N N . GLN A 1 315 ? -10.663 12.982 8.226 1.00 91.88 315 GLN A N 1
ATOM 2445 C CA . GLN A 1 315 ? -10.264 11.606 7.919 1.00 91.88 315 GLN A CA 1
ATOM 2446 C C . GLN A 1 315 ? -9.779 10.871 9.170 1.00 91.88 315 GLN A C 1
ATOM 2448 O O . GLN A 1 315 ? -10.257 9.774 9.443 1.00 91.88 315 GLN A O 1
ATOM 2453 N N . ARG A 1 316 ? -8.900 11.479 9.977 1.00 91.88 316 ARG A N 1
ATOM 2454 C CA . ARG A 1 316 ? -8.405 10.868 11.224 1.00 91.88 316 ARG A CA 1
ATOM 2455 C C . ARG A 1 316 ? -9.520 10.582 12.223 1.00 91.88 316 ARG A C 1
ATOM 2457 O O . ARG A 1 316 ? -9.538 9.516 12.827 1.00 91.88 316 ARG A O 1
ATOM 2464 N N . VAL A 1 317 ? -10.451 11.518 12.390 1.00 91.19 317 VAL A N 1
ATOM 2465 C CA . VAL A 1 317 ? -11.601 11.360 13.289 1.00 91.19 317 VAL A CA 1
ATOM 2466 C C . VAL A 1 317 ? -12.535 10.260 12.783 1.00 91.19 317 VAL A C 1
ATOM 2468 O O . VAL A 1 317 ? -12.981 9.441 13.583 1.00 91.19 317 VAL A O 1
ATOM 2471 N N . LEU A 1 318 ? -12.793 10.198 11.473 1.00 90.88 318 LEU A N 1
ATOM 2472 C CA . LEU A 1 318 ? -13.585 9.126 10.872 1.00 90.88 318 LEU A CA 1
ATOM 2473 C C . LEU A 1 318 ? -12.916 7.762 11.077 1.00 90.88 318 LEU A C 1
ATOM 2475 O O . LEU A 1 318 ? -13.554 6.853 11.601 1.00 90.88 318 LEU A O 1
ATOM 2479 N N . MET A 1 319 ? -11.635 7.637 10.725 1.00 92.75 319 MET A N 1
ATOM 2480 C CA . MET A 1 319 ? -10.855 6.411 10.922 1.00 92.75 319 MET A CA 1
ATOM 2481 C C . MET A 1 319 ? -10.890 5.956 12.381 1.00 92.75 319 MET A C 1
ATOM 2483 O O . MET A 1 319 ? -11.198 4.797 12.652 1.00 92.75 319 MET A O 1
ATOM 2487 N N . LEU A 1 320 ? -10.652 6.873 13.326 1.00 92.69 320 LEU A N 1
ATOM 2488 C CA . LEU A 1 320 ? -10.691 6.567 14.752 1.00 92.69 320 LEU A CA 1
ATOM 2489 C C . LEU A 1 320 ? -12.077 6.082 15.189 1.00 92.69 320 LEU A C 1
ATOM 2491 O O . LEU A 1 320 ? -12.173 5.077 15.883 1.00 92.69 320 LEU A O 1
ATOM 2495 N N . ALA A 1 321 ? -13.150 6.766 14.786 1.00 90.56 321 ALA A N 1
ATOM 2496 C CA . ALA A 1 321 ? -14.506 6.394 15.180 1.00 90.56 321 ALA A CA 1
ATOM 2497 C C . ALA A 1 321 ? -14.892 4.997 14.660 1.00 90.56 321 ALA A C 1
ATOM 2499 O O . ALA A 1 321 ? -15.470 4.191 15.391 1.00 90.56 321 ALA A O 1
ATOM 2500 N N . VAL A 1 322 ? -14.530 4.688 13.413 1.00 91.75 322 VAL A N 1
ATOM 2501 C CA . VAL A 1 322 ? -14.799 3.390 12.779 1.00 91.75 322 VAL A CA 1
ATOM 2502 C C . VAL A 1 322 ? -13.951 2.283 13.421 1.00 91.75 322 VAL A C 1
ATOM 2504 O O . VAL A 1 322 ? -14.469 1.201 13.695 1.00 91.75 322 VAL A O 1
ATOM 2507 N N . ASN A 1 323 ? -12.690 2.565 13.765 1.00 94.62 323 ASN A N 1
ATOM 2508 C CA . ASN A 1 323 ? -11.840 1.634 14.509 1.00 94.62 323 ASN A CA 1
ATOM 2509 C C . ASN A 1 323 ? -12.368 1.390 15.936 1.00 94.62 323 ASN A C 1
ATOM 2511 O O . ASN A 1 323 ? -12.410 0.255 16.398 1.00 94.62 323 ASN A O 1
ATOM 2515 N N . VAL A 1 324 ? -12.807 2.425 16.653 1.00 93.12 324 VAL A N 1
ATOM 2516 C CA . VAL A 1 324 ? -13.402 2.265 17.991 1.00 93.12 324 VAL A CA 1
ATOM 2517 C C . VAL A 1 324 ? -14.641 1.375 17.919 1.00 93.12 324 VAL A C 1
ATOM 2519 O O . VAL A 1 324 ? -14.811 0.488 18.756 1.00 93.12 324 VAL A O 1
ATOM 2522 N N . ARG A 1 325 ? -15.482 1.551 16.892 1.00 92.69 325 ARG A N 1
ATOM 2523 C CA . ARG A 1 325 ? -16.655 0.698 16.669 1.00 92.69 325 ARG A CA 1
ATOM 2524 C C . ARG A 1 325 ? -16.280 -0.770 16.447 1.00 92.69 325 ARG A C 1
ATOM 2526 O O . ARG A 1 325 ? -16.969 -1.624 17.001 1.00 92.69 325 ARG A O 1
ATOM 2533 N N . SER A 1 326 ? -15.204 -1.070 15.711 1.00 94.69 326 SER A N 1
ATOM 2534 C CA . SER A 1 326 ? -14.749 -2.459 15.513 1.00 94.69 326 SER A CA 1
ATOM 2535 C C . SER A 1 326 ? -14.376 -3.124 16.839 1.00 94.69 326 SER A C 1
ATOM 2537 O O . SER A 1 326 ? -14.807 -4.236 17.134 1.00 94.69 326 SER A O 1
ATOM 2539 N N . ILE A 1 327 ? -13.635 -2.418 17.694 1.00 94.94 327 ILE A N 1
ATOM 2540 C CA . ILE A 1 327 ? -13.224 -2.943 18.995 1.00 94.94 327 ILE A CA 1
ATOM 2541 C C . ILE A 1 327 ? -14.458 -3.129 19.890 1.00 94.94 327 ILE A C 1
ATOM 2543 O O . ILE A 1 327 ? -14.578 -4.141 20.582 1.00 94.94 327 ILE A O 1
ATOM 2547 N N . LEU A 1 328 ? -15.408 -2.187 19.857 1.00 92.06 328 LEU A N 1
ATOM 2548 C CA . LEU A 1 328 ? -16.658 -2.290 20.614 1.00 92.06 328 LEU A CA 1
ATOM 2549 C C . LEU A 1 328 ? -17.535 -3.464 20.164 1.00 92.06 328 LEU A C 1
ATOM 2551 O O . LEU A 1 328 ? -18.169 -4.066 21.022 1.00 92.06 328 LEU A O 1
ATOM 2555 N N . ASP A 1 329 ? -17.553 -3.835 18.880 1.00 93.06 329 ASP A N 1
ATOM 2556 C CA . ASP A 1 329 ? -18.248 -5.047 18.410 1.00 93.06 329 ASP A CA 1
ATOM 2557 C C . ASP A 1 329 ? -17.699 -6.310 19.089 1.00 93.06 329 ASP A C 1
ATOM 2559 O O . ASP A 1 329 ? -18.460 -7.168 19.540 1.00 93.06 329 ASP A O 1
ATOM 2563 N N . VAL A 1 330 ? -16.374 -6.400 19.235 1.00 94.62 330 VAL A N 1
ATOM 2564 C CA . VAL A 1 330 ? -15.707 -7.518 19.918 1.00 94.62 330 VAL A CA 1
ATOM 2565 C C . VAL A 1 330 ? -16.023 -7.521 21.418 1.00 94.62 330 VAL A C 1
ATOM 2567 O O . VAL A 1 330 ? -16.315 -8.577 21.987 1.00 94.62 330 VAL A O 1
ATOM 2570 N N . MET A 1 331 ? -16.007 -6.351 22.063 1.00 91.94 331 MET A N 1
ATOM 2571 C CA . MET A 1 331 ? -16.357 -6.205 23.485 1.00 91.94 331 MET A CA 1
ATOM 2572 C C . MET A 1 331 ? -17.819 -6.582 23.755 1.00 91.94 331 MET A C 1
ATOM 2574 O O . MET A 1 331 ? -18.103 -7.351 24.676 1.00 91.94 331 MET A O 1
ATOM 2578 N N . ASP A 1 332 ? -18.730 -6.080 22.921 1.00 89.75 332 ASP A N 1
ATOM 2579 C CA . ASP A 1 332 ? -20.168 -6.337 22.989 1.00 89.75 332 ASP A CA 1
ATOM 2580 C C . ASP A 1 332 ? -20.464 -7.827 22.802 1.00 89.75 332 ASP A C 1
ATOM 2582 O O . ASP A 1 332 ? -21.171 -8.438 23.607 1.00 89.75 332 ASP A O 1
ATOM 2586 N N . ALA A 1 333 ? -19.826 -8.460 21.815 1.00 92.44 333 ALA A N 1
ATOM 2587 C CA . ALA A 1 333 ? -19.937 -9.895 21.604 1.00 92.44 333 ALA A CA 1
ATOM 2588 C C . ALA A 1 333 ? -19.440 -10.701 22.808 1.00 92.44 333 ALA A C 1
ATOM 2590 O O . ALA A 1 333 ? -20.089 -11.663 23.230 1.00 92.44 333 ALA A O 1
ATOM 2591 N N . ASN A 1 334 ? -18.322 -10.294 23.415 1.00 92.88 334 ASN A N 1
ATOM 2592 C CA . ASN A 1 334 ? -17.802 -10.975 24.594 1.00 92.88 334 ASN A CA 1
ATOM 2593 C C . ASN A 1 334 ? -18.757 -10.886 25.785 1.00 92.88 334 ASN A C 1
ATOM 2595 O O . ASN A 1 334 ? -19.003 -11.897 26.449 1.00 92.88 334 ASN A O 1
ATOM 2599 N N . LYS A 1 335 ? -19.306 -9.696 26.021 1.00 90.25 335 LYS A N 1
ATOM 2600 C CA . LYS A 1 335 ? -20.162 -9.391 27.162 1.00 90.25 335 LYS A CA 1
ATOM 2601 C C . LYS A 1 335 ? -21.578 -9.935 27.001 1.00 90.25 335 LYS A C 1
ATOM 2603 O O . LYS A 1 335 ? -22.049 -10.699 27.838 1.00 90.25 335 LYS A O 1
ATOM 2608 N N . ASN A 1 336 ? -22.251 -9.535 25.928 1.00 90.25 336 ASN A N 1
ATOM 2609 C CA . ASN A 1 336 ? -23.675 -9.777 25.717 1.00 90.25 336 ASN A CA 1
ATOM 2610 C C . ASN A 1 336 ? -23.948 -11.101 24.998 1.00 90.25 336 ASN A C 1
ATOM 2612 O O . ASN A 1 336 ? -25.105 -11.495 24.860 1.00 90.25 336 ASN A O 1
ATOM 2616 N N . LYS A 1 337 ? -22.896 -11.806 24.554 1.00 91.81 337 LYS A N 1
ATOM 2617 C CA . LYS A 1 337 ? -22.993 -13.058 23.786 1.00 91.81 337 LYS A CA 1
ATOM 2618 C C . LYS A 1 337 ? -23.828 -12.901 22.513 1.00 91.81 337 LYS A C 1
ATOM 2620 O O . LYS A 1 337 ? -24.484 -13.841 22.069 1.00 91.81 337 LYS A O 1
ATOM 2625 N N . GLN A 1 338 ? -23.792 -11.706 21.927 1.00 89.56 338 GLN A N 1
ATOM 2626 C CA . GLN A 1 338 ? -24.488 -11.371 20.691 1.00 89.56 338 GLN A CA 1
ATOM 2627 C C . GLN A 1 338 ? -23.489 -11.217 19.552 1.00 89.56 338 GLN A C 1
ATOM 2629 O O . GLN A 1 338 ? -22.451 -10.580 19.693 1.00 89.56 338 GLN A O 1
ATOM 2634 N N . PHE A 1 339 ? -23.802 -11.811 18.406 1.00 89.94 339 PHE A N 1
ATOM 2635 C CA . PHE A 1 339 ? -23.003 -11.621 17.206 1.00 89.94 339 PHE A CA 1
ATOM 2636 C C . PHE A 1 339 ? -23.425 -10.312 16.526 1.00 89.94 339 PHE A C 1
ATOM 2638 O O . PHE A 1 339 ? -24.441 -10.270 15.828 1.00 89.94 339 PHE A O 1
ATOM 2645 N N . THR A 1 340 ? -22.641 -9.252 16.719 1.00 87.44 340 THR A N 1
ATOM 2646 C CA . THR A 1 340 ? -22.835 -7.962 16.047 1.00 87.44 340 THR A CA 1
ATOM 2647 C C . THR A 1 340 ? -21.599 -7.644 15.219 1.00 87.44 340 THR A C 1
ATOM 2649 O O . THR A 1 340 ? -20.575 -7.280 15.774 1.00 87.44 340 THR A O 1
ATOM 2652 N N . ASN A 1 341 ? -21.700 -7.772 13.894 1.00 89.12 341 ASN A N 1
ATOM 2653 C CA . ASN A 1 341 ? -20.698 -7.262 12.957 1.00 89.12 341 ASN A CA 1
ATOM 2654 C C . ASN A 1 341 ? -21.260 -5.989 12.318 1.00 89.12 341 ASN A C 1
ATOM 2656 O O . ASN A 1 341 ? -22.182 -6.048 11.494 1.00 89.12 341 ASN A O 1
ATOM 2660 N N . SER A 1 342 ? -20.752 -4.838 12.745 1.00 87.06 342 SER A N 1
ATOM 2661 C CA . SER A 1 342 ? -21.207 -3.539 12.263 1.00 87.06 342 SER A CA 1
ATOM 2662 C C . SER A 1 342 ? -20.780 -3.313 10.809 1.00 87.06 342 SER A C 1
ATOM 2664 O O . SER A 1 342 ? -21.574 -2.806 10.021 1.00 87.06 342 SER A O 1
ATOM 2666 N N . PHE A 1 343 ? -19.604 -3.786 10.391 1.00 81.94 343 PHE A N 1
ATOM 2667 C CA . PHE A 1 343 ? -19.113 -3.625 9.015 1.00 81.94 343 PHE A CA 1
ATOM 2668 C C . PHE A 1 343 ? -19.904 -4.405 7.969 1.00 81.94 343 PHE A C 1
ATOM 2670 O O . PHE A 1 343 ? -20.082 -3.915 6.857 1.00 81.94 343 PHE A O 1
ATOM 2677 N N . ALA A 1 344 ? -20.458 -5.563 8.331 1.00 81.19 344 ALA A N 1
ATOM 2678 C CA . ALA A 1 344 ? -21.321 -6.344 7.446 1.00 81.19 344 ALA A CA 1
ATOM 2679 C C . ALA A 1 344 ? -22.658 -5.645 7.124 1.00 81.19 344 ALA A C 1
ATOM 2681 O O . ALA A 1 344 ? -23.342 -6.023 6.175 1.00 81.19 344 ALA A O 1
ATOM 2682 N N . LYS A 1 345 ? -23.054 -4.636 7.912 1.00 77.94 345 LYS A N 1
ATOM 2683 C CA . LYS A 1 345 ? -24.288 -3.857 7.702 1.00 77.94 345 LYS A CA 1
ATOM 2684 C C . LYS A 1 345 ? -24.058 -2.593 6.872 1.00 77.94 345 LYS A C 1
ATOM 2686 O O . LYS A 1 345 ? -25.022 -1.905 6.527 1.00 77.94 345 LYS A O 1
ATOM 2691 N N . VAL A 1 346 ? -22.801 -2.256 6.596 1.00 69.44 346 VAL A N 1
ATOM 2692 C CA . VAL A 1 346 ? -22.423 -1.026 5.908 1.00 69.44 346 VAL A CA 1
ATOM 2693 C C . VAL A 1 346 ? -22.325 -1.278 4.408 1.00 69.44 346 VAL A C 1
ATOM 2695 O O . VAL A 1 346 ? -21.687 -2.224 3.958 1.00 69.44 346 VAL A O 1
ATOM 2698 N N . ASN A 1 347 ? -22.955 -0.398 3.631 1.00 68.12 347 ASN A N 1
ATOM 2699 C CA . ASN A 1 347 ? -22.744 -0.325 2.193 1.00 68.12 347 ASN A CA 1
ATOM 2700 C C . ASN A 1 347 ? -21.596 0.659 1.937 1.00 68.12 347 ASN A C 1
ATOM 2702 O O . ASN A 1 347 ? -21.751 1.862 2.155 1.00 68.12 347 ASN A O 1
ATOM 2706 N N . TRP A 1 348 ? -20.441 0.133 1.541 1.00 67.81 348 TRP A N 1
ATOM 2707 C CA . TRP A 1 348 ? -19.240 0.913 1.268 1.00 67.81 348 TRP A CA 1
ATOM 2708 C C . TRP A 1 348 ? -19.270 1.388 -0.186 1.00 67.81 348 TRP A C 1
ATOM 2710 O O . TRP A 1 348 ? -19.035 0.605 -1.103 1.00 67.81 348 TRP A O 1
ATOM 2720 N N . GLN A 1 349 ? -19.583 2.667 -0.408 1.00 63.31 349 GLN A N 1
ATOM 2721 C CA . GLN A 1 349 ? -19.627 3.254 -1.749 1.00 63.31 349 GLN A CA 1
ATOM 2722 C C . GLN A 1 349 ? -18.514 4.282 -1.925 1.00 63.31 349 GLN A C 1
ATOM 2724 O O . GLN A 1 349 ? -18.343 5.181 -1.105 1.00 63.31 349 GLN A O 1
ATOM 2729 N N . TYR A 1 350 ? -17.782 4.160 -3.029 1.00 57.00 350 TYR A N 1
ATOM 2730 C CA . TYR A 1 350 ? -16.808 5.152 -3.466 1.00 57.00 350 TYR A CA 1
ATOM 2731 C C . TYR A 1 350 ? -17.375 5.915 -4.655 1.00 57.00 350 TYR A C 1
ATOM 2733 O O . TYR A 1 350 ? -17.668 5.319 -5.692 1.00 57.00 350 TYR A O 1
ATOM 2741 N N . GLU A 1 351 ? -17.499 7.233 -4.512 1.00 52.16 351 GLU A N 1
ATOM 2742 C CA . GLU A 1 351 ? -17.771 8.122 -5.636 1.00 52.16 351 GLU A CA 1
ATOM 2743 C C . GLU A 1 351 ? -16.484 8.864 -6.009 1.00 52.16 351 GLU A C 1
ATOM 2745 O O . GLU A 1 351 ? -15.960 9.626 -5.191 1.00 52.16 351 GLU A O 1
ATOM 2750 N N . PRO A 1 352 ? -15.949 8.694 -7.229 1.00 46.28 352 PRO A N 1
ATOM 2751 C CA . PRO A 1 352 ? -14.823 9.503 -7.657 1.00 46.28 352 PRO A CA 1
ATOM 2752 C C . PRO A 1 352 ? -15.200 10.988 -7.634 1.00 46.28 352 PRO A C 1
ATOM 2754 O O . PRO A 1 352 ? -16.314 11.397 -7.968 1.00 46.28 352 PRO A O 1
ATOM 2757 N N . SER A 1 353 ? -14.248 11.817 -7.217 1.00 41.81 353 SER A N 1
ATOM 2758 C CA . SER A 1 353 ? -14.436 13.258 -7.134 1.00 41.81 353 SER A CA 1
ATOM 2759 C C . SER A 1 353 ? -14.694 13.836 -8.520 1.00 41.81 353 SER A C 1
ATOM 2761 O O . SER A 1 353 ? -13.764 13.947 -9.314 1.00 41.81 353 SER A O 1
ATOM 2763 N N . LYS A 1 354 ? -15.912 14.301 -8.800 1.00 39.94 354 LYS A N 1
ATOM 2764 C CA . LYS A 1 354 ? -16.173 15.120 -10.001 1.00 39.94 354 LYS A CA 1
ATOM 2765 C C . LYS A 1 354 ? -15.409 16.456 -9.992 1.00 39.94 354 LYS A C 1
ATOM 2767 O O . LYS A 1 354 ? -15.405 17.183 -10.975 1.00 39.94 354 LYS A O 1
ATOM 2772 N N . SER A 1 355 ? -14.814 16.832 -8.860 1.00 34.97 355 SER A N 1
ATOM 2773 C CA . SER A 1 355 ? -14.347 18.188 -8.563 1.00 34.97 355 SER A CA 1
ATOM 2774 C C . SER A 1 355 ? -12.845 18.434 -8.755 1.00 34.97 355 SER A C 1
ATOM 2776 O O . SER A 1 355 ? -12.373 19.502 -8.374 1.00 34.97 355 SER A O 1
ATOM 2778 N N . ALA A 1 356 ? -12.082 17.519 -9.366 1.00 30.64 356 ALA A N 1
ATOM 2779 C CA . ALA A 1 356 ? -10.664 17.781 -9.637 1.00 30.64 356 ALA A CA 1
ATOM 2780 C C . ALA A 1 356 ? -10.396 18.556 -10.941 1.00 30.64 356 ALA A C 1
ATOM 2782 O O . ALA A 1 356 ? -9.326 19.143 -11.042 1.00 30.64 356 ALA A O 1
ATOM 2783 N N . LEU A 1 357 ? -11.331 18.634 -11.899 1.00 30.94 357 LEU A N 1
ATOM 2784 C CA . LEU A 1 357 ? -11.208 19.502 -13.080 1.00 30.94 357 LEU A CA 1
ATOM 2785 C C . LEU A 1 357 ? -12.581 19.769 -13.725 1.00 30.94 357 LEU A C 1
ATOM 2787 O O . LEU A 1 357 ? -13.019 19.042 -14.610 1.00 30.94 357 LEU A O 1
ATOM 2791 N N . GLN A 1 358 ? -13.230 20.883 -13.370 1.00 24.53 358 GLN A N 1
ATOM 2792 C CA . GLN A 1 358 ? -14.080 21.561 -14.352 1.00 24.53 358 GLN A CA 1
ATOM 2793 C C . GLN A 1 358 ? -13.152 22.246 -15.360 1.00 24.53 358 GLN A C 1
ATOM 2795 O O . GLN A 1 358 ? -12.782 23.406 -15.192 1.00 24.53 358 GLN A O 1
ATOM 2800 N N . VAL A 1 359 ? -12.765 21.537 -16.421 1.00 26.83 359 VAL A N 1
ATOM 2801 C CA . VAL A 1 359 ? -12.512 22.234 -17.683 1.00 26.83 359 VAL A CA 1
ATOM 2802 C C . VAL A 1 359 ? -13.892 22.585 -18.215 1.00 26.83 359 VAL A C 1
ATOM 2804 O O . VAL A 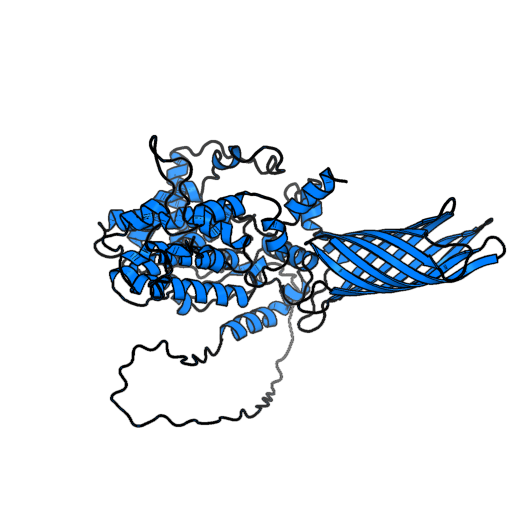1 359 ? -14.663 21.704 -18.583 1.00 26.83 359 VAL A O 1
ATOM 2807 N N . THR A 1 360 ? -14.235 23.870 -18.180 1.00 28.11 360 THR A N 1
ATOM 2808 C CA . THR A 1 360 ? -15.465 24.407 -18.762 1.00 28.11 360 THR A CA 1
ATOM 2809 C C . THR A 1 360 ? -15.463 24.166 -20.270 1.00 28.11 360 THR A C 1
ATOM 2811 O O . THR A 1 360 ? -14.977 24.992 -21.040 1.00 28.11 360 THR A O 1
ATOM 2814 N N . GLY A 1 361 ? -15.970 23.009 -20.685 1.00 27.30 361 GLY A N 1
ATOM 2815 C CA . GLY A 1 361 ? -16.440 22.742 -22.035 1.00 27.30 361 GLY A CA 1
ATOM 2816 C C . GLY A 1 361 ? -17.961 22.798 -22.029 1.00 27.30 361 GLY A C 1
ATOM 2817 O O . GLY A 1 361 ? -18.599 21.967 -21.392 1.00 27.30 361 GLY A O 1
ATOM 2818 N N . ASP A 1 362 ? -18.530 23.801 -22.696 1.00 32.50 362 ASP A N 1
ATOM 2819 C CA . ASP A 1 362 ? -19.969 23.936 -22.927 1.00 32.50 362 ASP A CA 1
ATOM 2820 C C . ASP A 1 362 ? -20.530 22.682 -23.625 1.00 32.50 362 ASP A C 1
ATOM 2822 O O . ASP A 1 362 ? -20.482 22.560 -24.849 1.00 32.50 362 ASP A O 1
ATOM 2826 N N . GLU A 1 363 ? -21.114 21.756 -22.865 1.00 31.59 363 GLU A N 1
ATOM 2827 C CA . GLU A 1 363 ? -21.947 20.681 -23.409 1.00 31.59 363 GLU A CA 1
ATOM 2828 C C . GLU A 1 363 ? -23.408 21.132 -23.483 1.00 31.59 363 GLU A C 1
ATOM 2830 O O . GLU A 1 363 ? -24.284 20.689 -22.742 1.00 31.59 363 GLU A O 1
ATOM 2835 N N . ASN A 1 364 ? -23.693 22.009 -24.443 1.00 33.06 364 ASN A N 1
ATOM 2836 C CA . ASN A 1 364 ? -25.016 22.025 -25.046 1.00 33.06 364 ASN A CA 1
ATOM 2837 C C . ASN A 1 364 ? -25.027 21.020 -26.203 1.00 33.06 364 ASN A C 1
ATOM 2839 O O . ASN A 1 364 ? -24.274 21.164 -27.162 1.00 33.06 364 ASN A O 1
ATOM 2843 N N . SER A 1 365 ? -25.967 20.074 -26.131 1.00 35.25 365 SER A N 1
ATOM 2844 C CA . SER A 1 365 ? -26.429 19.144 -27.177 1.00 35.25 365 SER A CA 1
ATOM 2845 C C . SER A 1 365 ? -25.822 17.733 -27.228 1.00 35.25 365 SER A C 1
ATOM 2847 O O . SER A 1 365 ? -25.015 17.411 -28.088 1.00 35.25 365 SER A O 1
ATOM 2849 N N . VAL A 1 366 ? -26.396 16.811 -26.445 1.00 29.67 366 VAL A N 1
ATOM 2850 C CA . VAL A 1 366 ? -26.593 15.427 -26.913 1.00 29.67 366 VAL A CA 1
ATOM 2851 C C . VAL A 1 366 ? -28.008 14.966 -26.556 1.00 29.67 366 VAL A C 1
ATOM 2853 O O . VAL A 1 366 ? -28.398 14.891 -25.391 1.00 29.67 366 VAL A O 1
ATOM 2856 N N . LYS A 1 367 ? -28.808 14.697 -27.593 1.00 33.84 367 LYS A N 1
ATOM 2857 C CA . LYS A 1 367 ? -30.149 14.109 -27.497 1.00 33.84 367 LYS A CA 1
ATOM 2858 C C . LYS A 1 367 ? -30.037 12.628 -27.121 1.00 33.84 367 LYS A C 1
ATOM 2860 O O . LYS A 1 367 ? -29.247 11.899 -27.710 1.00 33.84 367 LYS A O 1
ATOM 2865 N N . LYS A 1 368 ? -30.862 12.191 -26.164 1.00 32.88 368 LYS A N 1
ATOM 2866 C CA . LYS A 1 368 ? -31.090 10.779 -25.831 1.00 32.88 368 LYS A CA 1
ATOM 2867 C C . LYS A 1 368 ? -31.999 10.140 -26.879 1.00 32.88 368 LYS A C 1
ATOM 2869 O O . LYS A 1 368 ? -33.190 10.440 -26.882 1.00 32.88 368 LYS A O 1
ATOM 2874 N N . ASP A 1 369 ? -31.468 9.190 -27.639 1.00 32.81 369 ASP A N 1
ATOM 2875 C CA . ASP A 1 369 ? -32.281 8.203 -28.347 1.00 32.81 369 ASP A CA 1
ATOM 2876 C C . ASP A 1 369 ? -32.206 6.875 -27.590 1.00 32.81 369 ASP A C 1
ATOM 2878 O O . ASP A 1 369 ? -31.137 6.312 -27.349 1.00 32.81 369 ASP A O 1
ATOM 2882 N N . GLY A 1 370 ? -33.370 6.416 -27.135 1.00 39.41 370 GLY A N 1
ATOM 2883 C CA . GLY A 1 370 ? -33.523 5.171 -26.403 1.00 39.41 370 GLY A CA 1
ATOM 2884 C C . GLY A 1 370 ? -33.583 3.964 -27.332 1.00 39.41 370 GLY A C 1
ATOM 2885 O O . GLY A 1 370 ? -34.344 3.946 -28.291 1.00 39.41 370 GLY A O 1
ATOM 2886 N N . SER A 1 371 ? -32.849 2.909 -26.989 1.00 31.08 371 SER A N 1
ATOM 2887 C CA . SER A 1 371 ? -33.315 1.532 -27.178 1.00 31.08 371 SER A CA 1
ATOM 2888 C C . SER A 1 371 ? -32.485 0.565 -26.331 1.00 31.08 371 SER A C 1
ATOM 2890 O O . SER A 1 371 ? -31.260 0.527 -26.373 1.00 31.08 371 SER A O 1
ATOM 2892 N N . SER A 1 372 ? -33.197 -0.194 -25.506 1.00 35.53 372 SER A N 1
ATOM 2893 C CA . SER A 1 372 ? -32.719 -1.305 -24.691 1.00 35.53 372 SER A CA 1
ATOM 2894 C C . SER A 1 372 ? -32.468 -2.552 -25.537 1.00 35.53 372 SER A C 1
ATOM 2896 O O . SER A 1 372 ? -33.293 -2.853 -26.395 1.00 35.53 372 SER A O 1
ATOM 2898 N N . ASN A 1 373 ? -31.462 -3.358 -25.187 1.00 30.11 373 ASN A N 1
ATOM 2899 C CA . ASN A 1 373 ? -31.524 -4.816 -25.346 1.00 30.11 373 ASN A CA 1
ATOM 2900 C C . ASN A 1 373 ? -30.669 -5.519 -24.276 1.00 30.11 373 ASN A C 1
ATOM 2902 O O . ASN A 1 373 ? -29.445 -5.418 -24.262 1.00 30.11 373 ASN A O 1
ATOM 2906 N N . ARG A 1 374 ? -31.348 -6.234 -23.366 1.00 29.69 374 ARG A N 1
ATOM 2907 C CA . ARG A 1 374 ? -30.773 -7.186 -22.402 1.00 29.69 374 ARG A CA 1
ATOM 2908 C C . ARG A 1 374 ? -30.731 -8.569 -23.052 1.00 29.69 374 ARG A C 1
ATOM 2910 O O . ARG A 1 374 ? -31.758 -9.039 -23.531 1.00 29.69 374 ARG A O 1
ATOM 2917 N N . ILE A 1 375 ? -29.587 -9.244 -22.980 1.00 28.72 375 ILE A N 1
ATOM 2918 C CA . ILE A 1 375 ? -29.460 -10.684 -23.238 1.00 28.72 375 ILE A CA 1
ATOM 2919 C C . ILE A 1 375 ? -29.163 -11.358 -21.895 1.00 28.72 375 ILE A C 1
ATOM 2921 O O . ILE A 1 375 ? -28.123 -11.106 -21.291 1.00 28.72 375 ILE A O 1
ATOM 2925 N N . SER A 1 376 ? -30.083 -12.195 -21.413 1.00 29.42 376 SER A N 1
ATOM 2926 C CA . SER A 1 376 ? -29.888 -13.080 -20.261 1.00 29.42 376 SER A CA 1
ATOM 2927 C C . SER A 1 376 ? -29.362 -14.445 -20.723 1.00 29.42 376 SER A C 1
ATOM 2929 O O . SER A 1 376 ? -29.817 -14.994 -21.725 1.00 29.42 376 SER A O 1
ATOM 2931 N N . ARG A 1 377 ? -28.394 -15.009 -19.989 1.00 26.12 377 ARG A N 1
ATOM 2932 C CA . ARG A 1 377 ? -27.948 -16.408 -20.129 1.00 26.12 377 ARG A CA 1
ATOM 2933 C C . ARG A 1 377 ? -28.572 -17.269 -19.017 1.00 26.12 377 ARG A C 1
ATOM 2935 O O . ARG A 1 377 ? -28.714 -16.760 -17.907 1.00 26.12 377 ARG A O 1
ATOM 2942 N N . PRO A 1 378 ? -28.921 -18.545 -19.266 1.00 32.22 378 PRO A N 1
ATOM 2943 C CA . PRO A 1 378 ? -29.517 -19.415 -18.254 1.00 32.22 378 PRO A CA 1
ATOM 2944 C C . PRO A 1 378 ? -28.445 -20.138 -17.421 1.00 32.22 378 PRO A C 1
ATOM 2946 O O . PRO A 1 378 ? -27.547 -20.775 -17.971 1.00 32.22 378 PRO A O 1
ATOM 2949 N N . GLY A 1 379 ? -28.562 -20.059 -16.093 1.00 26.44 379 GLY A N 1
ATOM 2950 C CA . GLY A 1 379 ? -27.806 -20.874 -15.139 1.00 26.44 379 GLY A CA 1
ATOM 2951 C C . GLY A 1 379 ? -28.549 -22.169 -14.798 1.00 26.44 379 GLY A C 1
ATOM 2952 O O . GLY A 1 379 ? -29.761 -22.166 -14.588 1.00 26.44 379 GLY A O 1
ATOM 2953 N N . ILE A 1 380 ? -27.814 -23.280 -14.766 1.00 25.06 380 ILE A N 1
ATOM 2954 C CA . ILE A 1 380 ? -28.282 -24.622 -14.399 1.00 25.06 380 ILE A CA 1
ATOM 2955 C C . ILE A 1 380 ? -28.314 -24.733 -12.867 1.00 25.06 380 ILE A C 1
ATOM 2957 O O . ILE A 1 380 ? -27.291 -24.534 -12.218 1.00 25.06 380 ILE A O 1
ATOM 2961 N N . VAL A 1 381 ? -29.470 -25.084 -12.294 1.00 26.17 381 VAL A N 1
ATOM 2962 C CA . VAL A 1 381 ? -29.648 -25.341 -10.853 1.00 26.17 381 VAL A CA 1
ATOM 2963 C C . VAL A 1 381 ? -29.779 -26.846 -10.617 1.00 26.17 381 VAL A C 1
ATOM 2965 O O . VAL A 1 381 ? -30.774 -27.457 -11.005 1.00 26.17 381 VAL A O 1
ATOM 2968 N N . THR A 1 382 ? -28.801 -27.455 -9.947 1.00 27.08 382 THR A N 1
ATOM 2969 C CA . THR A 1 382 ? -28.900 -28.817 -9.395 1.00 27.08 382 THR A CA 1
ATOM 2970 C C . THR A 1 382 ? -29.406 -28.765 -7.953 1.00 27.08 382 THR A C 1
ATOM 2972 O O . THR A 1 382 ? -28.735 -28.219 -7.080 1.00 27.08 382 THR A O 1
ATOM 2975 N N . LYS A 1 383 ? -30.585 -29.349 -7.696 1.00 26.33 383 LYS A N 1
ATOM 2976 C CA . LYS A 1 383 ? -31.142 -29.571 -6.349 1.00 26.33 383 LYS A CA 1
ATOM 2977 C C . LYS A 1 383 ? -30.530 -30.827 -5.715 1.00 26.33 383 LYS A C 1
ATOM 2979 O O . LYS A 1 383 ? -30.523 -31.875 -6.354 1.00 26.33 383 LYS A O 1
ATOM 2984 N N . LEU A 1 384 ? -30.120 -30.744 -4.447 1.00 26.94 384 LEU A N 1
ATOM 2985 C CA . LEU A 1 384 ? -29.902 -31.905 -3.570 1.00 26.94 384 LEU A CA 1
ATOM 2986 C C . LEU A 1 384 ? -30.935 -31.907 -2.422 1.00 26.94 384 LEU A C 1
ATOM 2988 O O . LEU A 1 384 ? -31.362 -30.827 -2.007 1.00 26.94 384 LEU A O 1
ATOM 2992 N N . PRO A 1 385 ? -31.367 -33.084 -1.922 1.00 31.75 385 PRO A N 1
ATOM 2993 C CA . PRO A 1 385 ? -32.498 -33.209 -1.011 1.00 31.75 385 PRO A CA 1
ATOM 2994 C C . PRO A 1 385 ? -32.050 -33.356 0.449 1.00 31.75 385 PRO A C 1
ATOM 2996 O O . PRO A 1 385 ? -31.453 -34.361 0.810 1.00 31.75 385 PRO A O 1
ATOM 2999 N N . CYS A 1 386 ? -32.427 -32.405 1.300 1.00 31.31 386 CYS A N 1
ATOM 3000 C CA . CYS A 1 386 ? -32.537 -32.599 2.749 1.00 31.31 386 CYS A CA 1
ATOM 3001 C C . CYS A 1 386 ? -33.696 -31.732 3.252 1.00 31.31 386 CYS A C 1
ATOM 3003 O O . CYS A 1 386 ? -33.502 -30.597 3.671 1.00 31.31 386 CYS A O 1
ATOM 3005 N N . ALA A 1 387 ? -34.920 -32.244 3.157 1.00 33.59 387 ALA A N 1
ATOM 3006 C CA . ALA A 1 387 ? -36.100 -31.583 3.701 1.00 33.59 387 ALA A CA 1
ATOM 3007 C C . ALA A 1 387 ? -37.061 -32.640 4.249 1.00 33.59 387 ALA A C 1
ATOM 3009 O O . ALA A 1 387 ? -37.967 -33.037 3.528 1.00 33.59 387 ALA A O 1
ATO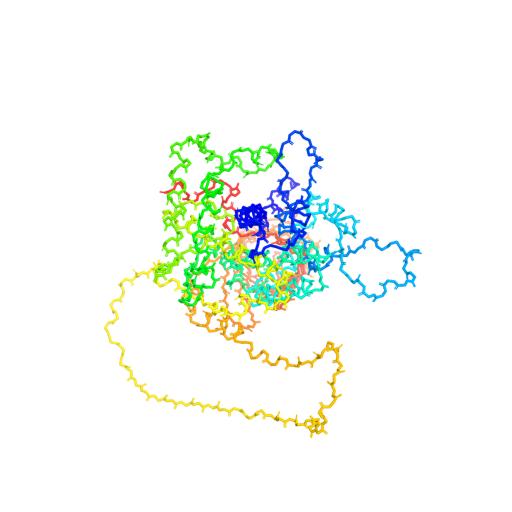M 3010 N N . SER A 1 388 ? -36.829 -33.113 5.486 1.00 33.19 388 SER A N 1
ATOM 3011 C CA . SER A 1 388 ? -37.869 -33.706 6.359 1.00 33.19 388 SER A CA 1
ATOM 3012 C C . SER A 1 388 ? -37.343 -34.262 7.703 1.00 33.19 388 SER A C 1
ATOM 3014 O O . SER A 1 388 ? -37.701 -35.382 8.063 1.00 33.19 388 SER A O 1
ATOM 3016 N N . ASN A 1 389 ? -36.511 -33.548 8.475 1.00 34.16 389 ASN A N 1
ATOM 3017 C CA . ASN A 1 389 ? -36.283 -33.957 9.873 1.00 34.16 389 ASN A CA 1
ATOM 3018 C C . ASN A 1 389 ? -36.180 -32.751 10.835 1.00 34.16 389 ASN A C 1
ATOM 3020 O O . ASN A 1 389 ? -35.258 -31.954 10.663 1.00 34.16 389 ASN A O 1
ATOM 3024 N N . PRO A 1 390 ? -37.097 -32.590 11.814 1.00 33.12 390 PRO A N 1
ATOM 3025 C CA . PRO A 1 390 ? -37.075 -31.478 12.771 1.00 33.12 390 PRO A CA 1
ATOM 3026 C C . PRO A 1 390 ? -36.010 -31.575 13.881 1.00 33.12 390 PRO A C 1
ATOM 3028 O O . PRO A 1 390 ? -35.801 -30.582 14.568 1.00 33.12 390 PRO A O 1
ATOM 3031 N N . ASP A 1 391 ? -35.310 -32.708 14.043 1.00 29.33 391 ASP A N 1
ATOM 3032 C CA . ASP A 1 391 ? -34.474 -32.974 15.235 1.00 29.33 391 ASP A CA 1
ATOM 3033 C C . ASP A 1 391 ? -32.946 -32.962 15.006 1.00 29.33 391 ASP A C 1
ATOM 3035 O O . ASP A 1 391 ? -32.180 -33.568 15.756 1.00 29.33 391 ASP A O 1
ATOM 3039 N N . CYS A 1 392 ? -32.441 -32.231 14.009 1.00 27.22 392 CYS A N 1
ATOM 3040 C CA . CYS A 1 392 ? -30.996 -31.998 13.876 1.00 27.22 392 CYS A CA 1
ATOM 3041 C C . CYS A 1 392 ? -30.528 -30.783 14.702 1.00 27.22 392 CYS A C 1
ATOM 3043 O O . CYS A 1 392 ? -30.184 -29.742 14.147 1.00 27.22 392 CYS A O 1
ATOM 3045 N N . MET A 1 393 ? -30.446 -30.921 16.032 1.00 26.83 393 MET A N 1
ATOM 3046 C CA . MET A 1 393 ? -29.537 -30.097 16.844 1.00 26.83 393 MET A CA 1
ATOM 3047 C C . MET A 1 393 ? -28.158 -30.761 16.878 1.00 26.83 393 MET A C 1
ATOM 3049 O O . MET A 1 393 ? -27.852 -31.592 17.729 1.00 26.83 393 MET A O 1
ATOM 3053 N N . SER A 1 394 ? -27.308 -30.362 15.938 1.00 22.81 394 SER A N 1
ATOM 3054 C CA . SER A 1 394 ? -25.861 -30.536 16.021 1.00 22.81 394 SER A CA 1
ATOM 3055 C C . SER A 1 394 ? -25.223 -29.169 15.820 1.00 22.81 394 SER A C 1
ATOM 3057 O O . SER A 1 394 ? -25.384 -28.573 14.755 1.00 22.81 394 SER A O 1
ATOM 3059 N N . VAL A 1 395 ? -24.494 -28.675 16.823 1.00 26.19 395 VAL A N 1
ATOM 3060 C CA . VAL A 1 395 ? -23.585 -27.529 16.680 1.00 26.19 395 VAL A CA 1
ATOM 3061 C C . VAL A 1 395 ? -22.382 -28.012 15.867 1.00 26.19 395 VAL A C 1
ATOM 3063 O O . VAL A 1 395 ? -21.332 -28.355 16.397 1.00 26.19 395 VAL A O 1
ATOM 3066 N N . GLY A 1 396 ? -22.593 -28.158 14.564 1.00 21.41 396 GLY A N 1
ATOM 3067 C CA . GLY A 1 396 ? -21.546 -28.354 13.577 1.00 21.41 396 GLY A CA 1
ATOM 3068 C C . GLY A 1 396 ? -21.274 -27.017 12.909 1.00 21.41 396 GLY A C 1
ATOM 3069 O O . GLY A 1 396 ? -22.219 -26.302 12.575 1.00 21.41 396 GLY A O 1
ATOM 3070 N N . PHE A 1 397 ? -19.998 -26.686 12.703 1.00 28.31 397 PHE A N 1
ATOM 3071 C CA . PHE A 1 397 ? -19.570 -25.647 11.768 1.00 28.31 397 PHE A CA 1
ATOM 3072 C C . PHE A 1 397 ? -20.082 -26.020 10.371 1.00 28.31 397 PHE A C 1
ATOM 3074 O O . PHE A 1 397 ? -19.407 -26.684 9.586 1.00 28.31 397 PHE A O 1
ATOM 3081 N N . GLY A 1 398 ? -21.338 -25.677 10.102 1.00 23.83 398 GLY A N 1
ATOM 3082 C CA . GLY A 1 398 ? -21.994 -25.948 8.844 1.00 23.83 398 GLY A CA 1
ATOM 3083 C C . GLY A 1 398 ? -21.300 -25.150 7.758 1.00 23.83 398 GLY A C 1
ATOM 3084 O O . GLY A 1 398 ? -21.267 -23.922 7.809 1.00 23.83 398 GLY A O 1
ATOM 3085 N N . HIS A 1 399 ? -20.800 -25.855 6.745 1.00 27.89 399 HIS A N 1
ATOM 3086 C CA . HIS A 1 399 ? -20.603 -25.338 5.394 1.00 27.89 399 HIS A CA 1
ATOM 3087 C C . HIS A 1 399 ? -21.954 -24.920 4.790 1.00 27.89 399 HIS A C 1
ATOM 3089 O O . HIS A 1 399 ? -22.396 -25.444 3.766 1.00 27.89 399 HIS A O 1
ATOM 3095 N N . GLY A 1 400 ? -22.640 -23.976 5.432 1.00 24.34 400 GLY A N 1
ATOM 3096 C CA . GLY A 1 400 ? -23.613 -23.161 4.744 1.00 24.34 400 GLY A CA 1
ATOM 3097 C C . GLY A 1 400 ? -22.836 -22.430 3.665 1.00 24.34 400 GLY A C 1
ATOM 3098 O O . GLY A 1 400 ? -21.989 -21.592 3.971 1.00 24.34 400 GLY A O 1
ATOM 3099 N N . ARG A 1 401 ? -23.099 -22.760 2.397 1.00 26.98 401 ARG A N 1
ATOM 3100 C CA . ARG A 1 401 ? -22.918 -21.777 1.334 1.00 26.98 401 ARG A CA 1
ATOM 3101 C C . ARG A 1 401 ? -23.808 -20.602 1.721 1.00 26.98 401 ARG A C 1
ATOM 3103 O O . ARG A 1 401 ? -24.988 -20.577 1.391 1.00 26.98 401 ARG A O 1
ATOM 3110 N N . TYR A 1 402 ? -23.237 -19.647 2.442 1.00 26.33 402 TYR A N 1
ATOM 3111 C CA . TYR A 1 402 ? -23.586 -18.270 2.199 1.00 26.33 402 TYR A CA 1
ATOM 3112 C C . TYR A 1 402 ? -23.221 -18.067 0.732 1.00 26.33 402 TYR A C 1
ATOM 3114 O O . TYR A 1 402 ? -22.051 -17.916 0.385 1.00 26.33 402 TYR A O 1
ATOM 3122 N N . GLU A 1 403 ? -24.214 -18.135 -0.153 1.00 27.50 403 GLU A N 1
ATOM 3123 C CA . GLU A 1 403 ? -24.175 -17.262 -1.315 1.00 27.50 403 GLU A CA 1
ATOM 3124 C C . GLU A 1 403 ? -24.193 -15.846 -0.732 1.00 27.50 403 GLU A C 1
ATOM 3126 O O . GLU A 1 403 ? -25.225 -15.198 -0.606 1.00 27.50 403 GLU A O 1
ATOM 3131 N N . LEU A 1 404 ? -23.016 -15.390 -0.297 1.00 31.84 404 LEU A N 1
ATOM 3132 C CA . LEU A 1 404 ? -22.634 -14.014 -0.497 1.00 31.84 404 LEU A CA 1
ATOM 3133 C C . LEU A 1 404 ? -22.743 -13.858 -2.014 1.00 31.84 404 LEU A C 1
ATOM 3135 O O . LEU A 1 404 ? -21.789 -14.138 -2.742 1.00 31.84 404 LEU A O 1
ATOM 3139 N N . GLU A 1 405 ? -23.930 -13.493 -2.514 1.00 33.72 405 GLU A N 1
ATOM 3140 C CA . GLU A 1 405 ? -23.977 -12.609 -3.669 1.00 33.72 405 GLU A CA 1
ATOM 3141 C C . GLU A 1 405 ? -23.066 -11.465 -3.259 1.00 33.72 405 GLU A C 1
ATOM 3143 O O . GLU A 1 405 ? -23.401 -10.642 -2.409 1.00 33.72 405 GLU A O 1
ATOM 3148 N N . ASN A 1 406 ? -21.819 -11.573 -3.706 1.00 38.69 406 ASN A N 1
ATOM 3149 C CA . ASN A 1 406 ? -20.741 -10.726 -3.273 1.00 38.69 406 ASN A CA 1
ATOM 3150 C C . ASN A 1 406 ? -20.989 -9.397 -3.975 1.00 38.69 406 ASN A C 1
ATOM 3152 O O . ASN A 1 406 ? -20.403 -9.113 -5.018 1.00 38.69 406 ASN A O 1
ATOM 3156 N N . ASP A 1 407 ? -21.920 -8.613 -3.436 1.00 41.34 407 ASP A N 1
ATOM 3157 C CA . ASP A 1 407 ? -22.219 -7.262 -3.888 1.00 41.34 407 ASP A CA 1
ATOM 3158 C C . ASP A 1 407 ? -20.959 -6.391 -3.754 1.00 41.34 407 ASP A C 1
ATOM 3160 O O . ASP A 1 407 ? -20.833 -5.408 -4.462 1.00 41.34 407 ASP A O 1
ATOM 3164 N N . GLY A 1 408 ? -19.951 -6.817 -2.973 1.00 34.53 408 GLY A N 1
ATOM 3165 C CA . GLY A 1 408 ? -18.592 -6.262 -2.976 1.00 34.53 408 GLY A CA 1
ATOM 3166 C C . GLY A 1 408 ? -17.852 -6.388 -4.320 1.00 34.53 408 GLY A C 1
ATOM 3167 O O . GLY A 1 408 ? -17.163 -5.454 -4.734 1.00 34.53 408 GLY A O 1
ATOM 3168 N N . SER A 1 409 ? -18.061 -7.482 -5.068 1.00 35.47 409 SER A N 1
ATOM 3169 C CA . SER A 1 409 ? -17.521 -7.633 -6.433 1.00 35.47 409 SER A CA 1
ATOM 3170 C C . SER A 1 409 ? -18.228 -6.716 -7.435 1.00 35.47 409 SER A C 1
ATOM 3172 O O . SER A 1 409 ? -17.595 -6.203 -8.353 1.00 35.47 409 SER A O 1
ATOM 3174 N N . ARG A 1 410 ? -19.525 -6.444 -7.228 1.00 37.44 410 ARG A N 1
ATOM 3175 C CA . ARG A 1 410 ? -20.269 -5.426 -7.983 1.00 37.44 410 ARG A CA 1
ATOM 3176 C C . ARG A 1 410 ? -19.892 -4.011 -7.566 1.00 37.44 410 ARG A C 1
ATOM 3178 O O . ARG A 1 410 ? -19.749 -3.178 -8.442 1.00 37.44 410 ARG A O 1
ATOM 3185 N N . MET A 1 411 ? -19.665 -3.738 -6.283 1.00 38.88 411 MET A N 1
ATOM 3186 C CA . MET A 1 411 ? -19.263 -2.419 -5.783 1.00 38.88 411 MET A CA 1
ATOM 3187 C C . MET A 1 411 ? -17.910 -2.005 -6.338 1.00 38.88 411 MET A C 1
ATOM 3189 O O . MET A 1 411 ? -17.786 -0.907 -6.865 1.00 38.88 411 MET A O 1
ATOM 3193 N N . THR A 1 412 ? -16.909 -2.886 -6.279 1.00 43.03 412 THR A N 1
ATOM 3194 C CA . THR A 1 412 ? -15.595 -2.607 -6.873 1.00 43.03 412 THR A CA 1
ATOM 3195 C C . THR A 1 412 ? -15.692 -2.509 -8.389 1.00 43.03 412 THR A C 1
ATOM 3197 O O . THR A 1 412 ? -15.171 -1.558 -8.964 1.00 43.03 412 THR A O 1
ATOM 3200 N N . HIS A 1 413 ? -16.413 -3.417 -9.051 1.00 38.44 413 HIS A N 1
ATOM 3201 C CA . HIS A 1 413 ? -16.520 -3.380 -10.505 1.00 38.44 413 HIS A CA 1
ATOM 3202 C C . HIS A 1 413 ? -17.312 -2.166 -11.018 1.00 38.44 413 HIS A C 1
ATOM 3204 O O . HIS A 1 413 ? -16.842 -1.519 -11.946 1.00 38.44 413 HIS A O 1
ATOM 3210 N N . ASP A 1 414 ? -18.439 -1.788 -10.409 1.00 40.53 414 ASP A N 1
ATOM 3211 C CA . ASP A 1 414 ? -19.254 -0.630 -10.808 1.00 40.53 414 ASP A CA 1
ATOM 3212 C C . ASP A 1 414 ? -18.605 0.702 -10.394 1.00 40.53 414 ASP A C 1
ATOM 3214 O O . ASP A 1 414 ? -18.632 1.653 -11.180 1.00 40.53 414 ASP A O 1
ATOM 3218 N N . ALA A 1 415 ? -17.941 0.771 -9.230 1.00 41.94 415 ALA A N 1
ATOM 3219 C CA . ALA A 1 415 ? -17.140 1.937 -8.849 1.00 41.94 415 ALA A CA 1
ATOM 3220 C C . ALA A 1 415 ? -15.950 2.131 -9.798 1.00 41.94 415 ALA A C 1
ATOM 3222 O O . ALA A 1 415 ? -15.702 3.259 -10.204 1.00 41.94 415 ALA A O 1
ATOM 3223 N N . LEU A 1 416 ? -15.263 1.059 -10.224 1.00 42.75 416 LEU A N 1
ATOM 3224 C CA . LEU A 1 416 ? -14.165 1.116 -11.204 1.00 42.75 416 LEU A CA 1
ATOM 3225 C C . LEU A 1 416 ? -14.657 1.375 -12.636 1.00 42.75 416 LEU A C 1
ATOM 3227 O O . LEU A 1 416 ? -13.970 2.030 -13.423 1.00 42.75 416 LEU A O 1
ATOM 3231 N N . LYS A 1 417 ? -15.836 0.872 -13.012 1.00 44.47 417 LYS A N 1
ATOM 3232 C CA . LYS A 1 417 ? -16.409 1.029 -14.358 1.00 44.47 417 LYS A CA 1
ATOM 3233 C C . LYS A 1 417 ? -16.967 2.429 -14.589 1.00 44.47 417 LYS A C 1
ATOM 3235 O O . LYS A 1 417 ? -16.775 2.964 -15.673 1.00 44.47 417 LYS A O 1
ATOM 3240 N N . ASN A 1 418 ? -17.535 3.057 -13.559 1.00 44.00 418 ASN A N 1
ATOM 3241 C CA . ASN A 1 418 ? -17.907 4.476 -13.588 1.00 44.00 418 ASN A CA 1
ATOM 3242 C C . ASN A 1 418 ? -16.700 5.419 -13.412 1.00 44.00 418 ASN A C 1
ATOM 3244 O O . ASN A 1 418 ? -16.853 6.634 -13.508 1.00 44.00 418 ASN A O 1
ATOM 3248 N N . ASN A 1 419 ? -15.497 4.874 -13.196 1.00 50.75 419 ASN A N 1
ATOM 3249 C CA . ASN A 1 419 ? -14.256 5.624 -13.012 1.00 50.75 419 ASN A CA 1
ATOM 3250 C C . ASN A 1 419 ? -13.464 5.845 -14.312 1.00 50.75 419 ASN A C 1
ATOM 3252 O O . ASN A 1 419 ? -12.233 5.895 -14.288 1.00 50.75 419 ASN A O 1
ATOM 3256 N N . GLU A 1 420 ? -14.135 5.950 -15.466 1.00 49.88 420 GLU A N 1
ATOM 3257 C CA . GLU A 1 420 ? -13.464 6.251 -16.744 1.00 49.88 420 GLU A CA 1
ATOM 3258 C C . GLU A 1 420 ? -12.617 7.534 -16.666 1.00 49.88 420 GLU A C 1
ATOM 3260 O O . GLU A 1 420 ? -11.568 7.626 -17.299 1.00 49.88 420 GLU A O 1
ATOM 3265 N N . GLU A 1 421 ? -13.004 8.489 -15.820 1.00 45.28 421 GLU A N 1
ATOM 3266 C CA . GLU A 1 421 ? -12.267 9.736 -15.613 1.00 45.28 421 GLU A CA 1
ATOM 3267 C C . GLU A 1 421 ? -10.966 9.543 -14.811 1.00 45.28 421 GLU A C 1
ATOM 3269 O O . GLU A 1 421 ? -9.928 10.085 -15.188 1.00 45.28 421 GLU A O 1
ATOM 3274 N N . TYR A 1 422 ? -10.958 8.707 -13.766 1.00 47.72 422 TYR A N 1
ATOM 3275 C CA . TYR A 1 422 ? -9.726 8.371 -13.038 1.00 47.72 422 TYR A CA 1
ATOM 3276 C C . TYR A 1 422 ? -8.787 7.506 -13.882 1.00 47.72 422 TYR A C 1
ATOM 3278 O O . TYR A 1 422 ? -7.577 7.742 -13.885 1.00 47.72 422 TYR A O 1
ATOM 3286 N N . LYS A 1 423 ? -9.351 6.576 -14.669 1.00 52.53 423 LYS A N 1
ATOM 3287 C CA . LYS A 1 423 ? -8.625 5.754 -15.655 1.00 52.53 423 LYS A CA 1
ATOM 3288 C C . LYS A 1 423 ? -7.896 6.596 -16.703 1.00 52.53 423 LYS A C 1
ATOM 3290 O O . LYS A 1 423 ? -6.828 6.197 -17.157 1.00 52.53 423 LYS A O 1
ATOM 3295 N N . ASN A 1 424 ? -8.443 7.758 -17.056 1.00 48.72 424 ASN A N 1
ATOM 3296 C CA . ASN A 1 424 ? -7.850 8.658 -18.044 1.00 48.72 424 ASN A CA 1
ATOM 3297 C C . ASN A 1 424 ? -6.859 9.675 -17.444 1.00 48.72 424 ASN A C 1
ATOM 3299 O O . ASN A 1 424 ? -6.045 10.219 -18.190 1.00 48.72 424 ASN A O 1
ATOM 3303 N N . ASN A 1 425 ? -6.891 9.922 -16.125 1.00 46.16 425 ASN A N 1
ATOM 3304 C CA . ASN A 1 425 ? -6.193 11.059 -15.507 1.00 46.16 425 ASN A CA 1
ATOM 3305 C C . ASN A 1 425 ? -5.084 10.702 -14.501 1.00 46.16 425 ASN A C 1
ATOM 3307 O O . ASN A 1 425 ? -4.286 11.577 -14.152 1.00 46.16 425 ASN A O 1
ATOM 3311 N N . THR A 1 426 ? -4.952 9.447 -14.061 1.00 56.44 426 THR A N 1
ATOM 3312 C CA . THR A 1 426 ? -3.798 9.033 -13.239 1.00 56.44 426 THR A CA 1
ATOM 3313 C C . THR A 1 426 ? -2.603 8.634 -14.102 1.00 56.44 426 THR A C 1
ATOM 3315 O O . THR A 1 426 ? -2.230 7.470 -14.224 1.00 56.44 426 THR A O 1
ATOM 3318 N N . PHE A 1 427 ? -1.949 9.635 -14.695 1.00 64.81 427 PHE A N 1
ATOM 3319 C CA . PHE A 1 427 ? -0.647 9.441 -15.333 1.00 64.81 427 PHE A CA 1
ATOM 3320 C C . PHE A 1 427 ? 0.429 9.228 -14.269 1.00 64.81 427 PHE A C 1
ATOM 3322 O O . PHE A 1 427 ? 0.993 10.174 -13.719 1.00 64.81 427 PHE A O 1
ATOM 3329 N N . SER A 1 428 ? 0.741 7.966 -13.996 1.00 80.75 428 SER A N 1
ATOM 3330 C CA . SER A 1 428 ? 1.907 7.609 -13.199 1.00 80.75 428 SER A CA 1
ATOM 3331 C C . SER A 1 428 ? 3.103 7.344 -14.114 1.00 80.75 428 SER A C 1
ATOM 3333 O O . SER A 1 428 ? 2.951 6.846 -15.227 1.00 80.75 428 SER A O 1
ATOM 3335 N N . THR A 1 429 ? 4.307 7.737 -13.699 1.00 87.06 429 THR A N 1
ATOM 3336 C CA . THR A 1 429 ? 5.527 7.586 -14.510 1.00 87.06 429 THR A CA 1
ATOM 3337 C C . THR A 1 429 ? 6.591 6.857 -13.715 1.00 87.06 429 THR A C 1
ATOM 3339 O O . THR A 1 429 ? 6.863 7.211 -12.569 1.00 87.06 429 THR A O 1
ATOM 3342 N N . LEU A 1 430 ? 7.227 5.875 -14.344 1.00 89.94 430 LEU A N 1
ATOM 3343 C CA . LEU A 1 430 ? 8.435 5.241 -13.837 1.00 89.94 430 LEU A CA 1
ATOM 3344 C C . LEU A 1 430 ? 9.662 5.914 -14.439 1.00 89.94 430 LEU A C 1
ATOM 3346 O O . LEU A 1 430 ? 9.671 6.279 -15.614 1.00 89.94 430 LEU A O 1
ATOM 3350 N N . ILE A 1 431 ? 10.715 6.021 -13.640 1.00 91.81 431 ILE A N 1
ATOM 3351 C CA . ILE A 1 431 ? 12.071 6.261 -14.122 1.00 91.81 431 ILE A CA 1
ATOM 3352 C C . ILE A 1 431 ? 12.886 5.000 -13.875 1.00 91.81 431 ILE A C 1
ATOM 3354 O O . ILE A 1 431 ? 12.770 4.383 -12.814 1.00 91.81 431 ILE A O 1
ATOM 3358 N N . GLY A 1 432 ? 13.706 4.603 -14.840 1.00 93.19 432 GLY A N 1
ATOM 3359 C CA . GLY A 1 432 ? 14.532 3.421 -14.670 1.00 93.19 432 GLY A CA 1
ATOM 3360 C C . GLY A 1 432 ? 15.884 3.490 -15.347 1.00 93.19 432 GLY A C 1
ATOM 3361 O O . GLY A 1 432 ? 16.130 4.291 -16.248 1.00 93.19 432 GLY A O 1
ATOM 3362 N N . PHE A 1 433 ? 16.760 2.618 -14.867 1.00 95.50 433 PHE A N 1
ATOM 3363 C CA . PHE A 1 433 ? 18.109 2.398 -15.346 1.00 95.50 433 PHE A CA 1
ATOM 3364 C C . PHE A 1 433 ? 18.325 0.903 -15.513 1.00 95.50 433 PHE A C 1
ATOM 3366 O O . PHE A 1 433 ? 18.037 0.119 -14.612 1.00 95.50 433 PHE A O 1
ATOM 3373 N N . GLN A 1 434 ? 18.885 0.494 -16.638 1.00 96.19 434 GLN A N 1
ATOM 3374 C CA . GLN A 1 434 ? 19.201 -0.903 -16.896 1.00 96.19 434 GLN A CA 1
ATOM 3375 C C . GLN A 1 434 ? 20.654 -1.073 -17.314 1.00 96.19 434 GLN A C 1
ATOM 3377 O O . GLN A 1 434 ? 21.253 -0.202 -17.950 1.00 96.19 434 GLN A O 1
ATOM 3382 N N . TYR A 1 435 ? 21.181 -2.243 -16.983 1.00 97.25 435 TYR A N 1
ATOM 3383 C CA . TYR A 1 435 ? 22.474 -2.728 -17.426 1.00 97.25 435 TYR A CA 1
ATOM 3384 C C . TYR A 1 435 ? 22.300 -4.106 -18.057 1.00 97.25 435 TYR A C 1
ATOM 3386 O O . TYR A 1 435 ? 21.652 -4.974 -17.475 1.00 97.25 435 TYR A O 1
ATOM 3394 N N . ALA A 1 436 ? 22.901 -4.316 -19.225 1.00 97.25 436 ALA A N 1
ATOM 3395 C CA . ALA A 1 436 ? 22.874 -5.588 -19.929 1.00 97.25 436 ALA A CA 1
ATOM 3396 C C . ALA A 1 436 ? 24.247 -5.963 -20.487 1.00 97.25 436 ALA A C 1
ATOM 3398 O O . ALA A 1 436 ? 25.051 -5.107 -20.864 1.00 97.25 436 ALA A O 1
ATOM 3399 N N . ARG A 1 437 ? 24.469 -7.269 -20.613 1.00 96.94 437 ARG A N 1
ATOM 3400 C CA . ARG A 1 437 ? 25.480 -7.853 -21.491 1.00 96.94 437 ARG A CA 1
ATOM 3401 C C . ARG A 1 437 ? 24.810 -8.341 -22.763 1.00 96.94 437 ARG A C 1
ATOM 3403 O O . ARG A 1 437 ? 23.778 -9.004 -22.707 1.00 96.94 437 ARG A O 1
ATOM 3410 N N . GLU A 1 438 ? 25.408 -8.010 -23.897 1.00 95.62 438 GLU A N 1
ATOM 3411 C CA . GLU A 1 438 ? 24.895 -8.339 -25.223 1.00 95.62 438 GLU A CA 1
ATOM 3412 C C . GLU A 1 438 ? 25.938 -9.136 -26.008 1.00 95.62 438 GLU A C 1
ATOM 3414 O O . GLU A 1 438 ? 27.097 -8.737 -26.101 1.00 95.62 438 GLU A O 1
ATOM 3419 N N . SER A 1 439 ? 25.531 -10.271 -26.566 1.00 94.50 439 SER A N 1
ATOM 3420 C CA . SER A 1 439 ? 26.369 -11.135 -27.398 1.00 94.50 439 SER A CA 1
ATOM 3421 C C . SER A 1 439 ? 25.770 -11.227 -28.793 1.00 94.50 439 SER A C 1
ATOM 3423 O O . SER A 1 439 ? 24.572 -11.491 -28.913 1.00 94.50 439 SER A O 1
ATOM 3425 N N . LEU A 1 440 ? 26.576 -11.006 -29.833 1.00 92.94 440 LEU A N 1
ATOM 3426 C CA . LEU A 1 440 ? 26.131 -11.072 -31.223 1.00 92.94 440 LEU A CA 1
ATOM 3427 C C . LEU A 1 440 ? 26.654 -12.335 -31.918 1.00 92.94 440 LEU A C 1
ATOM 3429 O O . LEU A 1 440 ? 27.754 -12.802 -31.646 1.00 92.94 440 LEU A O 1
ATOM 3433 N N . THR A 1 441 ? 25.867 -12.890 -32.842 1.00 89.56 441 THR A N 1
ATOM 3434 C CA . THR A 1 441 ? 26.266 -14.055 -33.659 1.00 89.56 441 THR A CA 1
ATOM 3435 C C . THR A 1 441 ? 27.189 -13.707 -34.829 1.00 89.56 441 THR A C 1
ATOM 3437 O O . THR A 1 441 ? 27.672 -14.604 -35.512 1.00 89.56 441 THR A O 1
ATOM 3440 N N . SER A 1 442 ? 27.358 -12.424 -35.126 1.00 80.31 442 SER A N 1
ATOM 3441 C CA . SER A 1 442 ? 28.189 -11.886 -36.208 1.00 80.31 442 SER A CA 1
ATOM 3442 C C . SER A 1 442 ? 28.798 -10.556 -35.761 1.00 80.31 442 SER A C 1
ATOM 3444 O O . SER A 1 442 ? 28.362 -9.972 -34.764 1.00 80.31 442 SER A O 1
ATOM 3446 N N . GLY A 1 443 ? 29.835 -10.097 -36.463 1.00 69.06 443 GLY A N 1
ATOM 3447 C CA . GLY A 1 443 ? 30.841 -9.208 -35.885 1.00 69.06 443 GLY A CA 1
ATOM 3448 C C . GLY A 1 443 ? 31.853 -9.970 -35.016 1.00 69.06 443 GLY A C 1
ATOM 3449 O O . GLY A 1 443 ? 31.652 -11.127 -34.649 1.00 69.06 443 GLY A O 1
ATOM 3450 N N . ALA A 1 444 ? 32.981 -9.341 -34.690 1.00 64.62 444 ALA A N 1
ATOM 3451 C CA . ALA A 1 444 ? 34.106 -10.014 -34.021 1.00 64.62 444 ALA A CA 1
ATOM 3452 C C . ALA A 1 444 ? 33.942 -10.182 -32.495 1.00 64.62 444 ALA A C 1
ATOM 3454 O O . ALA A 1 444 ? 34.936 -10.266 -31.769 1.00 64.62 444 ALA A O 1
ATOM 3455 N N . HIS A 1 445 ? 32.713 -10.180 -31.978 1.00 64.44 445 HIS A N 1
ATOM 3456 C CA . HIS A 1 445 ? 32.471 -9.633 -30.648 1.00 64.44 445 HIS A CA 1
ATOM 3457 C C . HIS A 1 445 ? 31.487 -10.433 -29.782 1.00 64.44 445 HIS A C 1
ATOM 3459 O O . HIS A 1 445 ? 30.294 -10.531 -30.065 1.00 64.44 445 HIS A O 1
ATOM 3465 N N . TYR A 1 446 ? 32.016 -10.949 -28.665 1.00 67.50 446 TYR A N 1
ATOM 3466 C CA . TYR A 1 446 ? 31.310 -11.711 -27.634 1.00 67.50 446 TYR A CA 1
ATOM 3467 C C . TYR A 1 446 ? 31.245 -10.898 -26.324 1.00 67.50 446 TYR A C 1
ATOM 3469 O O . TYR A 1 446 ? 32.040 -11.128 -25.413 1.00 67.50 446 TYR A O 1
ATOM 3477 N N . GLY A 1 447 ? 30.323 -9.934 -26.197 1.00 84.44 447 GLY A N 1
ATOM 3478 C CA . GLY A 1 447 ? 29.982 -9.354 -24.883 1.00 84.44 447 GLY A CA 1
ATOM 3479 C C . GLY A 1 447 ? 30.119 -7.837 -24.727 1.00 84.44 447 GLY A C 1
ATOM 3480 O O . GLY A 1 447 ? 30.903 -7.357 -23.902 1.00 84.44 447 GLY A O 1
ATOM 3481 N N . ARG A 1 448 ? 29.259 -7.083 -25.411 1.00 92.69 448 ARG A N 1
ATOM 3482 C CA . ARG A 1 448 ? 29.086 -5.631 -25.268 1.00 92.69 448 ARG A CA 1
ATOM 3483 C C . ARG A 1 448 ? 28.325 -5.271 -23.989 1.00 92.69 448 ARG A C 1
ATOM 3485 O O . ARG A 1 448 ? 27.402 -5.980 -23.592 1.00 92.69 448 ARG A O 1
ATOM 3492 N N . ASN A 1 449 ? 28.697 -4.167 -23.341 1.00 96.19 449 ASN A N 1
ATOM 3493 C CA . ASN A 1 449 ? 27.922 -3.591 -22.239 1.00 96.19 449 ASN A CA 1
ATOM 3494 C C . ASN A 1 449 ? 26.871 -2.632 -22.800 1.00 96.19 449 ASN A C 1
ATOM 3496 O O . ASN A 1 449 ? 27.215 -1.745 -23.581 1.00 96.19 449 ASN A O 1
ATOM 3500 N N . ALA A 1 450 ? 25.623 -2.770 -22.371 1.00 96.75 450 ALA A N 1
ATOM 3501 C CA . ALA A 1 450 ? 24.545 -1.848 -22.691 1.00 96.75 450 ALA A CA 1
ATOM 3502 C C . ALA A 1 450 ? 24.011 -1.205 -21.413 1.00 96.75 450 ALA A C 1
ATOM 3504 O O . ALA A 1 450 ? 23.693 -1.893 -20.445 1.00 96.75 450 ALA A O 1
ATOM 3505 N N . TYR A 1 451 ? 23.894 0.115 -21.433 1.00 97.50 451 TYR A N 1
ATOM 3506 C CA . TYR A 1 451 ? 23.288 0.920 -20.385 1.00 97.50 451 TYR A CA 1
ATOM 3507 C C . TYR A 1 451 ? 22.094 1.640 -20.987 1.00 97.50 451 TYR A C 1
ATOM 3509 O O . TYR A 1 451 ? 22.194 2.172 -22.090 1.00 97.50 451 TYR A O 1
ATOM 3517 N N . GLU A 1 452 ? 20.971 1.680 -20.287 1.00 97.38 452 GLU A N 1
ATOM 3518 C CA . GLU A 1 452 ? 19.829 2.474 -20.736 1.00 97.38 452 GLU A CA 1
ATOM 3519 C C . GLU A 1 452 ? 19.173 3.178 -19.557 1.00 97.38 452 GLU A C 1
ATOM 3521 O O . GLU A 1 452 ? 19.009 2.590 -18.493 1.00 97.38 452 GLU A O 1
ATOM 3526 N N . ALA A 1 453 ? 18.828 4.446 -19.760 1.00 96.75 453 ALA A N 1
ATOM 3527 C CA . ALA A 1 453 ? 18.011 5.234 -18.848 1.00 96.75 453 ALA A CA 1
ATOM 3528 C C . ALA A 1 453 ? 16.688 5.536 -19.548 1.00 96.75 453 ALA A C 1
ATOM 3530 O O . ALA A 1 453 ? 16.706 5.936 -20.713 1.00 96.75 453 ALA A O 1
ATOM 3531 N N . TYR A 1 454 ? 15.559 5.338 -18.874 1.00 96.06 454 TYR A N 1
ATOM 3532 C CA . TYR A 1 454 ? 14.246 5.441 -19.504 1.00 96.06 454 TYR A CA 1
ATOM 3533 C C . TYR A 1 454 ? 13.181 6.064 -18.604 1.00 96.06 454 TYR A C 1
ATOM 3535 O O . TYR A 1 454 ? 13.291 6.077 -17.376 1.00 96.06 454 TYR A O 1
ATOM 3543 N N . LEU A 1 455 ? 12.131 6.558 -19.259 1.00 95.00 455 LEU A N 1
ATOM 3544 C CA . LEU A 1 455 ? 10.865 6.968 -18.667 1.00 95.00 455 LEU A CA 1
ATOM 3545 C C . LEU A 1 455 ? 9.762 6.041 -19.170 1.00 95.00 455 LEU A C 1
ATOM 3547 O O . LEU A 1 455 ? 9.696 5.753 -20.366 1.00 95.00 455 LEU A O 1
ATOM 3551 N N . ALA A 1 456 ? 8.892 5.597 -18.270 1.00 92.75 456 ALA A N 1
ATOM 3552 C CA . ALA A 1 456 ? 7.801 4.692 -18.601 1.00 92.75 456 ALA A CA 1
ATOM 3553 C C . ALA A 1 456 ? 6.473 5.223 -18.044 1.00 92.75 456 ALA A C 1
ATOM 3555 O O . ALA A 1 456 ? 6.182 5.004 -16.864 1.00 92.75 456 ALA A O 1
ATOM 3556 N N . PRO A 1 457 ? 5.680 5.975 -18.831 1.00 89.00 457 PRO A N 1
ATOM 3557 C CA . PRO A 1 457 ? 4.331 6.323 -18.413 1.00 89.00 457 PRO A CA 1
ATOM 3558 C C . PRO A 1 457 ? 3.482 5.050 -18.339 1.00 89.00 457 PRO A C 1
ATOM 3560 O O . PRO A 1 457 ? 3.458 4.244 -19.268 1.00 89.00 457 PRO A O 1
ATOM 3563 N N . ILE A 1 458 ? 2.801 4.861 -17.216 1.00 82.44 458 ILE A N 1
ATOM 3564 C CA . ILE A 1 458 ? 1.945 3.707 -16.964 1.00 82.44 458 ILE A CA 1
ATOM 3565 C C . ILE A 1 458 ? 0.593 3.990 -17.611 1.00 82.44 458 ILE A C 1
ATOM 3567 O O . ILE A 1 458 ? -0.120 4.897 -17.189 1.00 82.44 458 ILE A O 1
ATOM 3571 N N . LEU A 1 459 ? 0.255 3.219 -18.645 1.00 79.38 459 LEU A N 1
ATOM 3572 C CA . LEU A 1 459 ? -1.059 3.252 -19.276 1.00 79.38 459 LEU A CA 1
ATOM 3573 C C . LEU A 1 459 ? -1.843 2.031 -18.792 1.00 79.38 459 LEU A C 1
ATOM 3575 O O . LEU A 1 459 ? -1.593 0.903 -19.219 1.00 79.38 459 LEU A O 1
ATOM 3579 N N . TYR A 1 460 ? -2.769 2.251 -17.864 1.00 66.50 460 TYR A N 1
ATOM 3580 C CA . TYR A 1 460 ? -3.633 1.189 -17.365 1.00 66.50 460 TYR A CA 1
ATOM 3581 C C . TYR A 1 460 ? -4.799 0.956 -18.332 1.00 66.50 460 TYR A C 1
ATOM 3583 O O . TYR A 1 460 ? -5.493 1.899 -18.715 1.00 66.50 460 TYR A O 1
ATOM 3591 N N . ARG A 1 461 ? -5.031 -0.302 -18.725 1.00 63.78 461 ARG A N 1
ATOM 3592 C CA . ARG A 1 461 ? -6.210 -0.690 -19.507 1.00 63.78 461 ARG A CA 1
ATOM 3593 C C . ARG A 1 461 ? -6.818 -1.938 -18.889 1.00 63.78 461 ARG A C 1
ATOM 3595 O O . ARG A 1 461 ? -6.176 -2.981 -18.837 1.00 63.78 461 ARG A O 1
ATOM 3602 N N . ASP A 1 462 ? -8.058 -1.798 -18.437 1.00 56.91 462 ASP A N 1
ATOM 3603 C CA . ASP A 1 462 ? -8.761 -2.823 -17.675 1.00 56.91 462 ASP A CA 1
ATOM 3604 C C . ASP A 1 462 ? -8.803 -4.179 -18.414 1.00 56.91 462 ASP A C 1
ATOM 3606 O O . ASP A 1 462 ? -9.106 -4.257 -19.608 1.00 56.91 462 ASP A O 1
ATOM 3610 N N . GLU A 1 463 ? -8.515 -5.226 -17.637 1.00 57.88 463 GLU A N 1
ATOM 3611 C CA . GLU A 1 463 ? -8.944 -6.627 -17.778 1.00 57.88 463 GLU A CA 1
ATOM 3612 C C . GLU A 1 463 ? -8.041 -7.685 -18.429 1.00 57.88 463 GLU A C 1
ATOM 3614 O O . GLU A 1 463 ? -8.335 -8.852 -18.200 1.00 57.88 463 GLU A O 1
ATOM 3619 N N . ASN A 1 464 ? -6.940 -7.409 -19.145 1.00 62.25 464 ASN A N 1
ATOM 3620 C CA . ASN A 1 464 ? -6.131 -8.542 -19.668 1.00 62.25 464 ASN A CA 1
ATOM 3621 C C . ASN A 1 464 ? -4.617 -8.338 -19.737 1.00 62.25 464 ASN A C 1
ATOM 3623 O O . ASN A 1 464 ? -3.871 -9.268 -19.442 1.00 62.25 464 ASN A O 1
ATOM 3627 N N . TRP A 1 465 ? -4.154 -7.159 -20.143 1.00 61.94 465 TRP A N 1
ATOM 3628 C CA . TRP A 1 465 ? -2.729 -6.867 -20.272 1.00 61.94 465 TRP A CA 1
ATOM 3629 C C . TRP A 1 465 ? -2.502 -5.394 -19.995 1.00 61.94 465 TRP A C 1
ATOM 3631 O O . TRP A 1 465 ? -3.013 -4.540 -20.723 1.00 61.94 465 TRP A O 1
ATOM 3641 N N . ASN A 1 466 ? -1.696 -5.104 -18.980 1.00 78.50 466 ASN A N 1
ATOM 3642 C CA . ASN A 1 466 ? -1.202 -3.754 -18.785 1.00 78.50 466 ASN A CA 1
ATOM 3643 C C . ASN A 1 466 ? -0.032 -3.505 -19.723 1.00 78.50 466 ASN A C 1
ATOM 3645 O O . ASN A 1 466 ? 0.855 -4.351 -19.879 1.00 78.50 466 ASN A O 1
ATOM 3649 N N . VAL A 1 467 ? -0.078 -2.342 -20.369 1.00 85.38 467 VAL A N 1
ATOM 3650 C CA . VAL A 1 467 ? 0.865 -1.940 -21.402 1.00 85.38 467 VAL A CA 1
ATOM 3651 C C . VAL A 1 467 ? 1.612 -0.717 -20.903 1.00 85.38 467 VAL A C 1
ATOM 3653 O O . VAL A 1 467 ? 1.029 0.350 -20.745 1.00 85.38 467 VAL A O 1
ATOM 3656 N N . ILE A 1 468 ? 2.915 -0.857 -20.678 1.00 89.88 468 ILE A N 1
ATOM 3657 C CA . ILE A 1 468 ? 3.753 0.259 -20.235 1.00 89.88 468 ILE A CA 1
ATOM 3658 C C . ILE A 1 468 ? 4.718 0.617 -21.369 1.00 89.88 468 ILE A C 1
ATOM 3660 O O . ILE A 1 468 ? 5.711 -0.089 -21.585 1.00 89.88 468 ILE A O 1
ATOM 3664 N N . PRO A 1 469 ? 4.454 1.679 -22.151 1.00 93.81 469 PRO A N 1
ATOM 3665 C CA . PRO A 1 469 ? 5.449 2.192 -23.079 1.00 93.81 469 PRO A CA 1
ATOM 3666 C C . PRO A 1 469 ? 6.644 2.755 -22.302 1.00 93.81 469 PRO A C 1
ATOM 3668 O O . PRO A 1 469 ? 6.493 3.411 -21.280 1.00 93.81 469 PRO A O 1
ATOM 3671 N N . ASN A 1 470 ? 7.841 2.506 -22.809 1.00 95.00 470 ASN A N 1
ATOM 3672 C CA . ASN A 1 470 ? 9.112 2.941 -22.256 1.00 95.00 470 ASN A CA 1
ATOM 3673 C C . ASN A 1 470 ? 9.873 3.703 -23.340 1.00 95.00 470 ASN A C 1
ATOM 3675 O O . ASN A 1 470 ? 10.048 3.202 -24.454 1.00 95.00 470 ASN A O 1
ATOM 3679 N N . PHE A 1 471 ? 10.368 4.885 -22.993 1.00 96.88 471 PHE A N 1
ATOM 3680 C CA . PHE A 1 471 ? 11.179 5.735 -23.855 1.00 96.88 471 PHE A CA 1
ATOM 3681 C C . PHE A 1 471 ? 12.534 5.932 -23.196 1.00 96.88 471 PHE A C 1
ATOM 3683 O O . PHE A 1 471 ? 12.601 6.446 -22.078 1.00 96.88 471 PHE A O 1
ATOM 3690 N N . GLY A 1 472 ? 13.603 5.516 -23.867 1.00 96.94 472 GLY A N 1
ATOM 3691 C CA . GLY A 1 472 ? 14.929 5.498 -23.269 1.00 96.94 472 GLY A CA 1
ATOM 3692 C C . GLY A 1 472 ? 16.034 6.044 -24.154 1.00 96.94 472 GLY A C 1
ATOM 3693 O O . GLY A 1 472 ? 15.894 6.238 -25.363 1.00 96.94 472 GLY A O 1
ATOM 3694 N N . LEU A 1 473 ? 17.162 6.297 -23.502 1.00 97.94 473 LEU A N 1
ATOM 3695 C CA . LEU A 1 473 ? 18.448 6.573 -24.116 1.00 97.94 473 LEU A CA 1
ATOM 3696 C C . LEU A 1 473 ? 19.364 5.393 -23.827 1.00 97.94 473 LEU A C 1
ATOM 3698 O O . LEU A 1 473 ? 19.477 4.963 -22.681 1.00 97.94 473 LEU A O 1
ATOM 3702 N N . VAL A 1 474 ? 20.003 4.873 -24.870 1.00 97.81 474 VAL A N 1
ATOM 3703 C CA . VAL A 1 474 ? 20.875 3.700 -24.802 1.00 97.81 474 VAL A CA 1
ATOM 3704 C C . VAL A 1 474 ? 22.311 4.131 -25.049 1.00 97.81 474 VAL A C 1
ATOM 3706 O O . VAL A 1 474 ? 22.579 4.873 -25.995 1.00 97.81 474 VAL A O 1
ATOM 3709 N N . TRP A 1 475 ? 23.232 3.600 -24.254 1.00 97.88 475 TRP A N 1
ATOM 3710 C CA . TRP A 1 475 ? 24.673 3.685 -24.451 1.00 97.88 475 TRP A CA 1
ATOM 3711 C C . TRP A 1 475 ? 25.257 2.284 -24.500 1.00 97.88 475 TRP A C 1
ATOM 3713 O O . TRP A 1 475 ? 25.039 1.462 -23.614 1.00 97.88 475 TRP A O 1
ATOM 3723 N N . LEU A 1 476 ? 26.018 2.022 -25.547 1.00 96.12 476 LEU A N 1
ATOM 3724 C CA . LEU A 1 476 ? 26.677 0.759 -25.795 1.00 96.12 476 LEU A CA 1
ATOM 3725 C C . LEU A 1 476 ? 28.179 0.967 -25.701 1.00 96.12 476 LEU A C 1
ATOM 3727 O O . LEU A 1 476 ? 28.713 1.897 -26.307 1.00 96.12 476 LEU A O 1
ATOM 3731 N N . HIS A 1 477 ? 28.853 0.092 -24.967 1.00 94.44 477 HIS A N 1
ATOM 3732 C CA . HIS A 1 477 ? 30.287 0.171 -24.760 1.00 94.44 477 HIS A CA 1
ATOM 3733 C C . HIS A 1 477 ? 30.959 -1.191 -24.923 1.00 94.44 477 HIS A C 1
ATOM 3735 O O . HIS A 1 477 ? 30.595 -2.173 -24.268 1.00 94.44 477 HIS A O 1
ATOM 3741 N N . GLU A 1 478 ? 31.970 -1.225 -25.784 1.00 89.25 478 GLU A N 1
ATOM 3742 C CA . GLU A 1 478 ? 32.744 -2.414 -26.115 1.00 89.25 478 GLU A CA 1
ATOM 3743 C C . GLU A 1 478 ? 34.201 -2.042 -26.415 1.00 89.25 478 GLU A C 1
ATOM 3745 O O . GLU A 1 478 ? 34.528 -1.555 -27.494 1.00 89.25 478 GLU A O 1
ATOM 3750 N N . GLY A 1 479 ? 35.108 -2.259 -25.460 1.00 87.44 479 GLY A N 1
ATOM 3751 C CA . GLY A 1 479 ? 36.515 -1.883 -25.632 1.00 87.44 479 GLY A CA 1
ATOM 3752 C C . GLY A 1 479 ? 36.667 -0.385 -25.929 1.00 87.44 479 GLY A C 1
ATOM 3753 O O . GLY A 1 479 ? 36.245 0.448 -25.137 1.00 87.44 479 GLY A O 1
ATOM 3754 N N . ALA A 1 480 ? 37.255 -0.034 -27.076 1.00 85.12 480 ALA A N 1
ATOM 3755 C CA . ALA A 1 480 ? 37.360 1.358 -27.535 1.00 85.12 480 ALA A CA 1
ATOM 3756 C C . ALA A 1 480 ? 36.110 1.856 -28.291 1.00 85.12 480 ALA A C 1
ATOM 3758 O O . ALA A 1 480 ? 36.018 3.033 -28.639 1.00 85.12 480 ALA A O 1
ATOM 3759 N N . PHE A 1 481 ? 35.157 0.969 -28.572 1.00 88.31 481 PHE A N 1
ATOM 3760 C CA . PHE A 1 481 ? 33.952 1.269 -29.327 1.00 88.31 481 PHE A CA 1
ATOM 3761 C C . PHE A 1 481 ? 32.834 1.775 -28.405 1.00 88.31 481 PHE A C 1
ATOM 3763 O O . PHE A 1 481 ? 32.545 1.191 -27.356 1.00 88.31 481 PHE A O 1
ATOM 3770 N N . GLY A 1 482 ? 32.177 2.862 -28.813 1.00 92.25 482 GLY A N 1
ATOM 3771 C CA . GLY A 1 482 ? 31.033 3.437 -28.112 1.00 92.25 482 GLY A CA 1
ATOM 3772 C C . GLY A 1 482 ? 29.933 3.829 -29.088 1.00 92.25 482 GLY A C 1
ATOM 3773 O O . GLY A 1 482 ? 30.194 4.548 -30.047 1.00 92.25 482 GLY A O 1
ATOM 3774 N N . ALA A 1 483 ? 28.703 3.392 -28.840 1.00 95.50 483 ALA A N 1
ATOM 3775 C CA . ALA A 1 483 ? 27.532 3.790 -29.618 1.00 95.50 483 ALA A CA 1
ATOM 3776 C C . ALA A 1 483 ? 26.426 4.289 -28.686 1.00 95.50 483 ALA A C 1
ATOM 3778 O O . ALA A 1 483 ? 26.384 3.931 -27.512 1.00 95.50 483 ALA A O 1
ATOM 3779 N N . HIS A 1 484 ? 25.541 5.145 -29.183 1.00 97.62 484 HIS A N 1
ATOM 3780 C CA . HIS A 1 484 ? 24.430 5.657 -28.383 1.00 97.62 484 HIS A CA 1
ATOM 3781 C C . HIS A 1 484 ? 23.211 5.948 -29.244 1.00 97.62 484 HIS A C 1
ATOM 3783 O O . HIS A 1 484 ? 23.321 6.129 -30.456 1.00 97.62 484 HIS A O 1
ATOM 3789 N N . GLY A 1 485 ? 22.037 5.997 -28.633 1.00 97.81 485 GLY A N 1
ATOM 3790 C CA . GLY A 1 485 ? 20.807 6.208 -29.375 1.00 97.81 485 GLY A CA 1
ATOM 3791 C C . GLY A 1 485 ? 19.574 6.289 -28.502 1.00 97.81 485 GLY A C 1
ATOM 3792 O O . GLY A 1 485 ? 19.668 6.385 -27.282 1.00 97.81 485 GLY A O 1
ATOM 3793 N N . ALA A 1 486 ? 18.420 6.231 -29.154 1.00 98.19 486 ALA A N 1
ATOM 3794 C CA . ALA A 1 486 ? 17.128 6.172 -28.489 1.00 98.19 486 ALA A CA 1
ATOM 3795 C C . ALA A 1 486 ? 16.573 4.745 -28.525 1.00 98.19 486 ALA A C 1
ATOM 3797 O O . ALA A 1 486 ? 16.791 4.009 -29.493 1.00 98.19 486 ALA A O 1
ATOM 3798 N N . SER A 1 487 ? 15.826 4.376 -27.493 1.00 98.06 487 SER A N 1
ATOM 3799 C CA . SER A 1 487 ? 15.042 3.150 -27.407 1.00 98.06 487 SER A CA 1
ATOM 3800 C C . SER A 1 487 ? 13.568 3.471 -27.210 1.00 98.06 487 SER A C 1
ATOM 3802 O O . SER A 1 487 ? 13.184 4.431 -26.541 1.00 98.06 487 SER A O 1
ATOM 3804 N N . PHE A 1 488 ? 12.741 2.619 -27.793 1.00 97.81 488 PHE A N 1
ATOM 3805 C CA . PHE A 1 488 ? 11.336 2.495 -27.477 1.00 97.81 488 PHE A CA 1
ATOM 3806 C C . PHE A 1 488 ? 11.055 1.034 -27.151 1.00 97.81 488 PHE A C 1
ATOM 3808 O O . PHE A 1 488 ? 11.485 0.134 -27.875 1.00 97.81 488 PHE A O 1
ATOM 3815 N N . ARG A 1 489 ? 10.338 0.788 -26.063 1.00 96.12 489 ARG A N 1
ATOM 3816 C CA . ARG A 1 489 ? 9.933 -0.553 -25.646 1.00 96.12 489 ARG A CA 1
ATOM 3817 C C . ARG A 1 489 ? 8.506 -0.510 -25.131 1.00 96.12 489 ARG A C 1
ATOM 3819 O O . ARG A 1 489 ? 8.046 0.523 -24.661 1.00 96.12 489 ARG A O 1
ATOM 3826 N N . THR A 1 490 ? 7.784 -1.611 -25.235 1.00 95.62 490 THR A N 1
ATOM 3827 C CA . THR A 1 490 ? 6.426 -1.715 -24.700 1.00 95.62 490 THR A CA 1
ATOM 3828 C C . THR A 1 490 ? 6.348 -2.934 -23.804 1.00 95.62 490 THR A C 1
ATOM 3830 O O . THR A 1 490 ? 6.487 -4.040 -24.307 1.00 95.62 490 THR A O 1
ATOM 3833 N N . ASP A 1 491 ? 6.151 -2.745 -22.503 1.00 93.75 491 ASP A N 1
ATOM 3834 C CA . ASP A 1 491 ? 6.067 -3.851 -21.550 1.00 93.75 491 ASP A CA 1
ATOM 3835 C C . ASP A 1 491 ? 4.632 -4.371 -21.500 1.00 93.75 491 ASP A C 1
ATOM 3837 O O . ASP A 1 491 ? 3.716 -3.625 -21.163 1.00 93.75 491 ASP A O 1
ATOM 3841 N N . PHE A 1 492 ? 4.453 -5.649 -21.815 1.00 92.44 492 PHE A N 1
ATOM 3842 C CA . PHE A 1 492 ? 3.224 -6.405 -21.617 1.00 92.44 492 PHE A CA 1
ATOM 3843 C C . PHE A 1 492 ? 3.359 -7.199 -20.319 1.00 92.44 492 PHE A C 1
ATOM 3845 O O . PHE A 1 492 ? 4.176 -8.120 -20.236 1.00 92.44 492 PHE A O 1
ATOM 3852 N N . ILE A 1 493 ? 2.592 -6.823 -19.298 1.00 90.00 493 ILE A N 1
ATOM 3853 C CA . ILE A 1 493 ? 2.638 -7.474 -17.982 1.00 90.00 493 ILE A CA 1
ATOM 3854 C C . ILE A 1 493 ? 1.752 -8.716 -18.004 1.00 90.00 493 ILE A C 1
ATOM 3856 O O . ILE A 1 493 ? 0.574 -8.627 -18.348 1.00 90.00 493 ILE A O 1
ATOM 3860 N N . VAL A 1 494 ? 2.318 -9.859 -17.620 1.00 87.88 494 VAL A N 1
ATOM 3861 C CA . VAL A 1 494 ? 1.565 -11.105 -17.468 1.00 87.88 494 VAL A CA 1
ATOM 3862 C C . VAL A 1 494 ? 0.788 -11.046 -16.140 1.00 87.88 494 VAL A C 1
ATOM 3864 O O . VAL A 1 494 ? 1.416 -10.881 -15.091 1.00 87.88 494 VAL A O 1
ATOM 3867 N N . PRO A 1 495 ? -0.553 -11.180 -16.144 1.00 83.62 495 PRO A N 1
ATOM 3868 C CA . PRO A 1 495 ? -1.364 -11.072 -14.929 1.00 83.62 495 PRO A CA 1
ATOM 3869 C C . PRO A 1 495 ? -0.948 -12.049 -13.825 1.00 83.62 495 PRO A C 1
ATOM 3871 O O . PRO A 1 495 ? -0.591 -13.192 -14.104 1.00 83.62 495 PRO A O 1
ATOM 3874 N N . ASN A 1 496 ? -1.058 -11.609 -12.572 1.00 80.44 496 ASN A N 1
ATOM 3875 C CA . ASN A 1 496 ? -0.693 -12.329 -11.347 1.00 80.44 496 ASN A CA 1
ATOM 3876 C C . ASN A 1 496 ? 0.772 -12.783 -11.304 1.00 80.44 496 ASN A C 1
ATOM 3878 O O . ASN A 1 496 ? 1.115 -13.745 -10.617 1.00 80.44 496 ASN A O 1
ATOM 3882 N N . T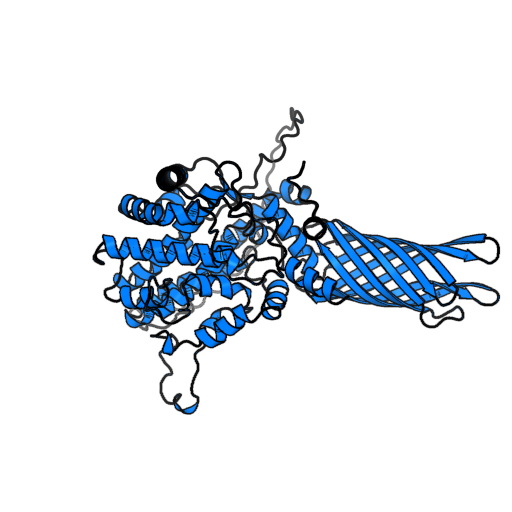HR A 1 497 ? 1.639 -12.116 -12.064 1.00 83.44 497 THR A N 1
ATOM 3883 C CA . THR A 1 497 ? 3.073 -12.381 -12.062 1.00 83.44 497 THR A CA 1
ATOM 3884 C C . THR A 1 497 ? 3.851 -11.076 -12.110 1.00 83.44 497 THR A C 1
ATOM 3886 O O . THR A 1 497 ? 3.382 -10.060 -12.619 1.00 83.44 497 THR A O 1
ATOM 3889 N N . GLU A 1 498 ? 5.106 -11.149 -11.690 1.00 86.56 498 GLU A N 1
ATOM 3890 C CA . GLU A 1 498 ? 6.090 -10.090 -11.910 1.00 86.56 498 GLU A CA 1
ATOM 3891 C C . GLU A 1 498 ? 6.803 -10.232 -13.269 1.00 86.56 498 GLU A C 1
ATOM 3893 O O . GLU A 1 498 ? 7.879 -9.668 -13.493 1.00 86.56 498 GLU A O 1
ATOM 3898 N N . THR A 1 499 ? 6.226 -11.015 -14.188 1.00 91.44 499 THR A N 1
ATOM 3899 C CA . THR A 1 499 ? 6.785 -11.280 -15.511 1.00 91.44 499 THR A CA 1
ATOM 3900 C C . THR A 1 499 ? 6.308 -10.240 -16.525 1.00 91.44 499 THR A C 1
ATOM 3902 O O . THR A 1 499 ? 5.115 -9.955 -16.654 1.00 91.44 499 THR A O 1
ATOM 3905 N N . LYS A 1 500 ? 7.247 -9.705 -17.310 1.00 93.75 500 LYS A N 1
ATOM 3906 C CA . LYS A 1 500 ? 6.976 -8.783 -18.422 1.00 93.75 500 LYS A CA 1
ATOM 3907 C C . LYS A 1 500 ? 7.516 -9.361 -19.718 1.00 93.75 500 LYS A C 1
ATOM 3909 O O . LYS A 1 500 ? 8.614 -9.911 -19.743 1.00 93.75 500 LYS A O 1
ATOM 3914 N N . ILE A 1 501 ? 6.787 -9.182 -20.810 1.00 95.88 501 ILE A N 1
ATOM 3915 C CA . ILE A 1 501 ? 7.282 -9.433 -22.164 1.00 95.88 501 ILE A CA 1
ATOM 3916 C C . ILE A 1 501 ? 7.347 -8.093 -22.872 1.00 95.88 501 ILE A C 1
ATOM 3918 O O . ILE A 1 501 ? 6.363 -7.368 -22.904 1.00 95.88 501 ILE A O 1
ATOM 3922 N N . ALA A 1 502 ? 8.497 -7.754 -23.437 1.00 96.81 502 ALA A N 1
ATOM 3923 C CA . ALA A 1 502 ? 8.738 -6.409 -23.911 1.00 96.81 502 ALA A CA 1
ATOM 3924 C C . ALA A 1 502 ? 9.411 -6.395 -25.290 1.00 96.81 502 ALA A C 1
ATOM 3926 O O . ALA A 1 502 ? 10.642 -6.502 -25.386 1.00 96.81 502 ALA A O 1
ATOM 3927 N N . PRO A 1 503 ? 8.642 -6.287 -26.392 1.00 97.62 503 PRO A N 1
ATOM 3928 C CA . PRO A 1 503 ? 9.213 -5.926 -27.678 1.00 97.62 503 PRO A CA 1
ATOM 3929 C C . PRO A 1 503 ? 9.853 -4.541 -27.597 1.00 97.62 503 PRO A C 1
ATOM 3931 O O . PRO A 1 503 ? 9.297 -3.607 -27.013 1.00 97.62 503 PRO A O 1
ATOM 3934 N N . TYR A 1 504 ? 11.026 -4.409 -28.205 1.00 98.00 504 TYR A N 1
ATOM 3935 C CA . TYR A 1 504 ? 11.771 -3.160 -28.247 1.00 98.00 504 TYR A CA 1
ATOM 3936 C C . TYR A 1 504 ? 12.263 -2.847 -29.656 1.00 98.00 504 TYR A C 1
ATOM 3938 O O . TYR A 1 504 ? 12.527 -3.736 -30.469 1.00 98.00 504 TYR A O 1
ATOM 3946 N N . ILE A 1 505 ? 12.446 -1.555 -29.906 1.00 98.19 505 ILE A N 1
ATOM 3947 C CA . ILE A 1 505 ? 13.118 -0.992 -31.071 1.00 98.19 505 ILE A CA 1
ATOM 3948 C C . ILE A 1 505 ? 14.132 0.032 -30.557 1.00 98.19 505 ILE A C 1
ATOM 3950 O O . ILE A 1 505 ? 13.832 0.837 -29.680 1.00 98.19 505 ILE A O 1
ATOM 3954 N N . ARG A 1 506 ? 15.348 0.020 -31.096 1.00 98.12 506 ARG A N 1
ATOM 3955 C CA . ARG A 1 506 ? 16.391 1.006 -30.801 1.00 98.12 506 ARG A CA 1
ATOM 3956 C C . ARG A 1 506 ? 16.870 1.631 -32.096 1.00 98.12 506 ARG A C 1
ATOM 3958 O O . ARG A 1 506 ? 17.015 0.934 -33.095 1.00 98.12 506 ARG A O 1
ATOM 3965 N N . ARG A 1 507 ? 17.178 2.922 -32.072 1.00 98.12 507 ARG A N 1
ATOM 3966 C CA . ARG A 1 507 ? 17.852 3.624 -33.165 1.00 98.12 507 ARG A CA 1
ATOM 3967 C C . ARG A 1 507 ? 19.173 4.163 -32.649 1.00 98.12 507 ARG A C 1
ATOM 3969 O O . ARG A 1 507 ? 19.190 5.096 -31.853 1.00 98.12 507 ARG A O 1
ATOM 3976 N N . ILE A 1 508 ? 20.264 3.544 -33.085 1.00 97.94 508 ILE A N 1
ATOM 3977 C CA . ILE A 1 508 ? 21.598 3.685 -32.502 1.00 97.94 508 ILE A CA 1
ATOM 3978 C C . ILE A 1 508 ? 22.550 4.286 -33.533 1.00 97.94 508 ILE A C 1
ATOM 3980 O O . ILE A 1 508 ? 22.567 3.876 -34.693 1.00 97.94 508 ILE A O 1
ATOM 3984 N N . LYS A 1 509 ? 23.349 5.255 -33.095 1.00 97.31 509 LYS A N 1
ATOM 3985 C CA . LYS A 1 509 ? 24.422 5.888 -33.852 1.00 97.31 509 LYS A CA 1
ATOM 3986 C C . LYS A 1 509 ? 25.740 5.181 -33.550 1.00 97.31 509 LYS A C 1
ATOM 3988 O O . LYS A 1 509 ? 26.245 5.249 -32.429 1.00 97.31 509 LYS A O 1
ATOM 3993 N N . TYR A 1 510 ? 26.290 4.525 -34.561 1.00 94.62 510 TYR A N 1
ATOM 3994 C CA . TYR A 1 510 ? 27.549 3.794 -34.502 1.00 94.62 510 TYR A CA 1
ATOM 3995 C C . TYR A 1 510 ? 28.677 4.651 -35.103 1.00 94.62 510 TYR A C 1
ATOM 3997 O O . TYR A 1 510 ? 28.484 5.217 -36.186 1.00 94.62 510 TYR A O 1
ATOM 4005 N N . PRO A 1 511 ? 29.847 4.775 -34.449 1.00 90.50 511 PRO A N 1
ATOM 4006 C CA . PRO A 1 511 ? 31.026 5.340 -35.088 1.00 90.50 511 PRO A CA 1
ATOM 4007 C C . PRO A 1 511 ? 31.528 4.408 -36.195 1.00 90.50 511 PRO A C 1
ATOM 4009 O O . PRO A 1 511 ? 31.605 3.192 -36.037 1.00 90.50 511 PRO A O 1
ATOM 4012 N N . ASN A 1 512 ? 31.871 5.005 -37.325 1.00 84.44 512 ASN A N 1
ATOM 4013 C CA . ASN A 1 512 ? 32.496 4.384 -38.484 1.00 84.44 512 ASN A CA 1
ATOM 4014 C C . ASN A 1 512 ? 33.804 5.169 -38.737 1.00 84.44 512 ASN A C 1
ATOM 4016 O O . ASN A 1 512 ? 33.800 6.376 -38.498 1.00 84.44 512 ASN A O 1
ATOM 4020 N N . PRO A 1 513 ? 34.921 4.551 -39.174 1.00 84.00 513 PRO A N 1
ATOM 4021 C CA . PRO A 1 513 ? 36.232 5.207 -39.293 1.00 84.00 513 PRO A CA 1
ATOM 4022 C C . PRO A 1 513 ? 36.250 6.647 -39.828 1.00 84.00 513 PRO A C 1
ATOM 4024 O O . PRO A 1 513 ? 37.075 7.439 -39.387 1.00 84.00 513 PRO A O 1
ATOM 4027 N N . ASN A 1 514 ? 35.325 7.006 -40.725 1.00 86.00 514 ASN A N 1
ATOM 4028 C CA . ASN A 1 514 ? 35.228 8.358 -41.281 1.00 86.00 514 ASN A CA 1
ATOM 4029 C C . ASN A 1 514 ? 33.868 9.046 -41.062 1.00 86.00 514 ASN A C 1
ATOM 4031 O O . ASN A 1 514 ? 33.686 10.181 -41.495 1.00 86.00 514 ASN A O 1
ATOM 4035 N N . THR A 1 515 ? 32.881 8.374 -40.461 1.00 91.19 515 THR A N 1
ATOM 4036 C CA . THR A 1 515 ? 31.494 8.872 -40.384 1.00 91.19 515 THR A CA 1
ATOM 4037 C C . THR A 1 515 ? 30.751 8.333 -39.157 1.00 91.19 515 THR A C 1
ATOM 4039 O O . THR A 1 515 ? 31.302 7.625 -38.321 1.00 91.19 515 THR A O 1
ATOM 4042 N N . TYR A 1 516 ? 29.467 8.663 -39.037 1.00 93.62 516 TYR A N 1
ATOM 4043 C CA . TYR A 1 516 ? 28.560 7.982 -38.124 1.00 93.62 516 TYR A CA 1
ATOM 4044 C C . TYR A 1 516 ? 27.411 7.385 -38.915 1.00 93.62 516 TYR A C 1
ATOM 4046 O O . TYR A 1 516 ? 26.861 8.045 -39.796 1.00 93.62 516 TYR A O 1
ATOM 4054 N N . GLU A 1 517 ? 27.007 6.175 -38.550 1.00 95.38 517 GLU A N 1
ATOM 4055 C CA . GLU A 1 517 ? 25.900 5.489 -39.199 1.00 95.38 517 GLU A CA 1
ATOM 4056 C C . GLU A 1 517 ? 24.779 5.205 -38.197 1.00 95.38 517 GLU A C 1
ATOM 4058 O O . GLU A 1 517 ? 25.016 4.707 -37.096 1.00 95.38 517 GLU A O 1
ATOM 4063 N N . TRP A 1 518 ? 23.543 5.537 -38.572 1.00 97.31 518 TRP A N 1
ATOM 4064 C CA . TRP A 1 518 ? 22.360 5.208 -37.782 1.00 97.31 518 TRP A CA 1
ATOM 4065 C C . TRP A 1 518 ? 21.825 3.839 -38.184 1.00 97.31 518 TRP A C 1
ATOM 4067 O O . TRP A 1 518 ? 21.536 3.603 -39.357 1.00 97.31 518 TRP A O 1
ATOM 4077 N N . LYS A 1 519 ? 21.625 2.963 -37.204 1.00 97.19 519 LYS A N 1
ATOM 4078 C CA . LYS A 1 519 ? 21.063 1.626 -37.397 1.00 97.19 519 LYS A CA 1
ATOM 4079 C C . LYS A 1 519 ? 19.876 1.392 -36.477 1.00 97.19 519 LYS A C 1
ATOM 4081 O O . LYS A 1 519 ? 19.831 1.911 -35.363 1.00 97.19 519 LYS A O 1
ATOM 4086 N N . ASN A 1 520 ? 18.931 0.589 -36.955 1.00 97.88 520 ASN A N 1
ATOM 4087 C CA . ASN A 1 520 ? 17.778 0.162 -36.174 1.00 97.88 520 ASN A CA 1
ATOM 4088 C C . ASN A 1 520 ? 18.011 -1.254 -35.643 1.00 97.88 520 ASN A C 1
ATOM 4090 O O . ASN A 1 520 ? 18.314 -2.154 -36.419 1.00 97.88 520 ASN A O 1
ATOM 4094 N N . SER A 1 521 ? 17.831 -1.440 -34.345 1.00 97.00 521 SER A N 1
ATOM 4095 C CA . SER A 1 521 ? 17.851 -2.727 -33.651 1.00 97.00 521 SER A CA 1
ATOM 4096 C C . SER A 1 521 ? 16.446 -3.032 -33.155 1.00 97.00 521 SER A C 1
ATOM 4098 O O . SER A 1 521 ? 15.698 -2.116 -32.817 1.00 97.00 521 SER A O 1
ATOM 4100 N N . PHE A 1 522 ? 16.053 -4.297 -33.153 1.00 98.06 522 PHE A N 1
ATOM 4101 C CA . PHE A 1 522 ? 14.734 -4.714 -32.682 1.00 98.06 522 PHE A CA 1
ATOM 4102 C C . PHE A 1 522 ? 14.819 -6.079 -32.023 1.00 98.06 522 PHE A C 1
ATOM 4104 O O . PHE A 1 522 ? 15.678 -6.888 -32.362 1.00 98.06 522 PHE A O 1
ATOM 4111 N N . GLY A 1 523 ? 13.922 -6.361 -31.094 1.00 98.06 523 GLY A N 1
ATOM 4112 C CA . GLY A 1 523 ? 13.890 -7.656 -30.436 1.00 98.06 523 GLY A CA 1
ATOM 4113 C C . GLY A 1 523 ? 12.764 -7.760 -29.436 1.00 98.06 523 GLY A C 1
ATOM 4114 O O . GLY A 1 523 ? 11.893 -6.895 -29.361 1.00 98.06 523 GLY A O 1
ATOM 4115 N N . VAL A 1 524 ? 12.799 -8.838 -28.668 1.00 98.12 524 VAL A N 1
ATOM 4116 C CA . VAL A 1 524 ? 11.884 -9.090 -27.561 1.00 98.12 524 VAL A CA 1
ATOM 4117 C C . VAL A 1 524 ? 12.716 -9.477 -26.354 1.00 98.12 524 VAL A C 1
ATOM 4119 O O . VAL A 1 524 ? 13.703 -10.207 -26.473 1.00 98.12 524 VAL A O 1
ATOM 4122 N N . ARG A 1 525 ? 12.317 -8.993 -25.183 1.00 96.88 525 ARG A N 1
ATOM 4123 C CA . ARG A 1 525 ? 12.868 -9.447 -23.909 1.00 96.88 525 ARG A CA 1
ATOM 4124 C C . ARG A 1 525 ? 11.772 -9.954 -22.987 1.00 96.88 525 ARG A C 1
ATOM 4126 O O . ARG A 1 525 ? 10.644 -9.480 -23.058 1.00 96.88 525 ARG A O 1
ATOM 4133 N N . ALA A 1 526 ? 12.125 -10.909 -22.145 1.00 97.00 526 ALA A N 1
ATOM 4134 C CA . ALA A 1 526 ? 11.330 -11.348 -21.015 1.00 97.00 526 ALA A CA 1
ATOM 4135 C C . ALA A 1 526 ? 12.022 -10.866 -19.737 1.00 97.00 526 ALA A C 1
ATOM 4137 O O . ALA A 1 526 ? 13.229 -11.063 -19.574 1.00 97.00 526 ALA A O 1
ATOM 4138 N N . GLU A 1 527 ? 11.270 -10.222 -18.856 1.00 95.31 527 GLU A N 1
ATOM 4139 C CA . GLU A 1 527 ? 11.738 -9.723 -17.565 1.00 95.31 527 GLU A CA 1
ATOM 4140 C C . GLU A 1 527 ? 10.999 -10.449 -16.450 1.00 95.31 527 GLU A C 1
ATOM 4142 O O . GLU A 1 527 ? 9.810 -10.726 -16.580 1.00 95.31 527 GLU A O 1
ATOM 4147 N N . GLN A 1 528 ? 11.692 -10.718 -15.352 1.00 94.25 528 GLN A N 1
ATOM 4148 C CA . GLN A 1 528 ? 11.125 -11.246 -14.122 1.00 94.25 528 GLN A CA 1
ATOM 4149 C C . GLN A 1 528 ? 11.480 -10.294 -12.982 1.00 94.25 528 GLN A C 1
ATOM 4151 O O . GLN A 1 528 ? 12.661 -10.030 -12.737 1.00 94.25 528 GLN A O 1
ATOM 4156 N N . GLY A 1 529 ? 10.470 -9.763 -12.298 1.00 86.12 529 GLY A N 1
ATOM 4157 C CA . GLY A 1 529 ? 10.657 -9.009 -11.064 1.00 86.12 529 GLY A CA 1
ATOM 4158 C C . GLY A 1 529 ? 10.977 -9.913 -9.883 1.00 86.12 529 GLY A C 1
ATOM 4159 O O . GLY A 1 529 ? 10.452 -11.021 -9.773 1.00 86.12 529 GLY A O 1
ATOM 4160 N N . PHE A 1 530 ? 11.880 -9.421 -9.035 1.00 77.75 530 PHE A N 1
ATOM 4161 C CA . PHE A 1 530 ? 12.307 -10.070 -7.789 1.00 77.75 530 PHE A CA 1
ATOM 4162 C C . PHE A 1 530 ? 12.128 -9.156 -6.578 1.00 77.75 530 PHE A C 1
ATOM 4164 O O . PHE A 1 530 ? 12.102 -9.629 -5.447 1.00 77.75 530 PHE A O 1
ATOM 4171 N N . THR A 1 531 ? 12.079 -7.845 -6.807 1.00 74.25 531 THR A N 1
ATOM 4172 C CA . THR A 1 531 ? 11.809 -6.843 -5.779 1.00 74.25 531 THR A CA 1
ATOM 4173 C C . THR A 1 531 ? 10.935 -5.748 -6.368 1.00 74.25 531 THR A C 1
ATOM 4175 O O . THR A 1 531 ? 10.790 -5.634 -7.589 1.00 74.25 531 THR A O 1
ATOM 4178 N N . SER A 1 532 ? 10.483 -4.848 -5.501 1.00 71.25 532 SER A N 1
ATOM 4179 C CA . SER A 1 532 ? 9.656 -3.705 -5.870 1.00 71.25 532 SER A CA 1
ATOM 4180 C C . SER A 1 532 ? 10.290 -2.692 -6.824 1.00 71.25 532 SER A C 1
ATOM 4182 O O . SER A 1 532 ? 9.603 -1.810 -7.343 1.00 71.25 532 SER A O 1
ATOM 4184 N N . PHE A 1 533 ? 11.587 -2.823 -7.098 1.00 82.25 533 PHE A N 1
ATOM 4185 C CA . PHE A 1 533 ? 12.345 -1.911 -7.950 1.00 82.25 533 PHE A CA 1
ATOM 4186 C C . PHE A 1 533 ? 13.369 -2.609 -8.850 1.00 82.25 533 PHE A C 1
ATOM 4188 O O . PHE A 1 533 ? 14.033 -1.920 -9.618 1.00 82.25 533 PHE A O 1
ATOM 4195 N N . MET A 1 534 ? 13.549 -3.933 -8.766 1.00 88.56 534 MET A N 1
ATOM 4196 C CA . MET A 1 534 ? 14.563 -4.661 -9.534 1.00 88.56 534 MET A CA 1
ATOM 4197 C C . MET A 1 534 ? 13.967 -5.861 -10.270 1.00 88.56 534 MET A C 1
ATOM 4199 O O . MET A 1 534 ? 13.289 -6.716 -9.697 1.00 88.56 534 MET A O 1
ATOM 4203 N N . THR A 1 535 ? 14.313 -5.957 -11.549 1.00 91.00 535 THR A N 1
ATOM 4204 C CA . THR A 1 535 ? 13.974 -7.078 -12.426 1.00 91.00 535 THR A CA 1
ATOM 4205 C C . THR A 1 535 ? 15.239 -7.620 -13.093 1.00 91.00 535 THR A C 1
ATOM 4207 O O . THR A 1 535 ? 16.189 -6.872 -13.346 1.00 91.00 535 THR A O 1
ATOM 4210 N N . LEU A 1 536 ? 15.276 -8.922 -13.376 1.00 95.25 536 LEU A N 1
ATOM 4211 C CA . LEU A 1 536 ? 16.270 -9.509 -14.279 1.00 95.25 536 LEU A CA 1
ATOM 4212 C C . LEU A 1 536 ? 15.606 -9.785 -15.616 1.00 95.25 536 LEU A C 1
ATOM 4214 O O . LEU A 1 536 ? 14.424 -10.120 -15.662 1.00 95.25 536 LEU A O 1
ATOM 4218 N N . PHE A 1 537 ? 16.359 -9.675 -16.702 1.00 97.19 537 PHE A N 1
ATOM 4219 C CA . PHE A 1 537 ? 15.813 -9.920 -18.026 1.00 97.19 537 PHE A CA 1
ATOM 4220 C C . PHE A 1 537 ? 16.761 -10.698 -18.918 1.00 97.19 537 PHE A C 1
ATOM 4222 O O . PHE A 1 537 ? 17.984 -10.604 -18.808 1.00 97.19 537 PHE A O 1
ATOM 4229 N N . ILE A 1 538 ? 16.153 -11.425 -19.846 1.00 97.88 538 ILE A N 1
ATOM 4230 C CA . ILE A 1 538 ? 16.808 -12.035 -20.997 1.00 97.88 538 ILE A CA 1
ATOM 4231 C C . ILE A 1 538 ? 16.098 -11.569 -22.260 1.00 97.88 538 ILE A C 1
ATOM 4233 O O . ILE A 1 538 ? 14.898 -11.308 -22.251 1.00 97.88 538 ILE A O 1
ATOM 4237 N N . GLY A 1 539 ? 16.814 -11.463 -23.367 1.00 97.62 539 GLY A N 1
ATOM 4238 C CA . GLY A 1 539 ? 16.214 -11.057 -24.624 1.00 97.62 539 GLY A CA 1
ATOM 4239 C C . GLY A 1 539 ? 16.950 -11.580 -25.837 1.00 97.62 539 GLY A C 1
ATOM 4240 O O . GLY A 1 539 ? 18.119 -11.966 -25.779 1.00 97.62 539 GLY A O 1
ATOM 4241 N N . LEU A 1 540 ? 16.225 -11.569 -26.945 1.00 98.00 540 LEU A N 1
ATOM 4242 C CA . LEU A 1 540 ? 16.693 -11.971 -28.255 1.00 98.00 540 LEU A CA 1
ATOM 4243 C C . LEU A 1 540 ? 16.259 -10.916 -29.267 1.00 98.00 540 LEU A C 1
ATOM 4245 O O . LEU A 1 540 ? 15.103 -10.488 -29.288 1.00 98.00 540 LEU A O 1
ATOM 4249 N N . GLY A 1 541 ? 17.175 -10.513 -30.135 1.00 97.44 541 GLY A N 1
ATOM 4250 C CA . GLY A 1 541 ? 16.883 -9.522 -31.157 1.00 97.44 541 GLY A CA 1
ATOM 4251 C C . GLY A 1 541 ? 17.862 -9.536 -32.314 1.00 97.44 541 GLY A C 1
ATOM 4252 O O . GLY A 1 541 ? 18.696 -10.427 -32.450 1.00 97.44 541 GLY A O 1
ATOM 4253 N N . LYS A 1 542 ? 17.743 -8.523 -33.159 1.00 97.12 542 LYS A N 1
ATOM 4254 C CA . LYS A 1 542 ? 18.657 -8.194 -34.242 1.00 97.12 542 LYS A CA 1
ATOM 4255 C C . LYS A 1 542 ? 19.343 -6.880 -33.920 1.00 97.12 542 LYS A C 1
ATOM 4257 O O . LYS A 1 542 ? 18.668 -5.904 -33.601 1.00 97.12 542 LYS A O 1
ATOM 4262 N N . ASP A 1 543 ? 20.661 -6.853 -34.041 1.00 96.00 543 ASP A N 1
ATOM 4263 C CA . ASP A 1 543 ? 21.453 -5.639 -33.863 1.00 96.00 543 ASP A CA 1
ATOM 4264 C C . ASP A 1 543 ? 22.689 -5.654 -34.773 1.00 96.00 543 ASP A C 1
ATOM 4266 O O . ASP A 1 543 ? 22.885 -6.584 -35.559 1.00 96.00 543 ASP A O 1
ATOM 4270 N N . TYR A 1 544 ? 23.494 -4.601 -34.682 1.00 94.31 544 TYR A N 1
ATOM 4271 C CA . TYR A 1 544 ? 24.714 -4.397 -35.435 1.00 94.31 544 TYR A CA 1
ATOM 4272 C C . TYR A 1 544 ? 25.919 -4.406 -34.495 1.00 94.31 544 TYR A C 1
ATOM 4274 O O . TYR A 1 544 ? 25.893 -3.816 -33.411 1.00 94.31 544 TYR A O 1
ATOM 4282 N N . GLY A 1 545 ? 26.982 -5.074 -34.929 1.00 90.31 545 GLY A N 1
ATOM 4283 C CA . GLY A 1 545 ? 28.275 -5.103 -34.257 1.00 90.31 545 GLY A CA 1
ATOM 4284 C C . GLY A 1 545 ? 29.371 -4.592 -35.192 1.00 90.31 545 GLY A C 1
ATOM 4285 O O . GLY A 1 545 ? 29.262 -4.769 -36.409 1.00 90.31 545 GLY A O 1
ATOM 4286 N N . PRO A 1 546 ? 30.423 -3.945 -34.669 1.00 87.12 546 PRO A N 1
ATOM 4287 C CA . PRO A 1 546 ? 31.589 -3.643 -35.481 1.00 87.12 546 PRO A CA 1
ATOM 4288 C C . PRO A 1 546 ? 32.270 -4.940 -35.948 1.00 87.12 546 PRO A C 1
ATOM 4290 O O . PRO A 1 546 ? 32.332 -5.946 -35.243 1.00 87.12 546 PRO A O 1
ATOM 4293 N N . SER A 1 547 ? 32.775 -4.918 -37.172 1.00 86.69 547 SER A N 1
ATOM 4294 C CA . SER A 1 547 ? 33.585 -5.968 -37.776 1.00 86.69 547 SER A CA 1
ATOM 4295 C C . SER A 1 547 ? 34.952 -5.377 -38.116 1.00 86.69 547 SER A C 1
ATOM 4297 O O . SER A 1 547 ? 34.995 -4.301 -38.723 1.00 86.69 547 SER A O 1
ATOM 4299 N N . PRO A 1 548 ? 36.070 -6.047 -37.769 1.00 80.31 548 PRO A N 1
ATOM 4300 C CA . PRO A 1 548 ? 37.424 -5.532 -37.973 1.00 80.31 548 PRO A CA 1
ATOM 4301 C C . PRO A 1 548 ? 37.710 -5.068 -39.404 1.00 80.31 548 PRO A C 1
ATOM 4303 O O . PRO A 1 548 ? 38.504 -4.154 -39.596 1.00 80.31 548 PRO A O 1
ATOM 4306 N N . ASN A 1 549 ? 37.046 -5.674 -40.397 1.00 80.19 549 ASN A N 1
ATOM 4307 C CA . ASN A 1 549 ? 37.350 -5.468 -41.814 1.00 80.19 549 ASN A CA 1
ATOM 4308 C C . ASN A 1 549 ? 36.155 -4.993 -42.659 1.00 80.19 549 ASN A C 1
ATOM 4310 O O . ASN A 1 549 ? 36.356 -4.604 -43.806 1.00 80.19 549 ASN A O 1
ATOM 4314 N N . LEU A 1 550 ? 34.922 -5.051 -42.141 1.00 74.19 550 LEU A N 1
ATOM 4315 C CA . LEU A 1 550 ? 33.701 -4.903 -42.955 1.00 74.19 550 LEU A CA 1
ATOM 4316 C C . LEU A 1 550 ? 32.762 -3.780 -42.486 1.00 74.19 550 LEU A C 1
ATOM 4318 O O . LEU A 1 550 ? 31.665 -3.627 -43.018 1.00 74.19 550 LEU A O 1
ATOM 4322 N N . GLY A 1 551 ? 33.182 -2.961 -41.518 1.00 85.75 551 GLY A N 1
ATOM 4323 C CA . GLY A 1 551 ? 32.315 -1.931 -40.946 1.00 85.75 551 GLY A CA 1
ATOM 4324 C C . GLY A 1 551 ? 31.300 -2.544 -39.981 1.00 85.75 551 GLY A C 1
ATOM 4325 O O . GLY A 1 551 ? 31.687 -3.310 -39.107 1.00 85.75 551 GLY A O 1
ATOM 4326 N N . LEU A 1 552 ? 30.017 -2.188 -40.087 1.00 90.81 552 LEU A N 1
ATOM 4327 C CA . LEU A 1 552 ? 28.965 -2.718 -39.210 1.00 90.81 552 LEU A CA 1
ATOM 4328 C C . LEU A 1 552 ? 28.301 -3.952 -39.824 1.00 90.81 552 LEU A C 1
ATOM 4330 O O . LEU A 1 552 ? 27.677 -3.864 -40.881 1.00 90.81 552 LEU A O 1
ATOM 4334 N N . GLU A 1 553 ? 28.359 -5.079 -39.122 1.00 92.88 553 GLU A N 1
ATOM 4335 C CA . GLU A 1 553 ? 27.684 -6.319 -39.504 1.00 92.88 553 GLU A CA 1
ATOM 4336 C C . GLU A 1 553 ? 26.391 -6.510 -38.718 1.00 92.88 553 GLU A C 1
ATOM 4338 O O . GLU A 1 553 ? 26.325 -6.221 -37.526 1.00 92.88 553 GLU A O 1
ATOM 4343 N N . HIS A 1 554 ? 25.358 -7.017 -39.389 1.00 93.81 554 HIS A N 1
ATOM 4344 C CA . HIS A 1 554 ? 24.080 -7.338 -38.762 1.00 93.81 554 HIS A CA 1
ATOM 4345 C C . HIS A 1 554 ? 24.109 -8.761 -38.193 1.00 93.81 554 HIS A C 1
ATOM 4347 O O . HIS A 1 554 ? 24.628 -9.674 -38.839 1.00 93.81 554 HIS A O 1
ATOM 4353 N N . GLY A 1 555 ? 23.508 -8.969 -37.021 1.00 94.31 555 GLY A N 1
ATOM 4354 C CA . GLY A 1 555 ? 23.528 -10.251 -36.315 1.00 94.31 555 GLY A CA 1
ATOM 4355 C C . GLY A 1 555 ? 22.325 -10.491 -35.424 1.00 94.31 555 GLY A C 1
ATOM 4356 O O . GLY A 1 555 ? 21.534 -9.586 -35.161 1.00 94.31 555 GLY A O 1
ATOM 4357 N N . TRP A 1 556 ? 22.170 -11.737 -34.974 1.00 96.25 556 TRP A N 1
ATOM 4358 C CA . TRP A 1 556 ? 21.308 -12.034 -33.835 1.00 96.25 556 TRP A CA 1
ATOM 4359 C C . TRP A 1 556 ? 22.024 -11.620 -32.558 1.00 96.25 556 TRP A C 1
ATOM 4361 O O . TRP A 1 556 ? 23.211 -11.885 -32.409 1.00 96.25 556 TRP A O 1
ATOM 4371 N N . MET A 1 557 ? 21.298 -10.976 -31.654 1.00 95.62 557 MET A N 1
ATOM 4372 C CA . MET A 1 557 ? 21.789 -10.497 -30.375 1.00 95.62 557 MET A CA 1
ATOM 4373 C C . MET A 1 557 ? 21.058 -11.221 -29.251 1.00 95.62 557 MET A C 1
ATOM 4375 O O . MET A 1 557 ? 19.831 -11.170 -29.180 1.00 95.62 557 MET A O 1
ATOM 4379 N N . PHE A 1 558 ? 21.817 -11.833 -28.353 1.00 96.88 558 PHE A N 1
ATOM 4380 C CA . PHE A 1 558 ? 21.337 -12.312 -27.064 1.00 96.88 558 PHE A CA 1
ATOM 4381 C C . PHE A 1 558 ? 21.679 -11.272 -26.008 1.00 96.88 558 PHE A C 1
ATOM 4383 O O . PHE A 1 558 ? 22.825 -10.832 -25.926 1.00 96.88 558 PHE A O 1
ATOM 4390 N N . THR A 1 559 ? 20.701 -10.875 -25.203 1.00 97.00 559 THR A N 1
ATOM 4391 C CA . THR A 1 559 ? 20.894 -9.921 -24.110 1.00 97.00 559 THR A CA 1
ATOM 4392 C C . THR A 1 559 ? 20.494 -10.549 -22.784 1.00 97.00 559 THR A C 1
ATOM 4394 O O . THR A 1 559 ? 19.519 -11.294 -22.718 1.00 97.00 559 THR A O 1
ATOM 4397 N N . ALA A 1 560 ? 21.255 -10.268 -21.734 1.00 97.56 560 ALA A N 1
ATOM 4398 C CA . ALA A 1 560 ? 20.904 -10.613 -20.365 1.00 97.56 560 ALA A CA 1
ATOM 4399 C C . ALA A 1 560 ? 21.335 -9.477 -19.439 1.00 97.56 560 ALA A C 1
ATOM 4401 O O . ALA A 1 560 ? 22.426 -8.923 -19.600 1.00 97.56 560 ALA A O 1
ATOM 4402 N N . GLY A 1 561 ? 20.492 -9.109 -18.481 1.00 96.75 561 GLY A N 1
ATOM 4403 C CA . GLY A 1 561 ? 20.746 -7.930 -17.669 1.00 96.75 561 GLY A CA 1
ATOM 4404 C C . GLY A 1 561 ? 19.859 -7.789 -16.446 1.00 96.75 561 GLY A C 1
ATOM 4405 O O . GLY A 1 561 ? 19.050 -8.658 -16.124 1.00 96.75 561 GLY A O 1
ATOM 4406 N N . ALA A 1 562 ? 20.041 -6.657 -15.775 1.00 96.38 562 ALA A N 1
ATOM 4407 C CA . ALA A 1 562 ? 19.235 -6.212 -14.651 1.00 96.38 562 ALA A CA 1
ATOM 4408 C C . ALA A 1 562 ? 18.659 -4.828 -14.957 1.00 96.38 562 ALA A C 1
ATOM 4410 O O . ALA A 1 562 ? 19.323 -3.973 -15.551 1.00 96.38 562 ALA A O 1
ATOM 4411 N N . ASN A 1 563 ? 17.418 -4.612 -14.549 1.00 94.69 563 ASN A N 1
ATOM 4412 C CA . ASN A 1 563 ? 16.691 -3.368 -14.724 1.00 94.69 563 ASN A CA 1
ATOM 4413 C C . ASN A 1 563 ? 16.202 -2.878 -13.357 1.00 94.69 563 ASN A C 1
ATOM 4415 O O . ASN A 1 563 ? 15.588 -3.633 -12.605 1.00 94.69 563 ASN A O 1
ATOM 4419 N N . PHE A 1 564 ? 16.499 -1.617 -13.055 1.00 92.75 564 PHE A N 1
ATOM 4420 C CA . PHE A 1 564 ? 16.129 -0.922 -11.832 1.00 92.75 564 PHE A CA 1
ATOM 4421 C C . PHE A 1 564 ? 15.120 0.169 -12.176 1.00 92.75 564 PHE A C 1
ATOM 4423 O O . PHE A 1 564 ? 15.419 1.040 -12.990 1.00 92.75 564 PHE A O 1
ATOM 4430 N N . SER A 1 565 ? 13.943 0.152 -11.562 1.00 90.94 565 SER A N 1
ATOM 4431 C CA . SER A 1 565 ? 12.863 1.102 -11.838 1.00 90.94 565 SER A CA 1
ATOM 4432 C C . SER A 1 565 ? 12.230 1.615 -10.561 1.00 90.94 565 SER A C 1
ATOM 4434 O O . SER A 1 565 ? 12.057 0.863 -9.608 1.00 90.94 565 SER A O 1
ATOM 4436 N N . LEU A 1 566 ? 11.853 2.890 -10.553 1.00 86.88 566 LEU A N 1
ATOM 4437 C CA . LEU A 1 566 ? 11.247 3.555 -9.406 1.00 86.88 566 LEU A CA 1
ATOM 4438 C C . LEU A 1 566 ? 10.094 4.454 -9.857 1.00 86.88 566 LEU A C 1
ATOM 4440 O O . LEU A 1 566 ? 10.188 5.077 -10.921 1.00 86.88 566 LEU A O 1
ATOM 4444 N N . PRO A 1 567 ? 9.045 4.600 -9.033 1.00 84.19 567 PRO A N 1
ATOM 4445 C CA . PRO A 1 567 ? 8.046 5.642 -9.218 1.00 84.19 567 PRO A CA 1
ATOM 4446 C C . PRO A 1 567 ? 8.683 7.035 -9.250 1.00 84.19 567 PRO A C 1
ATOM 4448 O O . PRO A 1 567 ? 9.470 7.403 -8.373 1.00 84.19 567 PRO A O 1
ATOM 4451 N N . PHE A 1 568 ? 8.322 7.850 -10.239 1.00 83.44 568 PHE A N 1
ATOM 4452 C CA . PHE A 1 568 ? 8.867 9.200 -10.401 1.00 83.44 568 PHE A CA 1
ATOM 4453 C C . PHE A 1 568 ? 8.553 10.108 -9.202 1.00 83.44 568 PHE A C 1
ATOM 4455 O O . PHE A 1 568 ? 9.378 10.938 -8.819 1.00 83.44 568 PHE A O 1
ATOM 4462 N N . ILE A 1 569 ? 7.395 9.919 -8.560 1.00 78.25 569 ILE A N 1
ATOM 4463 C CA . ILE A 1 569 ? 7.008 10.653 -7.346 1.00 78.25 569 ILE A CA 1
ATOM 4464 C C . ILE A 1 569 ? 7.971 10.386 -6.177 1.00 78.25 569 ILE A C 1
ATOM 4466 O O . ILE A 1 569 ? 8.373 11.315 -5.477 1.00 78.25 569 ILE A O 1
ATOM 4470 N N . ARG A 1 570 ? 8.448 9.145 -6.028 1.00 78.62 570 ARG A N 1
ATOM 4471 C CA . ARG A 1 570 ? 9.474 8.774 -5.039 1.00 78.62 570 ARG A CA 1
ATOM 4472 C C . ARG A 1 570 ? 10.839 9.334 -5.415 1.00 78.62 570 ARG A C 1
ATOM 4474 O O . ARG A 1 570 ? 11.546 9.857 -4.556 1.00 78.62 570 ARG A O 1
ATOM 4481 N N . ALA A 1 571 ? 11.185 9.305 -6.704 1.00 80.12 571 ALA A N 1
ATOM 4482 C CA . ALA A 1 571 ? 12.419 9.912 -7.195 1.00 80.12 571 ALA A CA 1
ATOM 4483 C C . ALA A 1 571 ? 12.480 11.417 -6.876 1.00 80.12 571 ALA A C 1
ATOM 4485 O O . ALA A 1 571 ? 13.513 11.876 -6.395 1.00 80.12 571 ALA A O 1
ATOM 4486 N N . LYS A 1 572 ? 11.375 12.163 -7.053 1.00 77.56 572 LYS A N 1
ATOM 4487 C CA . LYS A 1 572 ? 11.263 13.585 -6.665 1.00 77.56 572 LYS A CA 1
ATOM 4488 C C . LYS A 1 572 ? 11.544 13.816 -5.179 1.00 77.56 572 LYS A C 1
ATOM 4490 O O . LYS A 1 572 ? 12.334 14.702 -4.846 1.00 77.56 572 LYS A O 1
ATOM 4495 N N . LYS A 1 573 ? 10.943 12.999 -4.302 1.00 73.06 573 LYS A N 1
ATOM 4496 C CA . LYS A 1 573 ? 11.176 13.060 -2.849 1.00 73.06 573 LYS A CA 1
ATOM 4497 C C . LYS A 1 573 ? 12.660 12.845 -2.516 1.00 73.06 573 LYS A C 1
ATOM 4499 O O . LYS A 1 573 ? 13.230 13.632 -1.765 1.00 73.06 573 LYS A O 1
ATOM 4504 N N . LEU A 1 574 ? 13.309 11.848 -3.130 1.00 70.62 574 LEU A N 1
ATOM 4505 C CA . LEU A 1 574 ? 14.733 11.539 -2.907 1.00 70.62 574 LEU A CA 1
ATOM 4506 C C . LEU A 1 574 ? 15.675 12.690 -3.269 1.00 70.62 574 LEU A C 1
ATOM 4508 O O . LEU A 1 574 ? 16.650 12.933 -2.560 1.00 70.62 574 LEU A O 1
ATOM 4512 N N . ILE A 1 575 ? 15.391 13.398 -4.361 1.00 76.88 575 ILE A N 1
ATOM 4513 C CA . ILE A 1 575 ? 16.202 14.536 -4.818 1.00 76.88 575 ILE A CA 1
ATOM 4514 C C . ILE A 1 575 ? 15.789 15.863 -4.163 1.00 76.88 575 ILE A C 1
ATOM 4516 O O . ILE A 1 575 ? 16.303 16.918 -4.530 1.00 76.88 575 ILE A O 1
ATOM 4520 N N . GLY A 1 576 ? 14.878 15.826 -3.184 1.00 72.62 576 GLY A N 1
ATOM 4521 C CA . GLY A 1 576 ? 14.453 16.998 -2.422 1.00 72.62 576 GLY A CA 1
ATOM 4522 C C . GLY A 1 576 ? 13.613 17.999 -3.217 1.00 72.62 576 GLY A C 1
ATOM 4523 O O . GLY A 1 576 ? 13.492 19.148 -2.790 1.00 72.62 576 GLY A O 1
ATOM 4524 N N . ILE A 1 577 ? 13.031 17.585 -4.346 1.00 71.69 577 ILE A N 1
ATOM 4525 C CA . ILE A 1 577 ? 12.052 18.380 -5.092 1.00 71.69 577 ILE A CA 1
ATOM 4526 C C . ILE A 1 577 ? 10.688 18.100 -4.456 1.00 71.69 577 ILE A C 1
ATOM 4528 O O . ILE A 1 577 ? 9.950 17.219 -4.898 1.00 71.69 577 ILE A O 1
ATOM 4532 N N . SER A 1 578 ? 10.388 18.806 -3.363 1.00 57.75 578 SER A N 1
ATOM 4533 C CA . SER A 1 578 ? 9.047 18.776 -2.772 1.00 57.75 578 SER A CA 1
ATOM 4534 C C . SER A 1 578 ? 8.083 19.576 -3.657 1.00 57.75 578 SER A C 1
ATOM 4536 O O . SER A 1 578 ? 8.455 20.677 -4.075 1.00 57.75 578 SER A O 1
ATOM 4538 N N . PRO A 1 579 ? 6.865 19.072 -3.932 1.00 53.47 579 PRO A N 1
ATOM 4539 C CA . PRO A 1 579 ? 5.809 19.849 -4.584 1.00 53.47 579 PRO A CA 1
ATOM 4540 C C . PRO A 1 579 ? 5.498 21.162 -3.854 1.00 53.47 579 PRO A C 1
ATOM 4542 O O . PRO A 1 579 ? 5.159 22.142 -4.498 1.00 53.47 579 PRO A O 1
ATOM 4545 N N . ASP A 1 580 ? 5.689 21.193 -2.532 1.00 53.44 580 ASP A N 1
ATOM 4546 C CA . ASP A 1 580 ? 5.250 22.286 -1.653 1.00 53.44 580 ASP A CA 1
ATOM 4547 C C . ASP A 1 580 ? 6.160 23.534 -1.672 1.00 53.44 580 ASP A C 1
ATOM 4549 O O . ASP A 1 580 ? 5.946 24.468 -0.906 1.00 53.44 580 ASP A O 1
ATOM 4553 N N . ASN A 1 581 ? 7.193 23.556 -2.524 1.00 47.53 581 ASN A N 1
ATOM 4554 C CA . ASN A 1 581 ? 8.053 24.729 -2.749 1.00 47.53 581 ASN A CA 1
ATOM 4555 C C . ASN A 1 581 ? 7.642 25.552 -3.992 1.00 47.53 581 ASN A C 1
ATOM 4557 O O . ASN A 1 581 ? 8.432 26.373 -4.469 1.00 47.53 581 ASN A O 1
ATOM 4561 N N . GLN A 1 582 ? 6.445 25.315 -4.533 1.00 36.56 582 GLN A N 1
ATOM 4562 C CA . GLN A 1 582 ? 5.779 26.141 -5.547 1.00 36.56 582 GLN A CA 1
ATOM 4563 C C . GLN A 1 582 ? 4.462 26.650 -4.978 1.00 36.56 582 GLN A C 1
ATOM 4565 O O . GLN A 1 582 ? 4.119 27.809 -5.299 1.00 36.56 582 GLN A O 1
#

Radius of gyration: 28.33 Å; Cα contacts (8 Å, |Δi|>4): 994; chains: 1; bounding box: 75×62×80 Å